Protein AF-0000000066044535 (afdb_homodimer)

Organism: Clostridium perfringens (strain 13 / Type A) (NCBI:txid195102)

pLDDT: mean 96.81, std 2.71, range [84.62, 98.94]

Nearest PDB structures (foldseek):
  4p0e-assembly1_A  TM=9.562E-01  e=6.035E-22  Escherichia coli K-12
  4oo0-assembly1_B  TM=9.100E-01  e=2.201E-18  Burkholderia cenocepacia J2315
  4lu1-assembly1_A  TM=8.902E-01  e=2.497E-18  Escherichia coli K-12
  4jhc-assembly1_A  TM=8.862E-01  e=2.201E-18  Escherichia coli K-12
  2amh-assembly1_A  TM=9.306E-01  e=6.238E-15  Trypanosoma brucei

Structure (mmCIF, N/CA/C/O backbone):
data_AF-0000000066044535-model_v1
#
loop_
_entity.id
_entity.type
_entity.pdbx_description
1 polymer 'dTTP/UTP pyrophosphatase'
#
loop_
_atom_site.group_PDB
_atom_site.id
_atom_site.type_symbol
_atom_site.label_atom_id
_atom_site.label_alt_id
_atom_site.label_comp_id
_atom_site.label_asym_id
_atom_site.label_entity_id
_atom_site.label_seq_id
_atom_site.pdbx_PDB_ins_code
_atom_site.Cartn_x
_atom_site.Cartn_y
_atom_site.Cartn_z
_atom_site.occupancy
_atom_site.B_iso_or_equiv
_atom_site.auth_seq_id
_atom_site.auth_comp_id
_atom_site.auth_asym_id
_atom_site.auth_atom_id
_atom_site.pdbx_PDB_model_num
ATOM 1 N N . MET A 1 1 ? 11.906 18.469 19.766 1 84.75 1 MET A N 1
ATOM 2 C CA . MET A 1 1 ? 10.508 18.859 19.719 1 84.75 1 MET A CA 1
ATOM 3 C C . MET A 1 1 ? 9.594 17.641 19.703 1 84.75 1 MET A C 1
ATOM 5 O O . MET A 1 1 ? 9.914 16.625 19.078 1 84.75 1 MET A O 1
ATOM 9 N N . LYS A 1 2 ? 8.5 17.734 20.5 1 94.5 2 LYS A N 1
ATOM 10 C CA . LYS A 1 2 ? 7.559 16.625 20.609 1 94.5 2 LYS A CA 1
ATOM 11 C C . LYS A 1 2 ? 6.684 16.516 19.359 1 94.5 2 LYS A C 1
ATOM 13 O O . LYS A 1 2 ? 6.285 17.547 18.797 1 94.5 2 LYS A O 1
ATOM 18 N N . VAL A 1 3 ? 6.441 15.312 18.938 1 97.75 3 VAL A N 1
ATOM 19 C CA . VAL A 1 3 ? 5.566 15.094 17.797 1 97.75 3 VAL A CA 1
ATOM 20 C C . VAL A 1 3 ? 4.246 14.477 18.266 1 97.75 3 VAL A C 1
ATOM 22 O O . VAL A 1 3 ? 4.242 13.516 19.031 1 97.75 3 VAL A O 1
ATOM 25 N N . ILE A 1 4 ? 3.16 15.109 17.859 1 98.62 4 ILE A N 1
ATOM 26 C CA . ILE A 1 4 ? 1.825 14.656 18.234 1 98.62 4 ILE A CA 1
ATOM 27 C C . ILE A 1 4 ? 1.046 14.25 16.984 1 98.62 4 ILE A C 1
ATOM 29 O O . ILE A 1 4 ? 0.931 15.023 16.047 1 98.62 4 ILE A O 1
ATOM 33 N N . LEU A 1 5 ? 0.597 13.062 16.969 1 98.69 5 LEU A N 1
ATOM 34 C CA . LEU A 1 5 ? -0.394 12.648 15.977 1 98.69 5 LEU A CA 1
ATOM 35 C C . LEU A 1 5 ? -1.809 12.875 16.5 1 98.69 5 LEU A C 1
ATOM 37 O O . LEU A 1 5 ? -2.258 12.188 17.422 1 98.69 5 LEU A O 1
ATOM 41 N N . ALA A 1 6 ? -2.498 13.812 15.906 1 98.62 6 ALA A N 1
ATOM 42 C CA . ALA A 1 6 ? -3.854 14.164 16.312 1 98.62 6 ALA A CA 1
ATOM 43 C C . ALA A 1 6 ? -4.879 13.234 15.68 1 98.62 6 ALA A C 1
ATOM 45 O O . ALA A 1 6 ? -5.777 13.688 14.961 1 98.62 6 ALA A O 1
ATOM 46 N N . SER A 1 7 ? -4.797 11.961 15.914 1 97.12 7 SER A N 1
ATOM 47 C CA . SER A 1 7 ? -5.66 10.914 15.375 1 97.12 7 SER A CA 1
ATOM 48 C C . SER A 1 7 ? -5.582 9.648 16.219 1 97.12 7 SER A C 1
ATOM 50 O O . SER A 1 7 ? -4.512 9.289 16.719 1 97.12 7 SER A O 1
ATOM 52 N N . LYS A 1 8 ? -6.691 8.984 16.359 1 93.06 8 LYS A N 1
ATOM 53 C CA . LYS A 1 8 ? -6.688 7.688 17.031 1 93.06 8 LYS A CA 1
ATOM 54 C C . LYS A 1 8 ? -6.703 6.543 16.016 1 93.06 8 LYS A C 1
ATOM 56 O O . LYS A 1 8 ? -6.809 5.375 16.406 1 93.06 8 LYS A O 1
ATOM 61 N N . SER A 1 9 ? -6.688 6.887 14.742 1 94.81 9 SER A N 1
ATOM 62 C CA . SER A 1 9 ? -6.703 5.863 13.703 1 94.81 9 SER A CA 1
ATOM 63 C C . SER A 1 9 ? -5.48 4.957 13.797 1 94.81 9 SER A C 1
ATOM 65 O O . SER A 1 9 ? -4.344 5.422 13.695 1 94.81 9 SER A O 1
ATOM 67 N N . PRO A 1 10 ? -5.707 3.664 13.969 1 95.88 10 PRO A N 1
ATOM 68 C CA . PRO A 1 10 ? -4.559 2.754 14 1 95.88 10 PRO A CA 1
ATOM 69 C C . PRO A 1 10 ? -3.734 2.797 12.719 1 95.88 10 PRO A C 1
ATOM 71 O O . PRO A 1 10 ? -2.512 2.641 12.758 1 95.88 10 PRO A O 1
ATOM 74 N N . ARG A 1 11 ? -4.359 3.016 11.617 1 96.75 11 ARG A N 1
ATOM 75 C CA . ARG A 1 11 ? -3.664 3.08 10.336 1 96.75 11 ARG A CA 1
ATOM 76 C C . ARG A 1 11 ? -2.734 4.289 10.281 1 96.75 11 ARG A C 1
ATOM 78 O O . ARG A 1 11 ? -1.603 4.184 9.805 1 96.75 11 ARG A O 1
ATOM 85 N N . ARG A 1 12 ? -3.191 5.41 10.75 1 97.94 12 ARG A N 1
ATOM 86 C CA . ARG A 1 12 ? -2.359 6.609 10.734 1 97.94 12 ARG A CA 1
ATOM 87 C C . ARG A 1 12 ? -1.166 6.457 11.672 1 97.94 12 ARG A C 1
ATOM 89 O O . ARG A 1 12 ? -0.066 6.922 11.367 1 97.94 12 ARG A O 1
ATOM 96 N N . VAL A 1 13 ? -1.39 5.762 12.773 1 97.94 13 VAL A N 1
ATOM 97 C CA . VAL A 1 13 ? -0.298 5.457 13.695 1 97.94 13 VAL A CA 1
ATOM 98 C C . VAL A 1 13 ? 0.74 4.586 12.992 1 97.94 13 VAL A C 1
ATOM 100 O O . VAL A 1 13 ? 1.936 4.887 13.016 1 97.94 13 VAL A O 1
ATOM 103 N N . GLU A 1 14 ? 0.281 3.545 12.336 1 97.19 14 GLU A N 1
ATOM 104 C CA . GLU A 1 14 ? 1.151 2.623 11.609 1 97.19 14 GLU A CA 1
ATOM 105 C C . GLU A 1 14 ? 1.974 3.354 10.555 1 97.19 14 GLU A C 1
ATOM 107 O O . GLU A 1 14 ? 3.174 3.109 10.414 1 97.19 14 GLU A O 1
ATOM 112 N N . ILE A 1 15 ? 1.346 4.219 9.82 1 97.81 15 ILE A N 1
ATOM 113 C CA . ILE A 1 15 ? 2.014 4.938 8.734 1 97.81 15 ILE A CA 1
ATOM 114 C C . ILE A 1 15 ? 3.066 5.879 9.32 1 97.81 15 ILE A C 1
ATOM 116 O O . ILE A 1 15 ? 4.203 5.918 8.844 1 97.81 15 ILE A O 1
ATOM 120 N N . LEU A 1 16 ? 2.658 6.652 10.344 1 97.75 16 LEU A N 1
ATOM 121 C CA . LEU A 1 16 ? 3.578 7.625 10.914 1 97.75 16 LEU A CA 1
ATOM 122 C C . LEU A 1 16 ? 4.801 6.934 11.508 1 97.75 16 LEU A C 1
ATOM 124 O O . LEU A 1 16 ? 5.91 7.465 11.453 1 97.75 16 LEU A O 1
ATOM 128 N N . GLU A 1 17 ? 4.625 5.719 12.039 1 96.56 17 GLU A N 1
ATOM 129 C CA . GLU A 1 17 ? 5.715 4.945 12.633 1 96.56 17 GLU A CA 1
ATOM 130 C C . GLU A 1 17 ? 6.797 4.641 11.594 1 96.56 17 GLU A C 1
ATOM 132 O O . GLU A 1 17 ? 7.949 4.391 11.953 1 96.56 17 GLU A O 1
ATOM 137 N N . LYS A 1 18 ? 6.457 4.703 10.375 1 94.44 18 LYS A N 1
ATOM 138 C CA . LYS A 1 18 ? 7.402 4.387 9.305 1 94.44 18 LYS A CA 1
ATOM 139 C C . LYS A 1 18 ? 8.453 5.484 9.164 1 94.44 18 LYS A C 1
ATOM 141 O O . LYS A 1 18 ? 9.57 5.227 8.711 1 94.44 18 LYS A O 1
ATOM 146 N N . ILE A 1 19 ? 8.062 6.711 9.594 1 94.19 19 ILE A N 1
ATOM 147 C CA . ILE A 1 19 ? 8.977 7.773 9.188 1 94.19 19 ILE A CA 1
ATOM 148 C C . ILE A 1 19 ? 9.328 8.641 10.391 1 94.19 19 ILE A C 1
ATOM 150 O O . ILE A 1 19 ? 10.258 9.453 10.328 1 94.19 19 ILE A O 1
ATOM 154 N N . VAL A 1 20 ? 8.594 8.531 11.469 1 95.62 20 VAL A N 1
ATOM 155 C CA . VAL A 1 20 ? 8.844 9.359 12.648 1 95.62 20 VAL A CA 1
ATOM 156 C C . VAL A 1 20 ? 9.266 8.477 13.82 1 95.62 20 VAL A C 1
ATOM 158 O O . VAL A 1 20 ? 8.586 7.5 14.141 1 95.62 20 VAL A O 1
ATOM 161 N N . LYS A 1 21 ? 10.359 8.758 14.516 1 89.19 21 LYS A N 1
ATOM 162 C CA . LYS A 1 21 ? 11.031 7.965 15.539 1 89.19 21 LYS A CA 1
ATOM 163 C C . LYS A 1 21 ? 10.164 7.828 16.781 1 89.19 21 LYS A C 1
ATOM 165 O O . LYS A 1 21 ? 10.016 6.73 17.328 1 89.19 21 LYS A O 1
ATOM 170 N N . GLU A 1 22 ? 9.703 8.859 17.266 1 95.44 22 GLU A N 1
ATOM 171 C CA . GLU A 1 22 ? 8.906 8.93 18.5 1 95.44 22 GLU A CA 1
ATOM 172 C C . GLU A 1 22 ? 7.801 9.977 18.375 1 95.44 22 GLU A C 1
ATOM 174 O O . GLU A 1 22 ? 8.031 11.078 17.891 1 95.44 22 GLU A O 1
ATOM 179 N N . PHE A 1 23 ? 6.594 9.523 18.797 1 97.94 23 PHE A N 1
ATOM 180 C CA . PHE A 1 23 ? 5.48 10.469 18.828 1 97.94 23 PHE A CA 1
ATOM 181 C C . PHE A 1 23 ? 4.406 10.008 19.797 1 97.94 23 PHE A C 1
ATOM 183 O O . PHE A 1 23 ? 4.41 8.859 20.25 1 97.94 23 PHE A O 1
ATOM 190 N N . GLU A 1 24 ? 3.539 10.906 20.156 1 98 24 GLU A N 1
ATOM 191 C CA . GLU A 1 24 ? 2.389 10.633 21.016 1 98 24 GLU A CA 1
ATOM 192 C C . GLU A 1 24 ? 1.082 10.742 20.234 1 98 24 GLU A C 1
ATOM 194 O O . GLU A 1 24 ? 0.955 11.586 19.328 1 98 24 GLU A O 1
ATOM 199 N N . VAL A 1 25 ? 0.163 9.898 20.578 1 98.31 25 VAL A N 1
ATOM 200 C CA . VAL A 1 25 ? -1.157 9.922 19.953 1 98.31 25 VAL A CA 1
ATOM 201 C C . VAL A 1 25 ? -2.139 10.672 20.844 1 98.31 25 VAL A C 1
ATOM 203 O O . VAL A 1 25 ? -2.281 10.352 22.031 1 98.31 25 VAL A O 1
ATOM 206 N N . VAL A 1 26 ? -2.756 11.664 20.328 1 98.12 26 VAL A N 1
ATOM 207 C CA . VAL A 1 26 ? -3.779 12.438 21.031 1 98.12 26 VAL A CA 1
ATOM 208 C C . VAL A 1 26 ? -5.016 12.586 20.141 1 98.12 26 VAL A C 1
ATOM 210 O O . VAL A 1 26 ? -4.953 13.211 19.078 1 98.12 26 VAL A O 1
ATOM 213 N N . GLN A 1 27 ? -6.102 12.094 20.547 1 97 27 GLN A N 1
ATOM 214 C CA . GLN A 1 27 ? -7.328 12.172 19.766 1 97 27 GLN A CA 1
ATOM 215 C C . GLN A 1 27 ? -7.871 13.602 19.734 1 97 27 GLN A C 1
ATOM 217 O O . GLN A 1 27 ? -7.891 14.281 20.766 1 97 27 GLN A O 1
ATOM 222 N N . SER A 1 28 ? -8.227 14.039 18.562 1 97.62 28 SER A N 1
ATOM 223 C CA . SER A 1 28 ? -8.891 15.328 18.469 1 97.62 28 SER A CA 1
ATOM 224 C C . SER A 1 28 ? -10.344 15.242 18.906 1 97.62 28 SER A C 1
ATOM 226 O O . SER A 1 28 ? -11.039 14.273 18.594 1 97.62 28 SER A O 1
ATOM 228 N N . ASN A 1 29 ? -10.875 16.25 19.562 1 96.94 29 ASN A N 1
ATOM 229 C CA . ASN A 1 29 ? -12.273 16.344 19.969 1 96.94 29 ASN A CA 1
ATOM 230 C C . ASN A 1 29 ? -13.07 17.266 19.047 1 96.94 29 ASN A C 1
ATOM 232 O O . ASN A 1 29 ? -14.195 17.641 19.375 1 96.94 29 ASN A O 1
ATOM 236 N N . PHE A 1 30 ? -12.445 17.578 17.969 1 97 30 PHE A N 1
ATOM 237 C CA . PHE A 1 30 ? -13.117 18.469 17.031 1 97 30 PHE A CA 1
ATOM 238 C C . PHE A 1 30 ? -14.375 17.797 16.469 1 97 30 PHE A C 1
ATOM 240 O O . PHE A 1 30 ? -14.336 16.641 16.062 1 97 30 PHE A O 1
ATOM 247 N N . ASP A 1 31 ? -15.523 18.5 16.453 1 96.12 31 ASP A N 1
ATOM 248 C CA . ASP A 1 31 ? -16.766 18 15.875 1 96.12 31 ASP A CA 1
ATOM 249 C C . ASP A 1 31 ? -16.797 18.188 14.359 1 96.12 31 ASP A C 1
ATOM 251 O O . ASP A 1 31 ? -17.062 19.281 13.859 1 96.12 31 ASP A O 1
ATOM 255 N N . GLU A 1 32 ? -16.625 17.141 13.648 1 92.69 32 GLU A N 1
ATOM 256 C CA . GLU A 1 32 ? -16.5 17.188 12.195 1 92.69 32 GLU A CA 1
ATOM 257 C C . GLU A 1 32 ? -17.781 17.656 11.539 1 92.69 32 GLU A C 1
ATOM 259 O O . GLU A 1 32 ? -17.766 18.125 10.391 1 92.69 32 GLU A O 1
ATOM 264 N N . ASN A 1 33 ? -18.922 17.594 12.25 1 92.25 33 ASN A N 1
ATOM 265 C CA . ASN A 1 33 ? -20.219 17.969 11.695 1 92.25 33 ASN A CA 1
ATOM 266 C C . ASN A 1 33 ? -20.344 19.484 11.547 1 92.25 33 ASN A C 1
ATOM 268 O O . ASN A 1 33 ? -21.266 19.969 10.891 1 92.25 33 ASN A O 1
ATOM 272 N N . THR A 1 34 ? -19.438 20.141 12.094 1 94.69 34 THR A N 1
ATOM 273 C CA . THR A 1 34 ? -19.484 21.594 12.039 1 94.69 34 THR A CA 1
ATOM 274 C C . THR A 1 34 ? -18.984 22.094 10.688 1 94.69 34 THR A C 1
ATOM 276 O O . THR A 1 34 ? -19.156 23.266 10.352 1 94.69 34 THR A O 1
ATOM 279 N N . ILE A 1 35 ? -18.281 21.281 9.898 1 94.62 35 ILE A N 1
ATOM 280 C CA . ILE A 1 35 ? -17.828 21.625 8.562 1 94.62 35 ILE A CA 1
ATOM 281 C C . ILE A 1 35 ? -18.672 20.906 7.52 1 94.62 35 ILE A C 1
ATOM 283 O O . ILE A 1 35 ? -18.625 19.672 7.426 1 94.62 35 ILE A O 1
ATOM 287 N N . ASP A 1 36 ? -19.344 21.641 6.707 1 93.38 36 ASP A N 1
ATOM 288 C CA . ASP A 1 36 ? -20.188 21.062 5.66 1 93.38 36 ASP A CA 1
ATOM 289 C C . ASP A 1 36 ? -19.406 20.938 4.348 1 93.38 36 ASP A C 1
ATOM 291 O O . ASP A 1 36 ? -18.641 21.828 3.994 1 93.38 36 ASP A O 1
ATOM 295 N N . PHE A 1 37 ? -19.719 19.859 3.744 1 94.56 37 PHE A N 1
ATOM 296 C CA . PHE A 1 37 ? -19.203 19.75 2.385 1 94.56 37 PHE A CA 1
ATOM 297 C C . PHE A 1 37 ? -19.969 20.688 1.445 1 94.56 37 PHE A C 1
ATOM 299 O O . PHE A 1 37 ? -21.188 20.609 1.343 1 94.56 37 PHE A O 1
ATOM 306 N N . LYS A 1 38 ? -19.281 21.562 0.754 1 94.06 38 LYS A N 1
ATOM 307 C CA . LYS A 1 38 ? -19.906 22.562 -0.102 1 94.06 38 LYS A CA 1
ATOM 308 C C . LYS A 1 38 ? -19.484 22.391 -1.559 1 94.06 38 LYS A C 1
ATOM 310 O O . LYS A 1 38 ? -19.422 23.359 -2.318 1 94.06 38 LYS A O 1
ATOM 315 N N . GLY A 1 39 ? -18.984 21.203 -1.932 1 94.44 39 GLY A N 1
ATOM 316 C CA . GLY A 1 39 ? -18.703 20.906 -3.326 1 94.44 39 GLY A CA 1
ATOM 317 C C . GLY A 1 39 ? -17.219 20.922 -3.66 1 94.44 39 GLY A C 1
ATOM 318 O O . GLY A 1 39 ? -16.812 20.406 -4.707 1 94.44 39 GLY A O 1
ATOM 319 N N . ASP A 1 40 ? -16.422 21.484 -2.818 1 97.06 40 ASP A N 1
ATOM 320 C CA . ASP A 1 40 ? -14.977 21.484 -2.996 1 97.06 40 ASP A CA 1
ATOM 321 C C . ASP A 1 40 ? -14.312 20.469 -2.072 1 97.06 40 ASP A C 1
ATOM 323 O O . ASP A 1 40 ? -13.992 20.781 -0.921 1 97.06 40 ASP A O 1
ATOM 327 N N . ILE A 1 41 ? -14.039 19.297 -2.605 1 97.88 41 ILE A N 1
ATOM 328 C CA . ILE A 1 41 ? -13.617 18.141 -1.815 1 97.88 41 ILE A CA 1
ATOM 329 C C . ILE A 1 41 ? -12.25 18.406 -1.193 1 97.88 41 ILE A C 1
ATOM 331 O O . ILE A 1 41 ? -12 18.047 -0.043 1 97.88 41 ILE A O 1
ATOM 335 N N . GLU A 1 42 ? -11.336 19.062 -1.92 1 98.12 42 GLU A N 1
ATOM 336 C CA . GLU A 1 42 ? -10.008 19.375 -1.398 1 98.12 42 GLU A CA 1
ATOM 337 C C . GLU A 1 42 ? -10.086 20.344 -0.216 1 98.12 42 GLU A C 1
ATOM 339 O O . GLU A 1 42 ? -9.453 20.109 0.817 1 98.12 42 GLU A O 1
ATOM 344 N N . LYS A 1 43 ? -10.867 21.406 -0.415 1 97.94 43 LYS A N 1
ATOM 345 C CA . LYS A 1 43 ? -11.062 22.344 0.684 1 97.94 43 LYS A CA 1
ATOM 346 C C . LYS A 1 43 ? -11.688 21.656 1.895 1 97.94 43 LYS A C 1
ATOM 348 O O . LYS A 1 43 ? -11.297 21.922 3.035 1 97.94 43 LYS A O 1
ATOM 353 N N . TYR A 1 44 ? -12.625 20.781 1.628 1 97.88 44 TYR A N 1
ATOM 354 C CA . TYR A 1 44 ? -13.344 20.078 2.682 1 97.88 44 TYR A CA 1
ATOM 355 C C . TYR A 1 44 ? -12.383 19.281 3.561 1 97.88 44 TYR A C 1
ATOM 357 O O . TYR A 1 44 ? -12.328 19.484 4.777 1 97.88 44 TYR A O 1
ATOM 365 N N . VAL A 1 45 ? -11.523 18.422 2.984 1 98.06 45 VAL A N 1
ATOM 366 C CA . VAL A 1 45 ? -10.648 17.562 3.766 1 98.06 45 VAL A CA 1
ATOM 367 C C . VAL A 1 45 ? -9.539 18.406 4.41 1 98.06 45 VAL A C 1
ATOM 369 O O . VAL A 1 45 ? -9.086 18.094 5.516 1 98.06 45 VAL A O 1
ATOM 372 N N . LYS A 1 46 ? -9.07 19.453 3.742 1 98.56 46 LYS A N 1
ATOM 373 C CA . LYS A 1 46 ? -8.078 20.359 4.336 1 98.56 46 LYS A CA 1
ATOM 374 C C . LYS A 1 46 ? -8.633 21.031 5.578 1 98.56 46 LYS A C 1
ATOM 376 O O . LYS A 1 46 ? -7.957 21.125 6.605 1 98.56 46 LYS A O 1
ATOM 381 N N . ASP A 1 47 ? -9.867 21.5 5.445 1 98.38 47 ASP A N 1
ATOM 382 C CA . ASP A 1 47 ? -10.5 22.156 6.586 1 98.38 47 ASP A CA 1
ATOM 383 C C . ASP A 1 47 ? -10.656 21.203 7.762 1 98.38 47 ASP A C 1
ATOM 385 O O . ASP A 1 47 ? -10.383 21.562 8.906 1 98.38 47 ASP A O 1
ATOM 389 N N . LEU A 1 48 ? -11.07 20.031 7.465 1 98 48 LEU A N 1
ATOM 390 C CA . LEU A 1 48 ? -11.242 19.047 8.516 1 98 48 LEU A CA 1
ATOM 391 C C . LEU A 1 48 ? -9.922 18.734 9.211 1 98 48 LEU A C 1
ATOM 393 O O . LEU A 1 48 ? -9.836 18.766 10.438 1 98 48 LEU A O 1
ATOM 397 N N . SER A 1 49 ? -8.898 18.453 8.461 1 98.5 49 SER A N 1
ATOM 398 C CA . SER A 1 49 ? -7.598 18.141 9.047 1 98.5 49 SER A CA 1
ATOM 399 C C . SER A 1 49 ? -7.059 19.328 9.836 1 98.5 49 SER A C 1
ATOM 401 O O . SER A 1 49 ? -6.512 19.156 10.93 1 98.5 49 SER A O 1
ATOM 403 N N . ARG A 1 50 ? -7.203 20.516 9.305 1 98.5 50 ARG A N 1
ATOM 404 C CA . ARG A 1 50 ? -6.715 21.734 9.961 1 98.5 50 ARG A CA 1
ATOM 405 C C . ARG A 1 50 ? -7.398 21.938 11.312 1 98.5 50 ARG A C 1
ATOM 407 O O . ARG A 1 50 ? -6.73 22.188 12.312 1 98.5 50 ARG A O 1
ATOM 414 N N . ASN A 1 51 ? -8.672 21.812 11.359 1 98.56 51 ASN A N 1
ATOM 415 C CA . ASN A 1 51 ? -9.406 22.078 12.586 1 98.56 51 ASN A CA 1
ATOM 416 C C . ASN A 1 51 ? -9.125 21.016 13.641 1 98.56 51 ASN A C 1
ATOM 418 O O . ASN A 1 51 ? -9.078 21.312 14.836 1 98.56 51 ASN A O 1
ATOM 422 N N . LYS A 1 52 ? -8.945 19.781 13.195 1 98.62 52 LYS A N 1
ATOM 423 C CA . LYS A 1 52 ? -8.523 18.734 14.125 1 98.62 52 LYS A CA 1
ATOM 424 C C . LYS A 1 52 ? -7.176 19.078 14.758 1 98.62 52 LYS A C 1
ATOM 426 O O . LYS A 1 52 ? -6.992 18.938 15.969 1 98.62 52 LYS A O 1
ATOM 431 N N . ALA A 1 53 ? -6.242 19.516 13.969 1 98.69 53 ALA A N 1
ATOM 432 C CA . ALA A 1 53 ? -4.914 19.891 14.453 1 98.69 53 ALA A CA 1
ATOM 433 C C . ALA A 1 53 ? -4.98 21.078 15.406 1 98.69 53 ALA A C 1
ATOM 435 O O . ALA A 1 53 ? -4.32 21.078 16.453 1 98.69 53 ALA A O 1
ATOM 436 N N . ILE A 1 54 ? -5.762 22.062 15.031 1 98.38 54 ILE A N 1
ATOM 437 C CA . ILE A 1 54 ? -5.902 23.266 15.852 1 98.38 54 ILE A CA 1
ATOM 438 C C . ILE A 1 54 ? -6.465 22.891 17.219 1 98.38 54 ILE A C 1
ATOM 440 O O . ILE A 1 54 ? -5.953 23.328 18.25 1 98.38 54 ILE A O 1
ATOM 444 N N . GLU A 1 55 ? -7.473 22.094 17.172 1 98.69 55 GLU A N 1
ATOM 445 C CA . GLU A 1 55 ? -8.102 21.672 18.422 1 98.69 55 GLU A CA 1
ATOM 446 C C . GLU A 1 55 ? -7.09 21.016 19.359 1 98.69 55 GLU A C 1
ATOM 448 O O . GLU A 1 55 ? -7.02 21.344 20.531 1 98.69 55 GLU A O 1
ATOM 453 N N . VAL A 1 56 ? -6.285 20.078 18.922 1 98.69 56 VAL A N 1
ATOM 454 C CA . VAL A 1 56 ? -5.297 19.375 19.734 1 98.69 56 VAL A CA 1
ATOM 455 C C . VAL A 1 56 ? -4.195 20.344 20.156 1 98.69 56 VAL A C 1
ATOM 457 O O . VAL A 1 56 ? -3.742 20.297 21.312 1 98.69 56 VAL A O 1
ATOM 460 N N . SER A 1 57 ? -3.734 21.25 19.25 1 98.31 57 SER A N 1
ATOM 461 C CA . SER A 1 57 ? -2.645 22.188 19.547 1 98.31 57 SER A CA 1
ATOM 462 C C . SER A 1 57 ? -2.975 23.078 20.734 1 98.31 57 SER A C 1
ATOM 464 O O . SER A 1 57 ? -2.088 23.438 21.516 1 98.31 57 SER A O 1
ATOM 466 N N . LYS A 1 58 ? -4.223 23.344 20.938 1 97.44 58 LYS A N 1
ATOM 467 C CA . LYS A 1 58 ? -4.672 24.234 22.016 1 97.44 58 LYS A CA 1
ATOM 468 C C . LYS A 1 58 ? -4.602 23.547 23.375 1 97.44 58 LYS A C 1
ATOM 470 O O . LYS A 1 58 ? -4.652 24.203 24.406 1 97.44 58 LYS A O 1
ATOM 475 N N . ARG A 1 59 ? -4.457 22.219 23.359 1 97.12 59 ARG A N 1
ATOM 476 C CA . ARG A 1 59 ? -4.453 21.453 24.609 1 97.12 59 ARG A CA 1
ATOM 477 C C . ARG A 1 59 ? -3.029 21.141 25.047 1 97.12 59 ARG A C 1
ATOM 479 O O . ARG A 1 59 ? -2.82 20.562 26.109 1 97.12 59 ARG A O 1
ATOM 486 N N . LEU A 1 60 ? -2.092 21.516 24.234 1 96.38 60 LEU A N 1
ATOM 487 C CA . LEU A 1 60 ? -0.712 21.125 24.516 1 96.38 60 LEU A CA 1
ATOM 488 C C . LEU A 1 60 ? -0.013 22.203 25.344 1 96.38 60 LEU A C 1
ATOM 490 O O . LEU A 1 60 ? -0.257 23.391 25.156 1 96.38 60 LEU A O 1
ATOM 494 N N . ASN A 1 61 ? 0.936 21.797 26.25 1 93.81 61 ASN A N 1
ATOM 495 C CA . ASN A 1 61 ? 1.61 22.703 27.156 1 93.81 61 ASN A CA 1
ATOM 496 C C . ASN A 1 61 ? 3.084 22.875 26.797 1 93.81 61 ASN A C 1
ATOM 498 O O . ASN A 1 61 ? 3.822 23.578 27.484 1 93.81 61 ASN A O 1
ATOM 502 N N . GLU A 1 62 ? 3.588 22.219 25.797 1 96.06 62 GLU A N 1
ATOM 503 C CA . GLU A 1 62 ? 4.977 22.312 25.359 1 96.06 62 GLU A CA 1
ATOM 504 C C . GLU A 1 62 ? 5.07 22.438 23.828 1 96.06 62 GLU A C 1
ATOM 506 O O . GLU A 1 62 ? 4.156 22.031 23.109 1 96.06 62 GLU A O 1
ATOM 511 N N . PRO A 1 63 ? 6.141 23.125 23.422 1 96.44 63 PRO A N 1
ATOM 512 C CA . PRO A 1 63 ? 6.32 23.203 21.969 1 96.44 63 PRO A CA 1
ATOM 513 C C . PRO A 1 63 ? 6.277 21.844 21.297 1 96.44 63 PRO A C 1
ATOM 515 O O . PRO A 1 63 ? 6.949 20.906 21.734 1 96.44 63 PRO A O 1
ATOM 518 N N . SER A 1 64 ? 5.441 21.703 20.234 1 97.62 64 SER A N 1
ATOM 519 C CA . SER A 1 64 ? 5.191 20.422 19.578 1 97.62 64 SER A CA 1
ATOM 520 C C . SER A 1 64 ? 4.914 20.609 18.094 1 97.62 64 SER A C 1
ATOM 522 O O . SER A 1 64 ? 4.574 21.719 17.641 1 97.62 64 SER A O 1
ATOM 524 N N . ILE A 1 65 ? 5.188 19.578 17.344 1 97.88 65 ILE A N 1
ATOM 525 C CA . ILE A 1 65 ? 4.68 19.438 15.984 1 97.88 65 ILE A CA 1
ATOM 526 C C . ILE A 1 65 ? 3.424 18.562 16 1 97.88 65 ILE A C 1
ATOM 528 O O . ILE A 1 65 ? 3.471 17.406 16.406 1 97.88 65 ILE A O 1
ATOM 532 N N . VAL A 1 66 ? 2.314 19.172 15.594 1 98.62 66 VAL A N 1
ATOM 533 C CA . VAL A 1 66 ? 1.043 18.453 15.57 1 98.62 66 VAL A CA 1
ATOM 534 C C . VAL A 1 66 ? 0.716 18.031 14.141 1 98.62 66 VAL A C 1
ATOM 536 O O . VAL A 1 66 ? 0.731 18.859 13.219 1 98.62 66 VAL A O 1
ATOM 539 N N . ILE A 1 67 ? 0.449 16.766 13.961 1 98.69 67 ILE A N 1
ATOM 540 C CA . ILE A 1 67 ? 0.088 16.203 12.664 1 98.69 67 ILE A CA 1
ATOM 541 C C . ILE A 1 67 ? -1.346 15.672 12.711 1 98.69 67 ILE A C 1
ATOM 543 O O . ILE A 1 67 ? -1.707 14.922 13.617 1 98.69 67 ILE A O 1
ATOM 547 N N . SER A 1 68 ? -2.146 16.047 11.797 1 98.75 68 SER A N 1
ATOM 548 C CA . SER A 1 68 ? -3.516 15.555 11.672 1 98.75 68 SER A CA 1
ATOM 549 C C . SER A 1 68 ? -3.854 15.242 10.219 1 98.75 68 SER A C 1
ATOM 551 O O . SER A 1 68 ? -3.16 15.688 9.297 1 98.75 68 SER A O 1
ATOM 553 N N . ALA A 1 69 ? -4.879 14.461 10.047 1 98.25 69 ALA A N 1
ATOM 554 C CA . ALA A 1 69 ? -5.359 14.125 8.711 1 98.25 69 ALA A CA 1
ATOM 555 C C . ALA A 1 69 ? -6.852 13.812 8.727 1 98.25 69 ALA A C 1
ATOM 557 O O . ALA A 1 69 ? -7.438 13.602 9.789 1 98.25 69 ALA A O 1
ATOM 558 N N . ASP A 1 70 ? -7.438 13.852 7.609 1 97.5 70 ASP A N 1
ATOM 559 C CA . ASP A 1 70 ? -8.812 13.438 7.336 1 97.5 70 ASP A CA 1
ATOM 560 C C . ASP A 1 70 ? -8.93 12.82 5.941 1 97.5 70 ASP A C 1
ATOM 562 O O . ASP A 1 70 ? -8.383 13.359 4.973 1 97.5 70 ASP A O 1
ATOM 566 N N . THR A 1 71 ? -9.555 11.688 5.871 1 97.75 71 THR A N 1
ATOM 567 C CA . THR A 1 71 ? -9.648 10.945 4.621 1 97.75 71 THR A CA 1
ATOM 568 C C . THR A 1 71 ? -11.102 10.672 4.254 1 97.75 71 THR A C 1
ATOM 570 O O . THR A 1 71 ? -11.898 10.266 5.102 1 97.75 71 THR A O 1
ATOM 573 N N . VAL A 1 72 ? -11.445 10.883 3.01 1 97.5 72 VAL A N 1
ATOM 574 C CA . VAL A 1 72 ? -12.797 10.602 2.543 1 97.5 72 VAL A CA 1
ATOM 575 C C . VAL A 1 72 ? -12.742 9.852 1.211 1 97.5 72 VAL A C 1
ATOM 577 O O . VAL A 1 72 ? -11.789 10.023 0.439 1 97.5 72 VAL A O 1
ATOM 580 N N . VAL A 1 73 ? -13.695 9.023 1.006 1 98.62 73 VAL A N 1
ATOM 581 C CA . VAL A 1 73 ? -13.938 8.414 -0.296 1 98.62 73 VAL A CA 1
ATOM 582 C C . VAL A 1 73 ? -14.977 9.219 -1.063 1 98.62 73 VAL A C 1
ATOM 584 O O . VAL A 1 73 ? -16 9.625 -0.498 1 98.62 73 VAL A O 1
ATOM 587 N N . PHE A 1 74 ? -14.648 9.578 -2.271 1 98.56 74 PHE A N 1
ATOM 588 C CA . PHE A 1 74 ? -15.469 10.453 -3.094 1 98.56 74 PHE A CA 1
ATOM 589 C C . PHE A 1 74 ? -15.867 9.766 -4.391 1 98.56 74 PHE A C 1
ATOM 591 O O . PHE A 1 74 ? -15.008 9.328 -5.16 1 98.56 74 PHE A O 1
ATOM 598 N N . GLN A 1 75 ? -17.156 9.602 -4.652 1 97.38 75 GLN A N 1
ATOM 599 C CA . GLN A 1 75 ? -17.672 8.945 -5.848 1 97.38 75 GLN A CA 1
ATOM 600 C C . GLN A 1 75 ? -18.938 9.648 -6.34 1 97.38 75 GLN A C 1
ATOM 602 O O . GLN A 1 75 ? -19.875 9.883 -5.562 1 97.38 75 GLN A O 1
ATOM 607 N N . ASP A 1 76 ? -19 9.984 -7.609 1 94.56 76 ASP A N 1
ATOM 608 C CA . ASP A 1 76 ? -20.172 10.539 -8.266 1 94.56 76 ASP A CA 1
ATOM 609 C C . ASP A 1 76 ? -20.688 11.766 -7.52 1 94.56 76 ASP A C 1
ATOM 611 O O . ASP A 1 76 ? -21.891 11.867 -7.23 1 94.56 76 ASP A O 1
ATOM 615 N N . GLY A 1 77 ? -19.75 12.547 -7.125 1 93.94 77 GLY A N 1
ATOM 616 C CA . GLY A 1 77 ? -20.109 13.828 -6.531 1 93.94 77 GLY A CA 1
ATOM 617 C C . GLY A 1 77 ? -20.516 13.711 -5.074 1 93.94 77 GLY A C 1
ATOM 618 O O . GLY A 1 77 ? -20.969 14.688 -4.469 1 93.94 77 GLY A O 1
ATOM 619 N N . LYS A 1 78 ? -20.312 12.555 -4.516 1 95.06 78 LYS A N 1
ATOM 620 C CA . LYS A 1 78 ? -20.719 12.328 -3.133 1 95.06 78 LYS A CA 1
ATOM 621 C C . LYS A 1 78 ? -19.562 11.828 -2.283 1 95.06 78 LYS A C 1
ATOM 623 O O . LYS A 1 78 ? -18.703 11.078 -2.768 1 95.06 78 LYS A O 1
ATOM 628 N N . VAL A 1 79 ? -19.578 12.258 -0.988 1 96.81 79 VAL A N 1
ATOM 629 C CA . VAL A 1 79 ? -18.641 11.75 0.006 1 96.81 79 VAL A CA 1
ATOM 630 C C . VAL A 1 79 ? -19.203 10.477 0.64 1 96.81 79 VAL A C 1
ATOM 632 O O . VAL A 1 79 ? -20.328 10.469 1.14 1 96.81 79 VAL A O 1
ATOM 635 N N . LEU A 1 80 ? -18.453 9.406 0.568 1 96.88 80 LEU A N 1
ATOM 636 C CA . LEU A 1 80 ? -18.812 8.172 1.252 1 96.88 80 LEU A CA 1
ATOM 637 C C . LEU A 1 80 ? -18.125 8.086 2.613 1 96.88 80 LEU A C 1
ATOM 639 O O . LEU A 1 80 ? -16.906 7.941 2.693 1 96.88 80 LEU A O 1
ATOM 643 N N . GLU A 1 81 ? -18.875 8.211 3.598 1 91.06 81 GLU A N 1
ATOM 644 C CA . GLU A 1 81 ? -18.344 8.117 4.957 1 91.06 81 GLU A CA 1
ATOM 645 C C . GLU A 1 81 ? -18.344 6.672 5.449 1 91.06 81 GLU A C 1
ATOM 647 O O . GLU A 1 81 ? -18.203 5.742 4.652 1 91.06 81 GLU A O 1
ATOM 652 N N . LYS A 1 82 ? -18.266 6.496 6.738 1 94.69 82 LYS A N 1
ATOM 653 C CA . LYS A 1 82 ? -18.391 5.168 7.324 1 94.69 82 LYS A CA 1
ATOM 654 C C . LYS A 1 82 ? -19.828 4.652 7.219 1 94.69 82 LYS A C 1
ATOM 656 O O . LYS A 1 82 ? -20.781 5.41 7.41 1 94.69 82 LYS A O 1
ATOM 661 N N . PRO A 1 83 ? -19.906 3.369 6.836 1 98.12 83 PRO A N 1
ATOM 662 C CA . PRO A 1 83 ? -21.281 2.857 6.734 1 98.12 83 PRO A CA 1
ATOM 663 C C . PRO A 1 83 ? -22.016 2.854 8.07 1 98.12 83 PRO A C 1
ATOM 665 O O . PRO A 1 83 ? -21.406 2.594 9.117 1 98.12 83 PRO A O 1
ATOM 668 N N . LYS A 1 84 ? -23.312 3.086 8.016 1 97.12 84 LYS A N 1
ATOM 669 C CA . LYS A 1 84 ? -24.141 3.133 9.211 1 97.12 84 LYS A CA 1
ATOM 670 C C . LYS A 1 84 ? -24.469 1.728 9.703 1 97.12 84 LYS A C 1
ATOM 672 O O . LYS A 1 84 ? -24.719 1.525 10.898 1 97.12 84 LYS A O 1
ATOM 677 N N . ASN A 1 85 ? -24.562 0.844 8.805 1 97.88 85 ASN A N 1
ATOM 678 C CA . ASN A 1 85 ? -24.859 -0.561 9.055 1 97.88 85 ASN A CA 1
ATOM 679 C C . ASN A 1 85 ? -24.438 -1.442 7.879 1 97.88 85 ASN A C 1
ATOM 681 O O . ASN A 1 85 ? -23.828 -0.962 6.926 1 97.88 85 ASN A O 1
ATOM 685 N N . GLU A 1 86 ? -24.75 -2.697 8.023 1 98.31 86 GLU A N 1
ATOM 686 C CA . GLU A 1 86 ? -24.312 -3.662 7.023 1 98.31 86 GLU A CA 1
ATOM 687 C C . GLU A 1 86 ? -24.953 -3.383 5.668 1 98.31 86 GLU A C 1
ATOM 689 O O . GLU A 1 86 ? -24.328 -3.555 4.625 1 98.31 86 GLU A O 1
ATOM 694 N N . GLU A 1 87 ? -26.188 -2.939 5.648 1 98.38 87 GLU A N 1
ATOM 695 C CA . GLU A 1 87 ? -26.875 -2.648 4.395 1 98.38 87 GLU A CA 1
ATOM 696 C C . GLU A 1 87 ? -26.281 -1.426 3.705 1 98.38 87 GLU A C 1
ATOM 698 O O . GLU A 1 87 ? -26.188 -1.383 2.477 1 98.38 87 GLU A O 1
ATOM 703 N N . ASP A 1 88 ? -25.969 -0.521 4.535 1 98.31 88 ASP A N 1
ATOM 704 C CA . ASP A 1 88 ? -25.281 0.65 4.004 1 98.31 88 ASP A CA 1
ATOM 705 C C . ASP A 1 88 ? -23.938 0.265 3.395 1 98.31 88 ASP A C 1
ATOM 707 O O . ASP A 1 88 ? -23.594 0.73 2.309 1 98.31 88 ASP A O 1
ATOM 711 N N . ALA A 1 89 ? -23.219 -0.585 4.078 1 98.62 89 ALA A N 1
ATOM 712 C CA . ALA A 1 89 ? -21.953 -1.09 3.557 1 98.62 89 ALA A CA 1
ATOM 713 C C . ALA A 1 89 ? -22.141 -1.802 2.223 1 98.62 89 ALA A C 1
ATOM 715 O O . ALA A 1 89 ? -21.375 -1.596 1.28 1 98.62 89 ALA A O 1
ATOM 716 N N . PHE A 1 90 ? -23.188 -2.631 2.17 1 98.75 90 PHE A N 1
ATOM 717 C CA . PHE A 1 90 ? -23.484 -3.361 0.943 1 98.75 90 PHE A CA 1
ATOM 718 C C . PHE A 1 90 ? -23.75 -2.398 -0.211 1 98.75 90 PHE A C 1
ATOM 720 O O . PHE A 1 90 ? -23.234 -2.592 -1.312 1 98.75 90 PHE A O 1
ATOM 727 N N . SER A 1 91 ? -24.516 -1.413 0.043 1 98.31 91 SER A N 1
ATOM 728 C CA . SER A 1 91 ? -24.844 -0.424 -0.98 1 98.31 91 SER A CA 1
ATOM 729 C C . SER A 1 91 ? -23.578 0.306 -1.453 1 98.31 91 SER A C 1
ATOM 731 O O . SER A 1 91 ? -23.375 0.484 -2.656 1 98.31 91 SER A O 1
ATOM 733 N N . MET A 1 92 ? -22.766 0.714 -0.531 1 98.31 92 MET A N 1
ATOM 734 C CA . MET A 1 92 ? -21.531 1.41 -0.866 1 98.31 92 MET A CA 1
ATOM 735 C C . MET A 1 92 ? -20.625 0.531 -1.726 1 98.31 92 MET A C 1
ATOM 737 O O . MET A 1 92 ? -20.203 0.94 -2.807 1 98.31 92 MET A O 1
ATOM 741 N N . LEU A 1 93 ? -20.391 -0.654 -1.216 1 98.69 93 LEU A N 1
ATOM 742 C CA . LEU A 1 93 ? -19.484 -1.567 -1.905 1 98.69 93 LEU A CA 1
ATOM 743 C C . LEU A 1 93 ? -20.031 -1.938 -3.279 1 98.69 93 LEU A C 1
ATOM 745 O O . LEU A 1 93 ? -19.266 -2.088 -4.238 1 98.69 93 LEU A O 1
ATOM 749 N N . SER A 1 94 ? -21.328 -2.084 -3.377 1 98.69 94 SER A N 1
ATOM 750 C CA . SER A 1 94 ? -21.969 -2.361 -4.664 1 98.69 94 SER A CA 1
ATOM 751 C C . SER A 1 94 ? -21.75 -1.209 -5.641 1 98.69 94 SER A C 1
ATOM 753 O O . SER A 1 94 ? -21.531 -1.433 -6.832 1 98.69 94 SER A O 1
ATOM 755 N N . SER A 1 95 ? -21.875 -0.051 -5.133 1 98.31 95 SER A N 1
ATOM 756 C CA . SER A 1 95 ? -21.688 1.117 -5.988 1 98.31 95 SER A CA 1
ATOM 757 C C . SER A 1 95 ? -20.25 1.249 -6.445 1 98.31 95 SER A C 1
ATOM 759 O O . SER A 1 95 ? -19.969 1.76 -7.535 1 98.31 95 SER A O 1
ATOM 761 N N . LEU A 1 96 ? -19.297 0.831 -5.629 1 98.56 96 LEU A N 1
ATOM 762 C CA . LEU A 1 96 ? -17.875 0.905 -5.945 1 98.56 96 LEU A CA 1
ATOM 763 C C . LEU A 1 96 ? -17.469 -0.226 -6.883 1 98.56 96 LEU A C 1
ATOM 765 O O . LEU A 1 96 ? -16.484 -0.105 -7.617 1 98.56 96 LEU A O 1
ATOM 769 N N . SER A 1 97 ? -18.203 -1.287 -6.914 1 98.69 97 SER A N 1
ATOM 770 C CA . SER A 1 97 ? -17.922 -2.488 -7.691 1 98.69 97 SER A CA 1
ATOM 771 C C . SER A 1 97 ? -17.812 -2.166 -9.18 1 98.69 97 SER A C 1
ATOM 773 O O . SER A 1 97 ? -18.719 -1.58 -9.766 1 98.69 97 SER A O 1
ATOM 775 N N . GLY A 1 98 ? -16.688 -2.561 -9.719 1 98.56 98 GLY A N 1
ATOM 776 C CA . GLY A 1 98 ? -16.484 -2.398 -11.148 1 98.56 98 GLY A CA 1
ATOM 777 C C . GLY A 1 98 ? -16.266 -0.954 -11.562 1 98.56 98 GLY A C 1
ATOM 778 O O . GLY A 1 98 ? -16.297 -0.63 -12.75 1 98.56 98 GLY A O 1
ATOM 779 N N . ASN A 1 99 ? -16.031 -0.065 -10.625 1 98.62 99 ASN A N 1
ATOM 780 C CA . ASN A 1 99 ? -15.922 1.359 -10.914 1 98.62 99 ASN A CA 1
ATOM 781 C C . ASN A 1 99 ? -14.648 1.958 -10.32 1 98.62 99 ASN A C 1
ATOM 783 O O . ASN A 1 99 ? -13.922 1.279 -9.594 1 98.62 99 ASN A O 1
ATOM 787 N N . THR A 1 100 ? -14.32 3.123 -10.758 1 98.75 100 THR A N 1
ATOM 788 C CA . THR A 1 100 ? -13.227 3.908 -10.203 1 98.75 100 THR A CA 1
ATOM 789 C C . THR A 1 100 ? -13.758 5.012 -9.297 1 98.75 100 THR A C 1
ATOM 791 O O . THR A 1 100 ? -14.75 5.664 -9.617 1 98.75 100 THR A O 1
ATOM 794 N N . HIS A 1 101 ? -13.188 5.188 -8.164 1 98.88 101 HIS A N 1
ATOM 795 C CA . HIS A 1 101 ? -13.508 6.27 -7.238 1 98.88 101 HIS A CA 1
ATOM 796 C C . HIS A 1 101 ? -12.234 6.961 -6.742 1 98.88 101 HIS A C 1
ATOM 798 O O . HIS A 1 101 ? -11.125 6.559 -7.105 1 98.88 101 HIS A O 1
ATOM 804 N N . LYS A 1 102 ? -12.445 8.008 -6.012 1 98.88 102 LYS A N 1
ATOM 805 C CA . LYS A 1 102 ? -11.297 8.781 -5.535 1 98.88 102 LYS A CA 1
ATOM 806 C C . LYS A 1 102 ? -11.242 8.797 -4.008 1 98.88 102 LYS A C 1
ATOM 808 O O . LYS A 1 102 ? -12.281 8.789 -3.344 1 98.88 102 LYS A O 1
ATOM 813 N N . VAL A 1 103 ? -10.086 8.75 -3.5 1 98.88 103 VAL A N 1
ATOM 814 C CA . VAL A 1 103 ? -9.844 8.93 -2.072 1 98.88 103 VAL A CA 1
ATOM 815 C C . VAL A 1 103 ? -9.023 10.195 -1.842 1 98.88 103 VAL A C 1
ATOM 817 O O . VAL A 1 103 ? -7.945 10.352 -2.416 1 98.88 103 VAL A O 1
ATOM 820 N N . TYR A 1 104 ? -9.539 11.078 -1.026 1 98.62 104 TYR A N 1
ATOM 821 C CA . TYR A 1 104 ? -8.859 12.312 -0.659 1 98.62 104 TYR A CA 1
ATOM 822 C C . TYR A 1 104 ? -8.445 12.297 0.807 1 98.62 104 TYR A C 1
ATOM 824 O O . TYR A 1 104 ? -9.219 11.891 1.675 1 98.62 104 TYR A O 1
ATOM 832 N N . SER A 1 105 ? -7.23 12.672 0.995 1 98.5 105 SER A N 1
ATOM 833 C CA . SER A 1 105 ? -6.793 12.914 2.365 1 98.5 105 SER A CA 1
ATOM 834 C C . SER A 1 105 ? -6.227 14.328 2.52 1 98.5 105 SER A C 1
ATOM 836 O O . SER A 1 105 ? -5.336 14.727 1.766 1 98.5 105 SER A O 1
ATOM 838 N N . GLY A 1 106 ? -6.805 15.078 3.41 1 98.44 106 GLY A N 1
ATOM 839 C CA . GLY A 1 106 ? -6.148 16.297 3.877 1 98.44 106 GLY A CA 1
ATOM 840 C C . GLY A 1 106 ? -5.152 16.031 4.992 1 98.44 106 GLY A C 1
ATOM 841 O O . GLY A 1 106 ? -5.348 15.141 5.812 1 98.44 106 GLY A O 1
ATOM 842 N N . ILE A 1 107 ? -4.07 16.797 5.031 1 98.62 107 ILE A N 1
ATOM 843 C CA . ILE A 1 107 ? -3.09 16.734 6.105 1 98.62 107 ILE A CA 1
ATOM 844 C C . ILE A 1 107 ? -2.77 18.141 6.609 1 98.62 107 ILE A C 1
ATOM 846 O O . ILE A 1 107 ? -2.771 19.094 5.832 1 98.62 107 ILE A O 1
ATOM 850 N N . CYS A 1 108 ? -2.562 18.219 7.848 1 98.62 108 CYS A N 1
ATOM 851 C CA . CYS A 1 108 ? -2.199 19.5 8.453 1 98.62 108 CYS A CA 1
ATOM 852 C C . CYS A 1 108 ? -1.064 19.328 9.453 1 98.62 108 CYS A C 1
ATOM 854 O O . CYS A 1 108 ? -1.068 18.375 10.242 1 98.62 108 CYS A O 1
ATOM 856 N N . LEU A 1 109 ? -0.078 20.141 9.359 1 98.38 109 LEU A N 1
ATOM 857 C CA . LEU A 1 109 ? 1.038 20.234 10.289 1 98.38 109 LEU A CA 1
ATOM 858 C C . LEU A 1 109 ? 1.052 21.594 10.992 1 98.38 109 LEU A C 1
ATOM 860 O O . LEU A 1 109 ? 1.033 22.625 10.336 1 98.38 109 LEU A O 1
ATOM 864 N N . ILE A 1 110 ? 1.055 21.562 12.289 1 98.25 110 ILE A N 1
ATOM 865 C CA . ILE A 1 110 ? 1.175 22.797 13.07 1 98.25 110 ILE A CA 1
ATOM 866 C C . ILE A 1 110 ? 2.432 22.734 13.93 1 98.25 110 ILE A C 1
ATOM 868 O O . ILE A 1 110 ? 2.633 21.781 14.688 1 98.25 110 ILE A O 1
ATOM 872 N N . ASN A 1 111 ? 3.293 23.641 13.75 1 97.75 111 ASN A N 1
ATOM 873 C CA . ASN A 1 111 ? 4.383 23.891 14.695 1 97.75 111 ASN A CA 1
ATOM 874 C C . ASN A 1 111 ? 3.984 24.891 15.766 1 97.75 111 ASN A C 1
ATOM 876 O O . ASN A 1 111 ? 3.875 26.078 15.5 1 97.75 111 ASN A O 1
ATOM 880 N N . THR A 1 112 ? 3.846 24.453 16.984 1 97.5 112 THR A N 1
ATOM 881 C CA . THR A 1 112 ? 3.295 25.312 18.031 1 97.5 112 THR A CA 1
ATOM 882 C C . THR A 1 112 ? 4.355 26.281 18.562 1 97.5 112 THR A C 1
ATOM 884 O O . THR A 1 112 ? 4.035 27.234 19.25 1 97.5 112 THR A O 1
ATOM 887 N N . TYR A 1 113 ? 5.586 26 18.281 1 95.81 113 TYR A N 1
ATOM 888 C CA . TYR A 1 113 ? 6.66 26.891 18.703 1 95.81 113 TYR A CA 1
ATOM 889 C C . TYR A 1 113 ? 6.578 28.234 18 1 95.81 113 TYR A C 1
ATOM 891 O O . TYR A 1 113 ? 6.746 29.281 18.625 1 95.81 113 TYR A O 1
ATOM 899 N N . ASP A 1 114 ? 6.309 28.25 16.734 1 95.25 114 ASP A N 1
ATOM 900 C CA . ASP A 1 114 ? 6.281 29.5 15.977 1 95.25 114 ASP A CA 1
ATOM 901 C C . ASP A 1 114 ? 4.93 29.703 15.289 1 95.25 114 ASP A C 1
ATOM 903 O O . ASP A 1 114 ? 4.785 30.578 14.438 1 95.25 114 ASP A O 1
ATOM 907 N N . ASP A 1 115 ? 3.963 28.828 15.508 1 95.56 115 ASP A N 1
ATOM 908 C CA . ASP A 1 115 ? 2.568 28.906 15.086 1 95.56 115 ASP A CA 1
ATOM 909 C C . ASP A 1 115 ? 2.445 28.766 13.57 1 95.56 115 ASP A C 1
ATOM 911 O O . ASP A 1 115 ? 1.51 29.297 12.969 1 95.56 115 ASP A O 1
ATOM 915 N N . THR A 1 116 ? 3.449 28.094 12.984 1 96.19 116 THR A N 1
ATOM 916 C CA . THR A 1 116 ? 3.346 27.828 11.555 1 96.19 116 THR A CA 1
ATOM 917 C C . THR A 1 116 ? 2.346 26.703 11.289 1 96.19 116 THR A C 1
ATOM 919 O O . THR A 1 116 ? 2.285 25.719 12.047 1 96.19 116 THR A O 1
ATOM 922 N N . VAL A 1 117 ? 1.525 26.906 10.242 1 97.69 117 VAL A N 1
ATOM 923 C CA . VAL A 1 117 ? 0.526 25.938 9.82 1 97.69 117 VAL A CA 1
ATOM 924 C C . VAL A 1 117 ? 0.728 25.578 8.352 1 97.69 117 VAL A C 1
ATOM 926 O O . VAL A 1 117 ? 0.79 26.469 7.5 1 97.69 117 VAL A O 1
ATOM 929 N N . VAL A 1 118 ? 0.891 24.281 8.062 1 97.25 118 VAL A N 1
ATOM 930 C CA . VAL A 1 118 ? 0.981 23.781 6.695 1 97.25 118 VAL A CA 1
ATOM 931 C C . VAL A 1 118 ? -0.154 22.797 6.434 1 97.25 118 VAL A C 1
ATOM 933 O O . VAL A 1 118 ? -0.362 21.859 7.207 1 97.25 118 VAL A O 1
ATOM 936 N N . THR A 1 119 ? -0.954 23.062 5.418 1 98.06 119 THR A N 1
ATOM 937 C CA . THR A 1 119 ? -2.033 22.172 5.016 1 98.06 119 THR A CA 1
ATOM 938 C C . THR A 1 119 ? -1.867 21.734 3.559 1 98.06 119 THR A C 1
ATOM 940 O O . THR A 1 119 ? -1.472 22.547 2.713 1 98.06 119 THR A O 1
ATOM 943 N N . ASP A 1 120 ? -2.102 20.484 3.287 1 97.88 120 ASP A N 1
ATOM 944 C CA . ASP A 1 120 ? -2.031 19.922 1.938 1 97.88 120 ASP A CA 1
ATOM 945 C C . ASP A 1 120 ? -3.072 18.828 1.74 1 97.88 120 ASP A C 1
ATOM 947 O O . ASP A 1 120 ? -3.811 18.484 2.668 1 97.88 120 ASP A O 1
ATOM 951 N N . CYS A 1 121 ? -3.229 18.422 0.577 1 98.31 121 CYS A N 1
ATOM 952 C CA . CYS A 1 121 ? -4.176 17.359 0.237 1 98.31 121 CYS A CA 1
ATOM 953 C C . CYS A 1 121 ? -3.607 16.453 -0.84 1 98.31 121 CYS A C 1
ATOM 955 O O . CYS A 1 121 ? -2.727 16.859 -1.602 1 98.31 121 CYS A O 1
ATOM 957 N N . ASP A 1 122 ? -3.961 15.18 -0.805 1 98.69 122 ASP A N 1
ATOM 958 C CA . ASP A 1 122 ? -3.613 14.203 -1.836 1 98.69 122 ASP A CA 1
ATOM 959 C C . ASP A 1 122 ? -4.855 13.477 -2.348 1 98.69 122 ASP A C 1
ATOM 961 O O . ASP A 1 122 ? -5.844 13.344 -1.623 1 98.69 122 ASP A O 1
ATOM 965 N N . CYS A 1 123 ? -4.809 13.148 -3.568 1 98.88 123 CYS A N 1
ATOM 966 C CA . CYS A 1 123 ? -5.887 12.398 -4.195 1 98.88 123 CYS A CA 1
ATOM 967 C C . CYS A 1 123 ? -5.352 11.141 -4.879 1 98.88 123 CYS A C 1
ATOM 969 O O . CYS A 1 123 ? -4.34 11.195 -5.578 1 98.88 123 CYS A O 1
ATOM 971 N N . THR A 1 124 ? -5.969 10.016 -4.629 1 98.88 124 THR A N 1
ATOM 972 C CA . THR A 1 124 ? -5.645 8.758 -5.285 1 98.88 124 THR A CA 1
ATOM 973 C C . THR A 1 124 ? -6.883 8.148 -5.93 1 98.88 124 THR A C 1
ATOM 975 O O . THR A 1 124 ? -7.941 8.07 -5.305 1 98.88 124 THR A O 1
ATOM 978 N N . GLU A 1 125 ? -6.781 7.758 -7.16 1 98.94 125 GLU A N 1
ATOM 979 C CA . GLU A 1 125 ? -7.836 7 -7.832 1 98.94 125 GLU A CA 1
ATOM 980 C C . GLU A 1 125 ? -7.719 5.512 -7.523 1 98.94 125 GLU A C 1
ATOM 982 O O . GLU A 1 125 ? -6.625 4.949 -7.543 1 98.94 125 GLU A O 1
ATOM 987 N N . VAL A 1 126 ? -8.836 4.883 -7.25 1 98.94 126 VAL A N 1
ATOM 988 C CA . VAL A 1 126 ? -8.875 3.463 -6.914 1 98.94 126 VAL A CA 1
ATOM 989 C C . VAL A 1 126 ? -9.852 2.738 -7.844 1 98.94 126 VAL A C 1
ATOM 991 O O . VAL A 1 126 ? -11.008 3.141 -7.973 1 98.94 126 VAL A O 1
ATOM 994 N N . ARG A 1 127 ? -9.391 1.707 -8.461 1 98.94 127 ARG A N 1
ATOM 995 C CA . ARG A 1 127 ? -10.227 0.89 -9.328 1 98.94 127 ARG A CA 1
ATOM 996 C C . ARG A 1 127 ? -10.57 -0.44 -8.664 1 98.94 127 ARG A C 1
ATOM 998 O O . ARG A 1 127 ? -9.68 -1.223 -8.336 1 98.94 127 ARG A O 1
ATOM 1005 N N . PHE A 1 128 ? -11.883 -0.659 -8.547 1 98.81 128 PHE A N 1
ATOM 1006 C CA . PHE A 1 128 ? -12.344 -1.935 -8.008 1 98.81 128 PHE A CA 1
ATOM 1007 C C . PHE A 1 128 ? -12.641 -2.918 -9.141 1 98.81 128 PHE A C 1
ATOM 1009 O O . PHE A 1 128 ? -13.172 -2.531 -10.18 1 98.81 128 PHE A O 1
ATOM 1016 N N . SER A 1 129 ? -12.367 -4.176 -8.883 1 98.56 129 SER A N 1
ATOM 1017 C CA . SER A 1 129 ? -12.938 -5.246 -9.703 1 98.56 129 SER A CA 1
ATOM 1018 C C . SER A 1 129 ? -14.453 -5.312 -9.555 1 98.56 129 SER A C 1
ATOM 1020 O O . SER A 1 129 ? -15.016 -4.746 -8.617 1 98.56 129 SER A O 1
ATOM 1022 N N . GLU A 1 130 ? -15.07 -5.938 -10.57 1 98.44 130 GLU A N 1
ATOM 1023 C CA . GLU A 1 130 ? -16.484 -6.258 -10.383 1 98.44 130 GLU A CA 1
ATOM 1024 C C . GLU A 1 130 ? -16.656 -7.289 -9.273 1 98.44 130 GLU A C 1
ATOM 1026 O O . GLU A 1 130 ? -16 -8.336 -9.273 1 98.44 130 GLU A O 1
ATOM 1031 N N . LEU A 1 131 ? -17.453 -6.922 -8.344 1 97.5 131 LEU A N 1
ATOM 1032 C CA . LEU A 1 131 ? -17.719 -7.789 -7.199 1 97.5 131 LEU A CA 1
ATOM 1033 C C . LEU A 1 131 ? -19.125 -8.383 -7.27 1 97.5 131 LEU A C 1
ATOM 1035 O O . LEU A 1 131 ? -20.062 -7.691 -7.652 1 97.5 131 LEU A O 1
ATOM 1039 N N . ASN A 1 132 ? -19.281 -9.586 -6.977 1 96.06 132 ASN A N 1
ATOM 1040 C CA . ASN A 1 132 ? -20.609 -10.148 -6.859 1 96.06 132 ASN A CA 1
ATOM 1041 C C . ASN A 1 132 ? -21.156 -10.016 -5.438 1 96.06 132 ASN A C 1
ATOM 1043 O O . ASN A 1 132 ? -20.406 -9.727 -4.508 1 96.06 132 ASN A O 1
ATOM 1047 N N . PRO A 1 133 ? -22.438 -10.203 -5.234 1 97.5 133 PRO A N 1
ATOM 1048 C CA . PRO A 1 133 ? -23.047 -10.008 -3.92 1 97.5 133 PRO A CA 1
ATOM 1049 C C . PRO A 1 133 ? -22.438 -10.906 -2.842 1 97.5 133 PRO A C 1
ATOM 1051 O O . PRO A 1 133 ? -22.328 -10.492 -1.686 1 97.5 133 PRO A O 1
ATOM 1054 N N . ARG A 1 134 ? -22.094 -12.055 -3.18 1 95.75 134 ARG A N 1
ATOM 1055 C CA . ARG A 1 134 ? -21.5 -12.977 -2.211 1 95.75 134 ARG A CA 1
ATOM 1056 C C . ARG A 1 134 ? -20.172 -12.445 -1.676 1 95.75 134 ARG A C 1
ATOM 1058 O O . ARG A 1 134 ? -19.938 -12.477 -0.468 1 95.75 134 ARG A O 1
ATOM 1065 N N . GLN A 1 135 ? -19.297 -12.016 -2.52 1 95.69 135 GLN A N 1
ATOM 1066 C CA . GLN A 1 135 ? -18.031 -11.422 -2.123 1 95.69 135 GLN A CA 1
ATOM 1067 C C . GLN A 1 135 ? -18.234 -10.242 -1.181 1 95.69 135 GLN A C 1
ATOM 1069 O O . GLN A 1 135 ? -17.547 -10.125 -0.159 1 95.69 135 GLN A O 1
ATOM 1074 N N . ILE A 1 136 ? -19.188 -9.406 -1.548 1 98.06 136 ILE A N 1
ATOM 1075 C CA . ILE A 1 136 ? -19.484 -8.219 -0.755 1 98.06 136 ILE A CA 1
ATOM 1076 C C . ILE A 1 136 ? -19.984 -8.633 0.627 1 98.06 136 ILE A C 1
ATOM 1078 O O . ILE A 1 136 ? -19.516 -8.109 1.644 1 98.06 136 ILE A O 1
ATOM 1082 N N . ARG A 1 137 ? -20.891 -9.562 0.658 1 98 137 ARG A N 1
ATOM 1083 C CA . ARG A 1 137 ? -21.453 -10 1.928 1 98 137 ARG A CA 1
ATOM 1084 C C . ARG A 1 137 ? -20.391 -10.672 2.799 1 98 137 ARG A C 1
ATOM 1086 O O . ARG A 1 137 ? -20.359 -10.461 4.012 1 98 137 ARG A O 1
ATOM 1093 N N . ASN A 1 138 ? -19.547 -11.469 2.203 1 95.94 138 ASN A N 1
ATOM 1094 C CA . ASN A 1 138 ? -18.453 -12.086 2.955 1 95.94 138 ASN A CA 1
ATOM 1095 C C . ASN A 1 138 ? -17.531 -11.039 3.566 1 95.94 138 ASN A C 1
ATOM 1097 O O . ASN A 1 138 ? -17.094 -11.172 4.711 1 95.94 138 ASN A O 1
ATOM 1101 N N . TYR A 1 139 ? -17.234 -10.039 2.799 1 97.69 139 TYR A N 1
ATOM 1102 C CA . TYR A 1 139 ? -16.391 -8.953 3.283 1 97.69 139 TYR A CA 1
ATOM 1103 C C . TYR A 1 139 ? -17.047 -8.219 4.441 1 97.69 139 TYR A C 1
ATOM 1105 O O . TYR A 1 139 ? -16.406 -7.945 5.457 1 97.69 139 TYR A O 1
ATOM 1113 N N . ILE A 1 140 ? -18.312 -7.969 4.336 1 98.38 140 ILE A N 1
ATOM 1114 C CA . ILE A 1 140 ? -19.062 -7.293 5.391 1 98.38 140 ILE A CA 1
ATOM 1115 C C . ILE A 1 140 ? -19.062 -8.156 6.652 1 98.38 140 ILE A C 1
ATOM 1117 O O . ILE A 1 140 ? -18.891 -7.637 7.762 1 98.38 140 ILE A O 1
ATOM 1121 N N . ASN A 1 141 ? -19.109 -9.43 6.465 1 97.38 141 ASN A N 1
ATOM 1122 C CA . ASN A 1 141 ? -19.156 -10.367 7.582 1 97.38 141 ASN A CA 1
ATOM 1123 C C . ASN A 1 141 ? -17.844 -10.367 8.359 1 97.38 141 ASN A C 1
ATOM 1125 O O . ASN A 1 141 ? -17.797 -10.758 9.523 1 97.38 141 ASN A O 1
ATOM 1129 N N . SER A 1 142 ? -16.781 -10.008 7.711 1 96.06 142 SER A N 1
ATOM 1130 C CA . SER A 1 142 ? -15.484 -9.945 8.383 1 96.06 142 SER A CA 1
ATOM 1131 C C . SER A 1 142 ? -15.445 -8.812 9.406 1 96.06 142 SER A C 1
ATOM 1133 O O . SER A 1 142 ? -14.57 -8.789 10.273 1 96.06 142 SER A O 1
ATOM 1135 N N . GLY A 1 143 ? -16.312 -7.77 9.25 1 97.19 143 GLY A N 1
ATOM 1136 C CA . GLY A 1 143 ? -16.344 -6.609 10.125 1 97.19 143 GLY A CA 1
ATOM 1137 C C . GLY A 1 143 ? -15.43 -5.488 9.648 1 97.19 143 GLY A C 1
ATOM 1138 O O . GLY A 1 143 ? -15.57 -4.344 10.086 1 97.19 143 GLY A O 1
ATOM 1139 N N . GLU A 1 144 ? -14.555 -5.691 8.719 1 96.5 144 GLU A N 1
ATOM 1140 C CA . GLU A 1 144 ? -13.523 -4.746 8.297 1 96.5 144 GLU A CA 1
ATOM 1141 C C . GLU A 1 144 ? -14.141 -3.471 7.73 1 96.5 144 GLU A C 1
ATOM 1143 O O . GLU A 1 144 ? -13.625 -2.373 7.949 1 96.5 144 GLU A O 1
ATOM 1148 N N . PRO A 1 145 ? -15.25 -3.486 7.07 1 97.25 145 PRO A N 1
ATOM 1149 C CA . PRO A 1 145 ? -15.797 -2.312 6.387 1 97.25 145 PRO A CA 1
ATOM 1150 C C . PRO A 1 145 ? -16.328 -1.258 7.355 1 97.25 145 PRO A C 1
ATOM 1152 O O . PRO A 1 145 ? -16.438 -0.084 6.996 1 97.25 145 PRO A O 1
ATOM 1155 N N . MET A 1 146 ? -16.609 -1.617 8.562 1 96.56 146 MET A N 1
ATOM 1156 C CA . MET A 1 146 ? -17.578 -0.874 9.359 1 96.56 146 MET A CA 1
ATOM 1157 C C . MET A 1 146 ? -16.969 0.41 9.906 1 96.56 146 MET A C 1
ATOM 1159 O O . MET A 1 146 ? -17.672 1.381 10.164 1 96.56 146 MET A O 1
ATOM 1163 N N . ASP A 1 147 ? -15.711 0.53 10.047 1 93.44 147 ASP A N 1
ATOM 1164 C CA . ASP A 1 147 ? -15.102 1.728 10.617 1 93.44 147 ASP A CA 1
ATOM 1165 C C . ASP A 1 147 ? -14.273 2.475 9.57 1 93.44 147 ASP A C 1
ATOM 1167 O O . ASP A 1 147 ? -13.336 3.197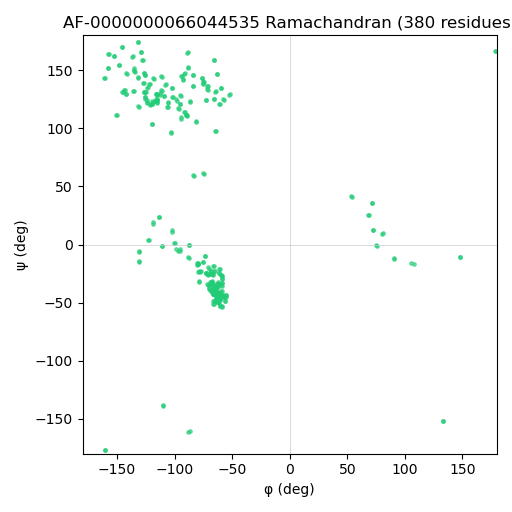 9.914 1 93.44 147 ASP A O 1
ATOM 1171 N N . LYS A 1 148 ? -14.617 2.25 8.281 1 95.06 148 LYS A N 1
ATOM 1172 C CA . LYS A 1 148 ? -13.82 2.816 7.195 1 95.06 148 LYS A CA 1
ATOM 1173 C C . LYS A 1 148 ? -14.695 3.602 6.227 1 95.06 148 LYS A C 1
ATOM 1175 O O . LYS A 1 148 ? -15.805 3.166 5.887 1 95.06 148 LYS A O 1
ATOM 1180 N N . ALA A 1 149 ? -14.117 4.738 5.816 1 94.25 149 ALA A N 1
ATOM 1181 C CA . ALA A 1 149 ? -14.773 5.488 4.746 1 94.25 149 ALA A CA 1
ATOM 1182 C C . ALA A 1 149 ? -14.898 4.641 3.484 1 94.25 149 ALA A C 1
ATOM 1184 O O . ALA A 1 149 ? -13.961 3.936 3.105 1 94.25 149 ALA A O 1
ATOM 1185 N N . GLY A 1 150 ? -16.078 4.66 2.846 1 97.25 150 GLY A N 1
ATOM 1186 C CA . GLY A 1 150 ? -16.297 3.9 1.625 1 97.25 150 GLY A CA 1
ATOM 1187 C C . GLY A 1 150 ? -16.453 2.412 1.871 1 97.25 150 GLY A C 1
ATOM 1188 O O . GLY A 1 150 ? -16.562 1.63 0.925 1 97.25 150 GLY A O 1
ATOM 1189 N N . ALA A 1 151 ? -16.359 2.008 3.15 1 98.19 151 ALA A N 1
ATOM 1190 C CA . ALA A 1 151 ? -16.625 0.64 3.594 1 98.19 151 ALA A CA 1
ATOM 1191 C C . ALA A 1 151 ? -15.523 -0.308 3.127 1 98.19 151 ALA A C 1
ATOM 1193 O O . ALA A 1 151 ? -15.797 -1.459 2.777 1 98.19 151 ALA A O 1
ATOM 1194 N N . TYR A 1 152 ? -14.32 0.138 3.09 1 98.5 152 TYR A N 1
ATOM 1195 C CA . TYR A 1 152 ? -13.258 -0.81 2.775 1 98.5 152 TYR A CA 1
ATOM 1196 C C . TYR A 1 152 ? -11.914 -0.312 3.295 1 98.5 152 TYR A C 1
ATOM 1198 O O . TYR A 1 152 ? -11.734 0.888 3.516 1 98.5 152 TYR A O 1
ATOM 1206 N N . GLY A 1 153 ? -11.07 -1.191 3.584 1 97.56 153 GLY A N 1
ATOM 1207 C CA . GLY A 1 153 ? -9.664 -0.941 3.871 1 97.56 153 GLY A CA 1
ATOM 1208 C C . GLY A 1 153 ? -8.727 -1.562 2.852 1 97.56 153 GLY A C 1
ATOM 1209 O O . GLY A 1 153 ? -8.703 -2.783 2.682 1 97.56 153 GLY A O 1
ATOM 1210 N N . ILE A 1 154 ? -7.922 -0.713 2.25 1 98.12 154 ILE A N 1
ATOM 1211 C CA . ILE A 1 154 ? -7.059 -1.196 1.18 1 98.12 154 ILE A CA 1
ATOM 1212 C C . ILE A 1 154 ? -5.953 -2.074 1.765 1 98.12 154 ILE A C 1
ATOM 1214 O O . ILE A 1 154 ? -5.395 -2.926 1.069 1 98.12 154 ILE A O 1
ATOM 1218 N N . GLN A 1 155 ? -5.59 -1.881 3.016 1 95.62 155 GLN A N 1
ATOM 1219 C CA . GLN A 1 155 ? -4.473 -2.57 3.654 1 95.62 155 GLN A CA 1
ATOM 1220 C C . GLN A 1 155 ? -4.875 -3.975 4.098 1 95.62 155 GLN A C 1
ATOM 1222 O O . GLN A 1 155 ? -4.016 -4.789 4.441 1 95.62 155 GLN A O 1
ATOM 1227 N N . GLY A 1 156 ? -6.141 -4.238 4.184 1 94.5 156 GLY A N 1
ATOM 1228 C CA . GLY A 1 156 ? -6.648 -5.52 4.641 1 94.5 156 GLY A CA 1
ATOM 1229 C C . GLY A 1 156 ? -7.305 -6.332 3.539 1 94.5 156 GLY A C 1
ATOM 1230 O O . GLY A 1 156 ? -6.777 -6.422 2.43 1 94.5 156 GLY A O 1
ATOM 1231 N N . LEU A 1 157 ? -8.461 -6.973 3.9 1 96 157 LEU A N 1
ATOM 1232 C CA . LEU A 1 157 ? -9.211 -7.809 2.969 1 96 157 LEU A CA 1
ATOM 1233 C C . LEU A 1 157 ? -9.695 -6.988 1.778 1 96 157 LEU A C 1
ATOM 1235 O O . LEU A 1 157 ? -9.75 -7.492 0.653 1 96 157 LEU A O 1
ATOM 1239 N N . GLY A 1 158 ? -10.008 -5.773 2.047 1 97.62 158 GLY A N 1
ATOM 1240 C CA . GLY A 1 158 ? -10.523 -4.914 0.989 1 97.62 158 GLY A CA 1
ATOM 1241 C C . GLY A 1 158 ? -9.531 -4.707 -0.142 1 97.62 158 GLY A C 1
ATOM 1242 O O . GLY A 1 158 ? -9.922 -4.359 -1.259 1 97.62 158 GLY A O 1
ATOM 1243 N N . GLY A 1 159 ? -8.25 -4.879 0.196 1 98.06 159 GLY A N 1
ATOM 1244 C CA . GLY A 1 159 ? -7.211 -4.762 -0.817 1 98.06 159 GLY A CA 1
ATOM 1245 C C . GLY A 1 159 ? -7.371 -5.758 -1.949 1 98.06 159 GLY A C 1
ATOM 1246 O O . GLY A 1 159 ? -6.906 -5.516 -3.066 1 98.06 159 GLY A O 1
ATOM 1247 N N . ALA A 1 160 ? -7.984 -6.867 -1.706 1 97.69 160 ALA A N 1
ATOM 1248 C CA . ALA A 1 160 ? -8.18 -7.914 -2.705 1 97.69 160 ALA A CA 1
ATOM 1249 C C . ALA A 1 160 ? -9.094 -7.434 -3.83 1 97.69 160 ALA A C 1
ATOM 1251 O O . ALA A 1 160 ? -9.062 -7.973 -4.941 1 97.69 160 ALA A O 1
ATOM 1252 N N . PHE A 1 161 ? -9.922 -6.41 -3.545 1 98.31 161 PHE A N 1
ATOM 1253 C CA . PHE A 1 161 ? -10.891 -5.926 -4.516 1 98.31 161 PHE A CA 1
ATOM 1254 C C . PHE A 1 161 ? -10.273 -4.859 -5.414 1 98.31 161 PHE A C 1
ATOM 1256 O O . PHE A 1 161 ? -10.852 -4.488 -6.438 1 98.31 161 PHE A O 1
ATOM 1263 N N . VAL A 1 162 ? -9.102 -4.363 -5.094 1 98.81 162 VAL A N 1
ATOM 1264 C CA . VAL A 1 162 ? -8.484 -3.232 -5.777 1 98.81 162 VAL A CA 1
ATOM 1265 C C . VAL A 1 162 ? -7.602 -3.736 -6.918 1 98.81 162 VAL A C 1
ATOM 1267 O O . VAL A 1 162 ? -6.551 -4.336 -6.676 1 98.81 162 VAL A O 1
ATOM 1270 N N . GLU A 1 163 ? -7.953 -3.443 -8.133 1 98.44 163 GLU A N 1
ATOM 1271 C CA . GLU A 1 163 ? -7.156 -3.803 -9.305 1 98.44 163 GLU A CA 1
ATOM 1272 C C . GLU A 1 163 ? -5.875 -2.98 -9.367 1 98.44 163 GLU A C 1
ATOM 1274 O O . GLU A 1 163 ? -4.82 -3.492 -9.758 1 98.44 163 GLU A O 1
ATOM 1279 N N . GLY A 1 164 ? -6.023 -1.787 -9 1 98.75 164 GLY A N 1
ATOM 1280 C CA . GLY A 1 164 ? -4.91 -0.854 -9.016 1 98.75 164 GLY A CA 1
ATOM 1281 C C . GLY A 1 164 ? -5.297 0.545 -8.578 1 98.75 164 GLY A C 1
ATOM 1282 O O . GLY A 1 164 ? -6.48 0.847 -8.422 1 98.75 164 GLY A O 1
ATOM 1283 N N . ILE A 1 165 ? -4.297 1.282 -8.328 1 98.94 165 ILE A N 1
ATOM 1284 C CA . ILE A 1 165 ? -4.516 2.68 -7.973 1 98.94 165 ILE A CA 1
ATOM 1285 C C . ILE A 1 165 ? -3.668 3.58 -8.867 1 98.94 165 ILE A C 1
ATOM 1287 O O . ILE A 1 165 ? -2.742 3.109 -9.539 1 98.94 165 ILE A O 1
ATOM 1291 N N . LYS A 1 166 ? -4.039 4.801 -8.977 1 98.94 166 LYS A N 1
ATOM 1292 C CA . LYS A 1 166 ? -3.23 5.895 -9.508 1 98.94 166 LYS A CA 1
ATOM 1293 C C . LYS A 1 166 ? -3.033 6.988 -8.461 1 98.94 166 LYS A C 1
ATOM 1295 O O . LYS A 1 166 ? -3.926 7.809 -8.234 1 98.94 166 LYS A O 1
ATOM 1300 N N . GLY A 1 167 ? -1.896 7.039 -7.875 1 98.88 167 GLY A N 1
ATOM 1301 C CA . GLY A 1 167 ? -1.592 7.941 -6.773 1 98.88 167 GLY A CA 1
ATOM 1302 C C . GLY A 1 167 ? -0.892 7.254 -5.617 1 98.88 167 GLY A C 1
ATOM 1303 O O . GLY A 1 167 ? -0.14 6.297 -5.82 1 98.88 167 GLY A O 1
ATOM 1304 N N . CYS A 1 168 ? -1.089 7.77 -4.453 1 98.88 168 CYS A N 1
ATOM 1305 C CA . CYS A 1 168 ? -0.372 7.328 -3.264 1 98.88 168 CYS A CA 1
ATOM 1306 C C . CYS A 1 168 ? -1.183 6.293 -2.492 1 98.88 168 CYS A C 1
ATOM 1308 O O . CYS A 1 168 ? -2.279 6.586 -2.012 1 98.88 168 CYS A O 1
ATOM 1310 N N . TYR A 1 169 ? -0.627 5.113 -2.314 1 98.88 169 TYR A N 1
ATOM 1311 C CA . TYR A 1 169 ? -1.258 4.043 -1.552 1 98.88 169 TYR A CA 1
ATOM 1312 C C . TYR A 1 169 ? -1.549 4.488 -0.123 1 98.88 169 TYR A C 1
ATOM 1314 O O . TYR A 1 169 ? -2.639 4.242 0.399 1 98.88 169 TYR A O 1
ATOM 1322 N N . TYR A 1 170 ? -0.65 5.148 0.49 1 98.75 170 TYR A N 1
ATOM 1323 C CA . TYR A 1 170 ? -0.778 5.52 1.895 1 98.75 170 TYR A CA 1
ATOM 1324 C C . TYR A 1 170 ? -1.806 6.633 2.072 1 98.75 170 TYR A C 1
ATOM 1326 O O . TYR A 1 170 ? -2.375 6.793 3.154 1 98.75 170 TYR A O 1
ATOM 1334 N N . ASN A 1 171 ? -1.995 7.379 1 1 98.69 171 ASN A N 1
ATOM 1335 C CA . ASN A 1 171 ? -3.137 8.289 1.016 1 98.69 171 ASN A CA 1
ATOM 1336 C C . ASN A 1 171 ? -4.449 7.539 1.225 1 98.69 171 ASN A C 1
ATOM 1338 O O . ASN A 1 171 ? -5.277 7.945 2.041 1 98.69 171 ASN A O 1
ATOM 1342 N N . VAL A 1 172 ? -4.605 6.43 0.512 1 98.75 172 VAL A N 1
ATOM 1343 C CA . VAL A 1 172 ? -5.82 5.625 0.605 1 98.75 172 VAL A CA 1
ATOM 1344 C C . VAL A 1 172 ? -5.922 5.004 1.996 1 98.75 172 VAL A C 1
ATOM 1346 O O . VAL A 1 172 ? -7.012 4.918 2.564 1 98.75 172 VAL A O 1
ATOM 1349 N N . MET A 1 173 ? -4.738 4.633 2.492 1 98 173 MET A N 1
ATOM 1350 C CA . MET A 1 173 ? -4.715 4.016 3.816 1 98 173 MET A CA 1
ATOM 1351 C C . MET A 1 173 ? -5.074 5.031 4.895 1 98 173 MET A C 1
ATOM 1353 O O . MET A 1 173 ? -5.59 4.66 5.953 1 98 173 MET A O 1
ATOM 1357 N N . GLY A 1 174 ? -4.676 6.348 4.629 1 97.56 174 GLY A N 1
ATOM 1358 C CA . GLY A 1 174 ? -5.164 7.309 5.602 1 97.56 174 GLY A CA 1
ATOM 1359 C C . GLY A 1 174 ? -4.211 8.469 5.82 1 97.56 174 GLY A C 1
ATOM 1360 O O . GLY A 1 174 ? -4.547 9.43 6.516 1 97.56 174 GLY A O 1
ATOM 1361 N N . LEU A 1 175 ? -3.035 8.352 5.309 1 98.19 175 LEU A N 1
ATOM 1362 C CA . LEU A 1 175 ? -2.023 9.391 5.48 1 98.19 175 LEU A CA 1
ATOM 1363 C C . LEU A 1 175 ? -1.068 9.422 4.293 1 98.19 175 LEU A C 1
ATOM 1365 O O . LEU A 1 175 ? -0.31 8.477 4.074 1 98.19 175 LEU A O 1
ATOM 1369 N N . PRO A 1 176 ? -1.116 10.492 3.488 1 98.25 176 PRO A N 1
ATOM 1370 C CA . PRO A 1 176 ? -0.205 10.555 2.344 1 98.25 176 PRO A CA 1
ATOM 1371 C C . PRO A 1 176 ? 1.263 10.625 2.76 1 98.25 176 PRO A C 1
ATOM 1373 O O . PRO A 1 176 ? 1.803 11.719 2.938 1 98.25 176 PRO A O 1
ATOM 1376 N N . LEU A 1 177 ? 1.918 9.57 2.762 1 98 177 LEU A N 1
ATOM 1377 C CA . LEU A 1 177 ? 3.23 9.367 3.363 1 98 177 LEU A CA 1
ATOM 1378 C C . LEU A 1 177 ? 4.277 10.258 2.705 1 98 177 LEU A C 1
ATOM 1380 O O . LEU A 1 177 ? 5.047 10.93 3.395 1 98 177 LEU A O 1
ATOM 1384 N N . ASN A 1 178 ? 4.332 10.266 1.398 1 98.06 178 ASN A N 1
ATOM 1385 C CA . ASN A 1 178 ? 5.344 11.039 0.686 1 98.06 178 ASN A CA 1
ATOM 1386 C C . ASN A 1 178 ? 5.211 12.531 0.973 1 98.06 178 ASN A C 1
ATOM 1388 O O . ASN A 1 178 ? 6.203 13.203 1.261 1 98.06 178 ASN A O 1
ATOM 1392 N N . LYS A 1 179 ? 3.965 13.062 0.899 1 97.25 179 LYS A N 1
ATOM 1393 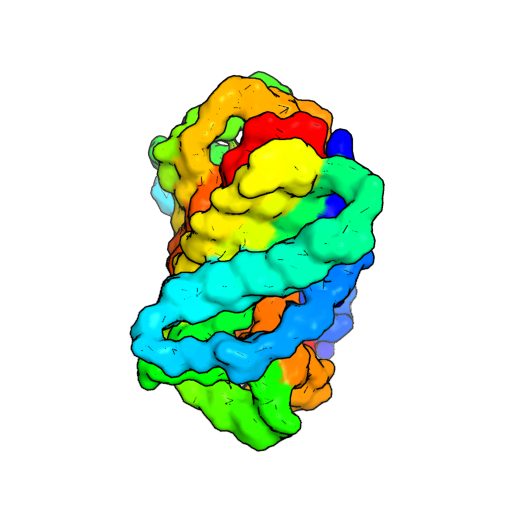C CA . LYS A 1 179 ? 3.711 14.469 1.186 1 97.25 179 LYS A CA 1
ATOM 1394 C C . LYS A 1 179 ? 4.078 14.812 2.625 1 97.25 179 LYS A C 1
ATOM 1396 O O . LYS A 1 179 ? 4.66 15.875 2.889 1 97.25 179 LYS A O 1
ATOM 1401 N N . LEU A 1 180 ? 3.699 13.922 3.475 1 97.06 180 LEU A N 1
ATOM 1402 C CA . LEU A 1 180 ? 4.016 14.133 4.883 1 97.06 180 LEU A CA 1
ATOM 1403 C C . LEU A 1 180 ? 5.523 14.18 5.102 1 97.06 180 LEU A C 1
ATOM 1405 O O . LEU A 1 180 ? 6.031 15.062 5.797 1 97.06 180 LEU A O 1
ATOM 1409 N N . TYR A 1 181 ? 6.242 13.227 4.535 1 96.5 181 TYR A N 1
ATOM 1410 C CA . TYR A 1 181 ? 7.695 13.172 4.645 1 96.5 181 TYR A CA 1
ATOM 1411 C C . TYR A 1 181 ? 8.328 14.469 4.164 1 96.5 181 TYR A C 1
ATOM 1413 O O . TYR A 1 181 ? 9.219 15.016 4.82 1 96.5 181 TYR A O 1
ATOM 1421 N N . LYS A 1 182 ? 7.848 14.984 3.059 1 95.12 182 LYS A N 1
ATOM 1422 C CA . LYS A 1 182 ? 8.359 16.234 2.52 1 95.12 182 LYS A CA 1
ATOM 1423 C C . LYS A 1 182 ? 8.078 17.391 3.471 1 95.12 182 LYS A C 1
ATOM 1425 O O . LYS A 1 182 ? 8.938 18.25 3.676 1 95.12 182 LYS A O 1
ATOM 1430 N N . ALA A 1 183 ? 6.922 17.375 4.039 1 94.56 183 ALA A N 1
ATOM 1431 C CA . ALA A 1 183 ? 6.535 18.453 4.953 1 94.56 183 ALA A CA 1
ATOM 1432 C C . ALA A 1 183 ? 7.391 18.422 6.215 1 94.56 183 ALA A C 1
ATOM 1434 O O . ALA A 1 183 ? 7.598 19.469 6.848 1 94.56 183 ALA A O 1
ATOM 1435 N N . LEU A 1 184 ? 7.914 17.266 6.555 1 94.75 184 LEU A N 1
ATOM 1436 C CA . LEU A 1 184 ? 8.648 17.109 7.805 1 94.75 184 LEU A CA 1
ATOM 1437 C C . LEU A 1 184 ? 10.148 17.281 7.574 1 94.75 184 LEU A C 1
ATOM 1439 O O . LEU A 1 184 ? 10.93 17.25 8.523 1 94.75 184 LEU A O 1
ATOM 1443 N N . GLU A 1 185 ? 10.539 17.422 6.379 1 88.19 185 GLU A N 1
ATOM 1444 C CA . GLU A 1 185 ? 11.953 17.406 6.008 1 88.19 185 GLU A CA 1
ATOM 1445 C C . GLU A 1 185 ? 12.727 18.516 6.738 1 88.19 185 GLU A C 1
ATOM 1447 O O . GLU A 1 185 ? 13.914 18.359 7.027 1 88.19 185 GLU A O 1
ATOM 1452 N N . ASN A 1 186 ? 12 19.531 7.066 1 84.62 186 ASN A N 1
ATOM 1453 C CA . ASN A 1 186 ? 12.68 20.672 7.688 1 84.62 186 ASN A CA 1
ATOM 1454 C C . ASN A 1 186 ? 12.773 20.5 9.203 1 84.62 186 ASN A C 1
ATOM 1456 O O . ASN A 1 186 ? 13.352 21.344 9.891 1 84.62 186 ASN A O 1
ATOM 1460 N N . TYR A 1 187 ? 12.188 19.328 9.617 1 88.56 187 TYR A N 1
ATOM 1461 C CA . TYR A 1 187 ? 12.242 19.047 11.047 1 88.56 187 TYR A CA 1
ATOM 1462 C C . TYR A 1 187 ? 13.141 17.844 11.328 1 88.56 187 TYR A C 1
ATOM 1464 O O . TYR A 1 187 ? 13.211 16.906 10.523 1 88.56 187 TYR A O 1
ATOM 1472 N N . ASP A 1 188 ? 14.078 17.938 12.219 1 85.56 188 ASP A N 1
ATOM 1473 C CA . ASP A 1 188 ? 14.961 16.828 12.57 1 85.56 188 ASP A CA 1
ATOM 1474 C C . ASP A 1 188 ? 14.227 15.805 13.438 1 85.56 188 ASP A C 1
ATOM 1476 O O . ASP A 1 188 ? 14.617 15.547 14.578 1 85.56 188 ASP A O 1
ATOM 1480 N N . ILE A 1 189 ? 13.156 15.227 12.859 1 90.31 189 ILE A N 1
ATOM 1481 C CA . ILE A 1 189 ? 12.352 14.305 13.641 1 90.31 189 ILE A CA 1
ATOM 1482 C C . ILE A 1 189 ? 12.117 13.016 12.844 1 90.31 189 ILE A C 1
ATOM 1484 O O . ILE A 1 189 ? 11.578 12.039 13.375 1 90.31 189 ILE A O 1
ATOM 1488 N N . THR A 1 190 ? 12.555 12.961 11.547 1 89.94 190 THR A N 1
ATOM 1489 C CA . THR A 1 190 ? 12.305 11.812 10.68 1 89.94 190 THR A CA 1
ATOM 1490 C C . THR A 1 190 ? 13.414 10.781 10.82 1 89.94 190 THR A C 1
ATOM 1492 O O . THR A 1 190 ? 14.531 11.109 11.242 1 89.94 190 THR A O 1
ATOM 1495 N N . ILE A 1 191 ? 13.055 9.578 10.562 1 86.12 191 ILE A N 1
ATOM 1496 C CA . ILE A 1 191 ? 14 8.469 10.578 1 86.12 191 ILE A CA 1
ATOM 1497 C C . ILE A 1 191 ? 14.992 8.617 9.422 1 86.12 191 ILE A C 1
ATOM 1499 O O . ILE A 1 191 ? 16.172 8.266 9.555 1 86.12 191 ILE A O 1
ATOM 1503 N N . LEU A 1 192 ? 14.57 9.148 8.32 1 86.94 192 LEU A N 1
ATOM 1504 C CA . LEU A 1 192 ? 15.391 9.312 7.129 1 86.94 192 LEU A CA 1
ATOM 1505 C C . LEU A 1 192 ? 16.078 10.664 7.121 1 86.94 192 LEU A C 1
ATOM 1507 O O . LEU A 1 192 ? 15.555 11.641 7.656 1 86.94 192 LEU A O 1
ATOM 1511 N N . MET B 1 1 ? -7.875 -28.781 0.863 1 85.06 1 MET B N 1
ATOM 1512 C CA . MET B 1 1 ? -6.602 -28.828 0.148 1 85.06 1 MET B CA 1
ATOM 1513 C C . MET B 1 1 ? -5.574 -27.906 0.798 1 85.06 1 MET B C 1
ATOM 1515 O O . MET B 1 1 ? -5.918 -26.828 1.265 1 85.06 1 MET B O 1
ATOM 1519 N N . LYS B 1 2 ? -4.328 -28.438 0.892 1 94.56 2 LYS B N 1
ATOM 1520 C CA . LYS B 1 2 ? -3.254 -27.672 1.525 1 94.56 2 LYS B CA 1
ATOM 1521 C C . LYS B 1 2 ? -2.76 -26.562 0.612 1 94.56 2 LYS B C 1
ATOM 1523 O O . LYS B 1 2 ? -2.676 -26.734 -0.605 1 94.56 2 LYS B O 1
ATOM 1528 N N . VAL B 1 3 ? -2.475 -25.422 1.198 1 97.81 3 VAL B N 1
ATOM 1529 C CA . VAL B 1 3 ? -1.929 -24.312 0.44 1 97.81 3 VAL B CA 1
ATOM 1530 C C . VAL B 1 3 ? -0.463 -24.094 0.813 1 97.81 3 VAL B C 1
ATOM 1532 O O . VAL B 1 3 ? -0.116 -24.062 1.996 1 97.81 3 VAL B O 1
ATOM 1535 N N . ILE B 1 4 ? 0.37 -24.047 -0.192 1 98.62 4 ILE B N 1
ATOM 1536 C CA . ILE B 1 4 ? 1.806 -23.875 -0.001 1 98.62 4 ILE B CA 1
ATOM 1537 C C . ILE B 1 4 ? 2.254 -22.562 -0.651 1 98.62 4 ILE B C 1
ATOM 1539 O O . ILE B 1 4 ? 1.992 -22.328 -1.833 1 98.62 4 ILE B O 1
ATOM 1543 N N . LEU B 1 5 ? 2.836 -21.734 0.104 1 98.69 5 LEU B N 1
ATOM 1544 C CA . LEU B 1 5 ? 3.553 -20.578 -0.449 1 98.69 5 LEU B CA 1
ATOM 1545 C C . LEU B 1 5 ? 5.012 -20.938 -0.716 1 98.69 5 LEU B C 1
ATOM 1547 O O . LEU B 1 5 ? 5.793 -21.125 0.221 1 98.69 5 LEU B O 1
ATOM 1551 N N . ALA B 1 6 ? 5.379 -21 -1.962 1 98.62 6 ALA B N 1
ATOM 1552 C CA . ALA B 1 6 ? 6.734 -21.344 -2.371 1 98.62 6 ALA B CA 1
ATOM 1553 C C . ALA B 1 6 ? 7.652 -20.125 -2.34 1 98.62 6 ALA B C 1
ATOM 1555 O O . ALA B 1 6 ? 8.227 -19.75 -3.363 1 98.62 6 ALA B O 1
ATOM 1556 N N . SER B 1 7 ? 7.816 -19.516 -1.217 1 97.12 7 SER B N 1
ATOM 1557 C CA . SER B 1 7 ? 8.617 -18.312 -0.99 1 97.12 7 SER B CA 1
ATOM 1558 C C . SER B 1 7 ? 8.961 -18.141 0.486 1 97.12 7 SER B C 1
ATOM 1560 O O . SER B 1 7 ? 8.148 -18.453 1.357 1 97.12 7 SER B O 1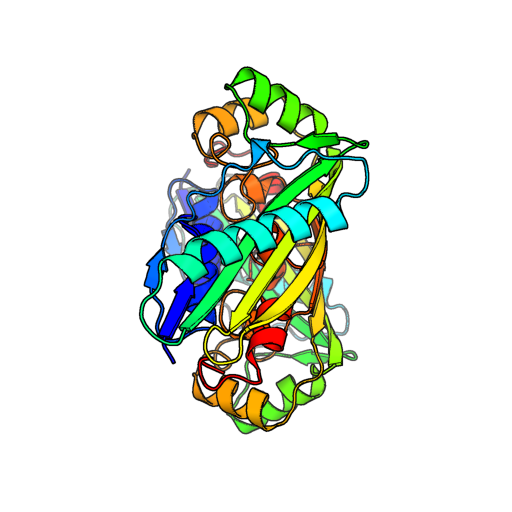
ATOM 1562 N N . LYS B 1 8 ? 10.148 -17.656 0.75 1 92.94 8 LYS B N 1
ATOM 1563 C CA . LYS B 1 8 ? 10.516 -17.344 2.125 1 92.94 8 LYS B CA 1
ATOM 1564 C C . LYS B 1 8 ? 10.391 -15.844 2.389 1 92.94 8 LYS B C 1
ATOM 1566 O O . LYS B 1 8 ? 10.758 -15.359 3.465 1 92.94 8 LYS B O 1
ATOM 1571 N N . SER B 1 9 ? 9.961 -15.094 1.38 1 94.88 9 SER B N 1
ATOM 1572 C CA . SER B 1 9 ? 9.812 -13.648 1.531 1 94.88 9 SER B CA 1
ATOM 1573 C C . SER B 1 9 ? 8.805 -13.305 2.619 1 94.88 9 SER B C 1
ATOM 1575 O O . SER B 1 9 ? 7.629 -13.68 2.525 1 94.88 9 SER B O 1
ATOM 1577 N N . PRO B 1 10 ? 9.234 -12.578 3.635 1 95.88 10 PRO B N 1
ATOM 1578 C CA . PRO B 1 10 ? 8.273 -12.164 4.664 1 95.88 10 PRO B CA 1
ATOM 1579 C C . PRO B 1 10 ? 7.129 -11.336 4.102 1 95.88 10 PRO B C 1
ATOM 1581 O O . PRO B 1 10 ? 6 -11.422 4.586 1 95.88 10 PRO B O 1
ATOM 1584 N N . ARG B 1 11 ? 7.387 -10.57 3.105 1 96.81 11 ARG B N 1
ATOM 1585 C CA . ARG B 1 11 ? 6.359 -9.734 2.492 1 96.81 11 ARG B CA 1
ATOM 1586 C C . ARG B 1 11 ? 5.297 -10.586 1.808 1 96.81 11 ARG B C 1
ATOM 1588 O O . ARG B 1 11 ? 4.102 -10.312 1.922 1 96.81 11 ARG B O 1
ATOM 1595 N N . ARG B 1 12 ? 5.715 -11.602 1.119 1 97.94 12 ARG B N 1
ATOM 1596 C CA . ARG B 1 12 ? 4.762 -12.469 0.44 1 97.94 12 ARG B CA 1
ATOM 1597 C C . ARG B 1 12 ? 3.91 -13.242 1.444 1 97.94 12 ARG B C 1
ATOM 1599 O O . ARG B 1 12 ? 2.717 -13.453 1.221 1 97.94 12 ARG B O 1
ATOM 1606 N N . VAL B 1 13 ? 4.52 -13.602 2.553 1 97.94 13 VAL B N 1
ATOM 1607 C CA . VAL B 1 13 ? 3.779 -14.242 3.635 1 97.94 13 VAL B CA 1
ATOM 1608 C C . VAL B 1 13 ? 2.709 -13.289 4.164 1 97.94 13 VAL B C 1
ATOM 1610 O O . VAL B 1 13 ? 1.541 -13.656 4.289 1 97.94 13 VAL B O 1
ATOM 1613 N N . GLU B 1 14 ? 3.102 -12.062 4.434 1 97.19 14 GLU B N 1
ATOM 1614 C CA . GLU B 1 14 ? 2.191 -11.039 4.941 1 97.19 14 GLU B CA 1
ATOM 1615 C C . GLU B 1 14 ? 1.017 -10.828 3.994 1 97.19 14 GLU B C 1
ATOM 1617 O O . GLU B 1 14 ? -0.131 -10.727 4.434 1 97.19 14 GLU B O 1
ATOM 1622 N N . ILE B 1 15 ? 1.295 -10.742 2.732 1 97.81 15 ILE B N 1
ATOM 1623 C CA . ILE B 1 15 ? 0.262 -10.484 1.737 1 97.81 15 ILE B CA 1
ATOM 1624 C C . ILE B 1 15 ? -0.702 -11.664 1.671 1 97.81 15 ILE B C 1
ATOM 1626 O O . ILE B 1 15 ? -1.921 -11.484 1.679 1 97.81 15 ILE B O 1
ATOM 1630 N N . LEU B 1 16 ? -0.135 -12.875 1.583 1 97.81 16 LEU B N 1
ATOM 1631 C CA . LEU B 1 16 ? -0.979 -14.062 1.449 1 97.81 16 LEU B CA 1
ATOM 1632 C C . LEU B 1 16 ? -1.879 -14.227 2.668 1 97.81 16 LEU B C 1
ATOM 1634 O O . LEU B 1 16 ? -3.021 -14.672 2.545 1 97.81 16 LEU B O 1
ATOM 1638 N N . GLU B 1 17 ? -1.397 -13.828 3.844 1 96.62 17 GLU B N 1
ATOM 1639 C CA . GLU B 1 17 ? -2.166 -13.914 5.082 1 96.62 17 GLU B CA 1
ATOM 1640 C C . GLU B 1 17 ? -3.441 -13.086 5.004 1 96.62 17 GLU B C 1
ATOM 1642 O O . GLU B 1 17 ? -4.406 -13.344 5.727 1 96.62 17 GLU B O 1
ATOM 1647 N N . LYS B 1 18 ? -3.467 -12.164 4.137 1 94.5 18 LYS B N 1
ATOM 1648 C CA . LYS B 1 18 ? -4.621 -11.281 4.012 1 94.5 18 LYS B CA 1
ATOM 1649 C C . LYS B 1 18 ? -5.809 -12.008 3.387 1 94.5 18 LYS B C 1
ATOM 1651 O O . LYS B 1 18 ? -6.965 -11.656 3.633 1 94.5 18 LYS B O 1
ATOM 1656 N N . ILE B 1 19 ? -5.484 -13.07 2.611 1 94.31 19 ILE B N 1
ATOM 1657 C CA . ILE B 1 19 ? -6.605 -13.562 1.821 1 94.31 19 ILE B CA 1
ATOM 1658 C C . ILE B 1 19 ? -6.723 -15.078 1.976 1 94.31 19 ILE B C 1
ATOM 1660 O O . ILE B 1 19 ? -7.727 -15.672 1.582 1 94.31 19 ILE B O 1
ATOM 1664 N N . VAL B 1 20 ? -5.707 -15.727 2.492 1 95.81 20 VAL B N 1
ATOM 1665 C CA . VAL B 1 20 ? -5.734 -17.188 2.627 1 95.81 20 VAL B CA 1
ATOM 1666 C C . VAL B 1 20 ? -5.691 -17.562 4.105 1 95.81 20 VAL B C 1
ATOM 1668 O O . VAL B 1 20 ? -4.836 -17.078 4.852 1 95.81 20 VAL B O 1
ATOM 1671 N N . LYS B 1 21 ? -6.586 -18.422 4.598 1 89.25 21 LYS B N 1
ATOM 1672 C CA . LYS B 1 21 ? -6.844 -18.781 5.988 1 89.25 21 LYS B CA 1
ATOM 1673 C C . LYS B 1 21 ? -5.648 -19.516 6.598 1 89.25 21 LYS B C 1
ATOM 1675 O O . LYS B 1 21 ? -5.227 -19.203 7.715 1 89.25 21 LYS B O 1
ATOM 1680 N N . GLU B 1 22 ? -5.191 -20.484 5.992 1 95.62 22 GLU B N 1
ATOM 1681 C CA . GLU B 1 22 ? -4.102 -21.328 6.453 1 95.62 22 GLU B CA 1
ATOM 1682 C C . GLU B 1 22 ? -3.217 -21.781 5.289 1 95.62 22 GLU B C 1
ATOM 1684 O O . GLU B 1 22 ? -3.719 -22.156 4.23 1 95.62 22 GLU B O 1
ATOM 1689 N N . PHE B 1 23 ? -1.893 -21.641 5.539 1 97.94 23 PHE B N 1
ATOM 1690 C CA . PHE B 1 23 ? -0.953 -22.109 4.535 1 97.94 23 PHE B CA 1
ATOM 1691 C C . PHE B 1 23 ? 0.405 -22.406 5.16 1 97.94 23 PHE B C 1
ATOM 1693 O O . PHE B 1 23 ? 0.673 -22.016 6.293 1 97.94 23 PHE B O 1
ATOM 1700 N N . GLU B 1 24 ? 1.204 -23.125 4.449 1 98.06 24 GLU B N 1
ATOM 1701 C CA . GLU B 1 24 ? 2.576 -23.453 4.84 1 98.06 24 GLU B CA 1
ATOM 1702 C C . GLU B 1 24 ? 3.582 -22.75 3.926 1 98.06 24 GLU B C 1
ATOM 1704 O O . GLU B 1 24 ? 3.34 -22.594 2.727 1 98.06 24 GLU B O 1
ATOM 1709 N N . VAL B 1 25 ? 4.672 -22.359 4.508 1 98.38 25 VAL B N 1
ATOM 1710 C CA . VAL B 1 25 ? 5.75 -21.734 3.752 1 98.38 25 VAL B CA 1
ATOM 1711 C C . VAL B 1 25 ? 6.836 -22.75 3.439 1 98.38 25 VAL B C 1
ATOM 1713 O O . VAL B 1 25 ? 7.34 -23.422 4.34 1 98.38 25 VAL B O 1
ATOM 1716 N N . VAL B 1 26 ? 7.152 -22.891 2.205 1 98.12 26 VAL B N 1
ATOM 1717 C CA . VAL B 1 26 ? 8.219 -23.781 1.751 1 98.12 26 VAL B CA 1
ATOM 1718 C C . VAL B 1 26 ? 9.125 -23.031 0.768 1 98.12 26 VAL B C 1
ATOM 1720 O O . VAL B 1 26 ? 8.68 -22.641 -0.314 1 98.12 26 VAL B O 1
ATOM 1723 N N . GLN B 1 27 ? 10.336 -22.891 1.08 1 97.06 27 GLN B N 1
ATOM 1724 C CA . GLN B 1 27 ? 11.273 -22.188 0.207 1 97.06 27 GLN B CA 1
ATOM 1725 C C . GLN B 1 27 ? 11.594 -23.016 -1.035 1 97.06 27 GLN B C 1
ATOM 1727 O O . GLN B 1 27 ? 11.812 -24.234 -0.942 1 97.06 27 GLN B O 1
ATOM 1732 N N . SER B 1 28 ? 11.547 -22.359 -2.16 1 97.69 28 SER B N 1
ATOM 1733 C CA . SER B 1 28 ? 11.977 -23.031 -3.387 1 97.69 28 SER B CA 1
ATOM 1734 C C . SER B 1 28 ? 13.5 -23.109 -3.465 1 97.69 28 SER B C 1
ATOM 1736 O O . SER B 1 28 ? 14.203 -22.156 -3.121 1 97.69 28 SER B O 1
ATOM 1738 N N . ASN B 1 29 ? 14.055 -24.172 -3.986 1 96.94 29 ASN B N 1
ATOM 1739 C CA . ASN B 1 29 ? 15.484 -24.375 -4.207 1 96.94 29 ASN B CA 1
ATOM 1740 C C . ASN B 1 29 ? 15.859 -24.156 -5.672 1 96.94 29 ASN B C 1
ATOM 1742 O O . ASN B 1 29 ? 16.969 -24.484 -6.09 1 96.94 29 ASN B O 1
ATOM 1746 N N . PHE B 1 30 ? 14.922 -23.625 -6.375 1 97.06 30 PHE B N 1
ATOM 1747 C CA . PHE B 1 30 ? 15.18 -23.406 -7.789 1 97.06 30 PHE B CA 1
ATOM 1748 C C . PHE B 1 30 ? 16.297 -22.391 -7.98 1 97.06 30 PHE B C 1
ATOM 1750 O O . PHE B 1 30 ? 16.297 -21.328 -7.336 1 97.06 30 PHE B O 1
ATOM 1757 N N . ASP B 1 31 ? 17.312 -22.672 -8.836 1 96.12 31 ASP B N 1
ATOM 1758 C CA . ASP B 1 31 ? 18.391 -21.75 -9.148 1 96.12 31 ASP B CA 1
ATOM 1759 C C . ASP B 1 31 ? 17.969 -20.734 -10.195 1 96.12 31 ASP B C 1
ATOM 1761 O O . ASP B 1 31 ? 17.938 -21.031 -11.391 1 96.12 31 ASP B O 1
ATOM 1765 N N . GLU B 1 32 ? 17.75 -19.547 -9.797 1 92.75 32 GLU B N 1
ATOM 1766 C CA . GLU B 1 32 ? 17.203 -18.5 -10.656 1 92.75 32 GLU B CA 1
ATOM 1767 C C . GLU B 1 32 ? 18.188 -18.141 -11.766 1 92.75 32 GLU B C 1
ATOM 1769 O O . GLU B 1 32 ? 17.797 -17.562 -12.781 1 92.75 32 GLU B O 1
ATOM 1774 N N . ASN B 1 33 ? 19.469 -18.484 -11.609 1 92.25 33 ASN B N 1
ATOM 1775 C CA . ASN B 1 33 ? 20.5 -18.125 -12.586 1 92.25 33 ASN B CA 1
ATOM 1776 C C . ASN B 1 33 ? 20.375 -18.969 -13.852 1 92.25 33 ASN B C 1
ATOM 1778 O O . ASN B 1 33 ? 21.016 -18.672 -14.867 1 92.25 33 ASN B O 1
ATOM 1782 N N . THR B 1 34 ? 19.578 -19.922 -13.773 1 94.69 34 THR B N 1
ATOM 1783 C CA . THR B 1 34 ? 19.406 -20.812 -14.914 1 94.69 34 THR B CA 1
ATOM 1784 C C . THR B 1 34 ? 18.484 -20.172 -15.953 1 94.69 34 THR B C 1
ATOM 1786 O O . THR B 1 34 ? 18.391 -20.656 -17.094 1 94.69 34 THR B O 1
ATOM 1789 N N . ILE B 1 35 ? 17.719 -19.141 -15.609 1 94.69 35 ILE B N 1
ATOM 1790 C CA . ILE B 1 35 ? 16.859 -18.422 -16.531 1 94.69 35 ILE B CA 1
ATOM 1791 C C . ILE B 1 35 ? 17.469 -17.047 -16.844 1 94.69 35 ILE B C 1
ATOM 1793 O O . ILE B 1 35 ? 17.562 -16.203 -15.953 1 94.69 35 ILE B O 1
ATOM 1797 N N . ASP B 1 36 ? 17.781 -16.812 -18.078 1 93.44 36 ASP B N 1
ATOM 1798 C CA . ASP B 1 36 ? 18.344 -15.547 -18.5 1 93.44 36 ASP B CA 1
ATOM 1799 C C . ASP B 1 36 ? 17.266 -14.578 -18.969 1 93.44 36 ASP B C 1
ATOM 1801 O O . ASP B 1 36 ? 16.312 -14.992 -19.641 1 93.44 36 ASP B O 1
ATOM 1805 N N . PHE B 1 37 ? 17.531 -13.398 -18.609 1 94.62 37 PHE B N 1
ATOM 1806 C CA . PHE B 1 37 ? 16.672 -12.367 -19.188 1 94.62 37 PHE B CA 1
ATOM 1807 C C . PHE B 1 37 ? 17 -12.156 -20.656 1 94.62 37 PHE B C 1
ATOM 1809 O O . PHE B 1 37 ? 18.156 -11.875 -21 1 94.62 37 PHE B O 1
ATOM 1816 N N . LYS B 1 38 ? 16.047 -12.281 -21.531 1 94.06 38 LYS B N 1
ATOM 1817 C CA . LYS B 1 38 ? 16.266 -12.195 -22.969 1 94.06 38 LYS B CA 1
ATOM 1818 C C . LYS B 1 38 ? 15.484 -11.039 -23.578 1 94.06 38 LYS B C 1
ATOM 1820 O O . LYS B 1 38 ? 15.086 -11.086 -24.75 1 94.06 38 LYS B O 1
ATOM 1825 N N . GLY B 1 39 ? 15.039 -10.078 -22.766 1 94.44 39 GLY B N 1
ATOM 1826 C CA . GLY B 1 39 ? 14.422 -8.867 -23.297 1 94.44 39 GLY B CA 1
ATOM 1827 C C . GLY B 1 39 ? 12.922 -8.82 -23.078 1 94.44 39 GLY B C 1
ATOM 1828 O O . GLY B 1 39 ? 12.305 -7.762 -23.203 1 94.44 39 GLY B O 1
ATOM 1829 N N . ASP B 1 40 ? 12.328 -9.938 -22.781 1 97.06 40 ASP B N 1
ATOM 1830 C CA . ASP B 1 40 ? 10.898 -10 -22.484 1 97.06 40 ASP B CA 1
ATOM 1831 C C . ASP B 1 40 ? 10.656 -10.133 -20.984 1 97.06 40 ASP B C 1
ATOM 1833 O O . ASP B 1 40 ? 10.648 -11.242 -20.438 1 97.06 40 ASP B O 1
ATOM 1837 N N . ILE B 1 41 ? 10.414 -9.008 -20.328 1 97.88 41 ILE B N 1
ATOM 1838 C CA . ILE B 1 41 ? 10.391 -8.914 -18.875 1 97.88 41 ILE B CA 1
ATOM 1839 C C . ILE B 1 41 ? 9.234 -9.742 -18.328 1 97.88 41 ILE B C 1
ATOM 1841 O O . ILE B 1 41 ? 9.367 -10.414 -17.297 1 97.88 41 ILE B O 1
ATOM 1845 N N . GLU B 1 42 ? 8.07 -9.742 -18.984 1 98.12 42 GLU B N 1
ATOM 1846 C CA . GLU B 1 42 ? 6.91 -10.516 -18.547 1 98.12 42 GLU B CA 1
ATOM 1847 C C . GLU B 1 42 ? 7.199 -12.008 -18.578 1 98.12 42 GLU B C 1
ATOM 1849 O O . GLU B 1 42 ? 6.918 -12.734 -17.625 1 98.12 42 GLU B O 1
ATOM 1854 N N . LYS B 1 43 ? 7.73 -12.445 -19.734 1 97.94 43 LYS B N 1
ATOM 1855 C CA . LYS B 1 43 ? 8.102 -13.852 -19.844 1 97.94 43 LYS B CA 1
ATOM 1856 C C . LYS B 1 43 ? 9.125 -14.234 -18.781 1 97.94 43 LYS B C 1
ATOM 1858 O O . LYS B 1 43 ? 9.047 -15.32 -18.203 1 97.94 43 LYS B O 1
ATOM 1863 N N . TYR B 1 44 ? 10.055 -13.352 -18.547 1 97.88 44 TYR B N 1
ATOM 1864 C CA . TYR B 1 44 ? 11.133 -13.594 -17.594 1 97.88 44 TYR B CA 1
ATOM 1865 C C . TYR B 1 44 ? 10.57 -13.875 -16.203 1 97.88 44 TYR B C 1
ATOM 1867 O O . TYR B 1 44 ? 10.844 -14.93 -15.625 1 97.88 44 TYR B O 1
ATOM 1875 N N . VAL B 1 45 ? 9.719 -13.008 -15.656 1 98.06 45 VAL B N 1
ATOM 1876 C CA . VAL B 1 45 ? 9.211 -13.164 -14.297 1 98.06 45 VAL B CA 1
ATOM 1877 C C . VAL B 1 45 ? 8.234 -14.336 -14.242 1 98.06 45 VAL B C 1
ATOM 1879 O O . VAL B 1 45 ? 8.148 -15.031 -13.227 1 98.06 45 VAL B O 1
ATOM 1882 N N . LYS B 1 46 ? 7.453 -14.57 -15.289 1 98.56 46 LYS B N 1
ATOM 1883 C CA . LYS B 1 46 ? 6.562 -15.727 -15.344 1 98.56 46 LYS B CA 1
ATOM 1884 C C . LYS B 1 46 ? 7.352 -17.031 -15.273 1 98.56 46 LYS B C 1
ATOM 1886 O O . LYS B 1 46 ? 6.988 -17.953 -14.539 1 98.56 46 LYS B O 1
ATOM 1891 N N . ASP B 1 47 ? 8.43 -17.062 -16.047 1 98.38 47 ASP B N 1
ATOM 1892 C CA . ASP B 1 47 ? 9.266 -18.25 -16.047 1 98.38 47 ASP B CA 1
ATOM 1893 C C . ASP B 1 47 ? 9.867 -18.5 -14.672 1 98.38 47 ASP B C 1
ATOM 1895 O O . ASP B 1 47 ? 9.883 -19.641 -14.188 1 98.38 47 ASP B O 1
ATOM 1899 N N . LEU B 1 48 ? 10.328 -17.484 -14.086 1 98 48 LEU B N 1
ATOM 1900 C CA . LEU B 1 48 ? 10.922 -17.609 -12.758 1 98 48 LEU B CA 1
ATOM 1901 C C . LEU B 1 48 ? 9.898 -18.109 -11.75 1 98 48 LEU B C 1
ATOM 1903 O O . LEU B 1 48 ? 10.164 -19.078 -11.023 1 98 48 LEU B O 1
ATOM 1907 N N . SER B 1 49 ? 8.75 -17.5 -11.688 1 98.56 49 SER B N 1
ATOM 1908 C CA . SER B 1 49 ? 7.719 -17.922 -10.742 1 98.56 49 SER B CA 1
ATOM 1909 C C . SER B 1 49 ? 7.273 -19.359 -11.016 1 98.56 49 SER B C 1
ATOM 1911 O O . SER B 1 49 ? 7.082 -20.141 -10.086 1 98.56 49 SER B O 1
ATOM 1913 N N . ARG B 1 50 ? 7.109 -19.688 -12.266 1 98.56 50 ARG B N 1
ATOM 1914 C CA . ARG B 1 50 ? 6.672 -21.031 -12.656 1 98.56 50 ARG B CA 1
ATOM 1915 C C . ARG B 1 50 ? 7.672 -22.094 -12.195 1 98.56 50 ARG B C 1
ATOM 1917 O O . ARG B 1 50 ? 7.285 -23.109 -11.609 1 98.56 50 ARG B O 1
ATOM 1924 N N . ASN B 1 51 ? 8.914 -21.875 -12.445 1 98.56 51 ASN B N 1
ATOM 1925 C CA . ASN B 1 51 ? 9.93 -22.875 -12.117 1 98.56 51 ASN B CA 1
ATOM 1926 C C . ASN B 1 51 ? 10.102 -23.016 -10.602 1 98.56 51 ASN B C 1
ATOM 1928 O O . ASN B 1 51 ? 10.344 -24.125 -10.109 1 98.56 51 ASN B O 1
ATOM 1932 N N . LYS B 1 52 ? 9.953 -21.922 -9.891 1 98.62 52 LYS B N 1
ATOM 1933 C CA . LYS B 1 52 ? 9.953 -22.016 -8.438 1 98.62 52 LYS B CA 1
ATOM 1934 C C . LYS B 1 52 ? 8.805 -22.891 -7.941 1 98.62 52 LYS B C 1
ATOM 1936 O O . LYS B 1 52 ? 8.992 -23.734 -7.059 1 98.62 52 LYS B O 1
ATOM 1941 N N . ALA B 1 53 ? 7.629 -22.703 -8.484 1 98.69 53 ALA B N 1
ATOM 1942 C CA . ALA B 1 53 ? 6.453 -23.469 -8.094 1 98.69 53 ALA B CA 1
ATOM 1943 C C . ALA B 1 53 ? 6.629 -24.953 -8.445 1 98.69 53 ALA B C 1
ATOM 1945 O O . ALA B 1 53 ? 6.297 -25.828 -7.645 1 98.69 53 ALA B O 1
ATOM 1946 N N . ILE B 1 54 ? 7.145 -25.203 -9.633 1 98.38 54 ILE B N 1
ATOM 1947 C CA . ILE B 1 54 ? 7.352 -26.562 -10.086 1 98.38 54 ILE B CA 1
ATOM 1948 C C . ILE B 1 54 ? 8.32 -27.281 -9.148 1 98.38 54 ILE B C 1
ATOM 1950 O O . ILE B 1 54 ? 8.062 -28.406 -8.727 1 98.38 54 ILE B O 1
ATOM 1954 N N . GLU B 1 55 ? 9.367 -26.594 -8.859 1 98.69 55 GLU B N 1
ATOM 1955 C CA . GLU B 1 55 ? 10.375 -27.188 -7.98 1 98.69 55 GLU B CA 1
ATOM 1956 C C . GLU B 1 55 ? 9.766 -27.609 -6.645 1 98.69 55 GLU B C 1
ATOM 1958 O O . GLU B 1 55 ? 9.984 -28.719 -6.176 1 98.69 55 GLU B O 1
ATOM 1963 N N . VAL B 1 56 ? 9.008 -26.797 -5.973 1 98.69 56 VAL B N 1
ATOM 1964 C CA . VAL B 1 56 ? 8.391 -27.078 -4.68 1 98.69 56 VAL B CA 1
ATOM 1965 C C . VAL B 1 56 ? 7.336 -28.172 -4.84 1 98.69 56 VAL B C 1
ATOM 1967 O O . VAL B 1 56 ? 7.234 -29.062 -4.004 1 98.69 56 VAL B O 1
ATOM 1970 N N . SER B 1 57 ? 6.512 -28.141 -5.941 1 98.31 57 SER B N 1
ATOM 1971 C CA . SER B 1 57 ? 5.434 -29.094 -6.164 1 98.31 57 SER B CA 1
ATOM 1972 C C . SER B 1 57 ? 5.965 -30.516 -6.223 1 98.31 57 SER B C 1
ATOM 1974 O O . SER B 1 57 ? 5.297 -31.453 -5.777 1 98.31 57 SER B O 1
ATOM 1976 N N . LYS B 1 58 ? 7.168 -30.688 -6.656 1 97.44 58 LYS B N 1
ATOM 1977 C CA . LYS B 1 58 ? 7.777 -32 -6.824 1 97.44 58 LYS B CA 1
ATOM 1978 C C . LYS B 1 58 ? 8.188 -32.594 -5.477 1 97.44 58 LYS B C 1
ATOM 1980 O O . LYS B 1 58 ? 8.438 -33.812 -5.371 1 97.44 58 LYS B O 1
ATOM 1985 N N . ARG B 1 59 ? 8.234 -31.766 -4.445 1 97.06 59 ARG B N 1
ATOM 1986 C CA . ARG B 1 59 ? 8.68 -32.188 -3.129 1 97.06 59 ARG B CA 1
ATOM 1987 C C . ARG B 1 59 ? 7.496 -32.531 -2.225 1 97.06 59 ARG B C 1
ATOM 1989 O O . ARG B 1 59 ? 7.68 -32.969 -1.094 1 97.06 59 ARG B O 1
ATOM 1996 N N . LEU B 1 60 ? 6.32 -32.281 -2.725 1 96.31 60 LEU B N 1
ATOM 1997 C CA . LEU B 1 60 ? 5.141 -32.438 -1.883 1 96.31 60 LEU B CA 1
ATOM 1998 C C . LEU B 1 60 ? 4.566 -33.844 -2.006 1 96.31 60 LEU B C 1
ATOM 2000 O O . LEU B 1 60 ? 4.586 -34.438 -3.088 1 96.31 60 LEU B O 1
ATOM 2004 N N . ASN B 1 61 ? 3.971 -34.375 -0.89 1 93.81 61 ASN B N 1
ATOM 2005 C CA . ASN B 1 61 ? 3.461 -35.75 -0.857 1 93.81 61 ASN B CA 1
ATOM 2006 C C . ASN B 1 61 ? 1.937 -35.781 -0.786 1 93.81 61 ASN B C 1
ATOM 2008 O O . ASN B 1 61 ? 1.332 -36.844 -0.729 1 93.81 61 ASN B O 1
ATOM 2012 N N . GLU B 1 62 ? 1.266 -34.656 -0.733 1 96.06 62 GLU B N 1
ATOM 2013 C CA . GLU B 1 62 ? -0.19 -34.594 -0.675 1 96.06 62 GLU B CA 1
ATOM 2014 C C . GLU B 1 62 ? -0.719 -33.531 -1.647 1 96.06 62 GLU B C 1
ATOM 2016 O O . GLU B 1 62 ? 0 -32.594 -2.016 1 96.06 62 GLU B O 1
ATOM 2021 N N . PRO B 1 63 ? -1.944 -33.781 -2.107 1 96.38 63 PRO B N 1
ATOM 2022 C CA . PRO B 1 63 ? -2.535 -32.781 -2.982 1 96.38 63 PRO B CA 1
ATOM 2023 C C . PRO B 1 63 ? -2.508 -31.375 -2.367 1 96.38 63 PRO B C 1
ATOM 2025 O O . PRO B 1 63 ? -2.902 -31.203 -1.213 1 96.38 63 PRO B O 1
ATOM 2028 N N . SER B 1 64 ? -2 -30.391 -3.127 1 97.69 64 SER B N 1
ATOM 2029 C CA . SER B 1 64 ? -1.782 -29.031 -2.619 1 97.69 64 SER B CA 1
ATOM 2030 C C . SER B 1 64 ? -1.961 -28 -3.719 1 97.69 64 SER B C 1
ATOM 2032 O O . SER B 1 64 ? -1.898 -28.312 -4.906 1 97.69 64 SER B O 1
ATOM 2034 N N . ILE B 1 65 ? -2.297 -26.812 -3.311 1 97.94 65 ILE B N 1
ATOM 2035 C CA . ILE B 1 65 ? -2.172 -25.625 -4.148 1 97.94 65 ILE B CA 1
ATOM 2036 C C . ILE B 1 65 ? -0.86 -24.906 -3.838 1 97.94 65 ILE B C 1
ATOM 2038 O O . ILE B 1 65 ? -0.64 -24.469 -2.707 1 97.94 65 ILE B O 1
ATOM 2042 N N . VAL B 1 66 ? 0.002 -24.844 -4.844 1 98.69 66 VAL B N 1
ATOM 2043 C CA . VAL B 1 66 ? 1.299 -24.188 -4.676 1 98.69 66 VAL B CA 1
ATOM 2044 C C . VAL B 1 66 ? 1.265 -22.797 -5.297 1 98.69 66 VAL B C 1
ATOM 2046 O O . VAL B 1 66 ? 0.886 -22.641 -6.461 1 98.69 66 VAL B O 1
ATOM 2049 N N . ILE B 1 67 ? 1.636 -21.812 -4.516 1 98.69 67 ILE B N 1
ATOM 2050 C CA . ILE B 1 67 ? 1.689 -20.422 -4.965 1 98.69 67 ILE B CA 1
ATOM 2051 C C . ILE B 1 67 ? 3.133 -19.938 -4.941 1 98.69 67 ILE B C 1
ATOM 2053 O O . ILE B 1 67 ? 3.832 -20.078 -3.936 1 98.69 67 ILE B O 1
ATOM 2057 N N . SER B 1 68 ? 3.594 -19.375 -5.992 1 98.75 68 SER B N 1
ATOM 2058 C CA . SER B 1 68 ? 4.922 -18.766 -6.086 1 98.75 68 SER B CA 1
ATOM 2059 C C . SER B 1 68 ? 4.875 -17.422 -6.805 1 98.75 68 SER B C 1
ATOM 2061 O O . SER B 1 68 ? 3.895 -17.125 -7.488 1 98.75 68 SER B O 1
ATOM 2063 N N . ALA B 1 69 ? 5.906 -16.672 -6.609 1 98.25 69 ALA B N 1
ATOM 2064 C CA . ALA B 1 69 ? 6.027 -15.375 -7.277 1 98.25 69 ALA B CA 1
ATOM 2065 C C . ALA B 1 69 ? 7.492 -14.992 -7.461 1 98.25 69 ALA B C 1
ATOM 2067 O O . ALA B 1 69 ? 8.383 -15.586 -6.84 1 98.25 69 ALA B O 1
ATOM 2068 N N . ASP B 1 70 ? 7.734 -14.086 -8.312 1 97.56 70 ASP B N 1
ATOM 2069 C CA . ASP B 1 70 ? 9.016 -13.43 -8.547 1 97.56 70 ASP B CA 1
ATOM 2070 C C . ASP B 1 70 ? 8.82 -11.969 -8.945 1 97.56 70 ASP B C 1
ATOM 2072 O O . ASP B 1 70 ? 7.961 -11.656 -9.773 1 97.56 70 ASP B O 1
ATOM 2076 N N . THR B 1 71 ? 9.547 -11.109 -8.305 1 97.81 71 THR B N 1
ATOM 2077 C CA . THR B 1 71 ? 9.375 -9.672 -8.516 1 97.81 71 THR B CA 1
ATOM 2078 C C . THR B 1 71 ? 10.695 -9.031 -8.945 1 97.81 71 THR B C 1
ATOM 2080 O O . THR B 1 71 ? 11.742 -9.305 -8.352 1 97.81 71 THR B O 1
ATOM 2083 N N . VAL B 1 72 ? 10.641 -8.172 -9.93 1 97.5 72 VAL B N 1
ATOM 2084 C CA . VAL B 1 72 ? 11.836 -7.457 -10.375 1 97.5 72 VAL B CA 1
ATOM 2085 C C . VAL B 1 72 ? 11.5 -5.984 -10.586 1 97.5 72 VAL B C 1
ATOM 2087 O O . VAL B 1 72 ? 10.359 -5.637 -10.906 1 97.5 72 VAL B O 1
ATOM 2090 N N . VAL B 1 73 ? 12.461 -5.172 -10.367 1 98.62 73 VAL B N 1
ATOM 2091 C CA . VAL B 1 73 ? 12.406 -3.762 -10.742 1 98.62 73 VAL B CA 1
ATOM 2092 C C . VAL B 1 73 ? 13.07 -3.561 -12.102 1 98.62 73 VAL B C 1
ATOM 2094 O O . VAL B 1 73 ? 14.148 -4.109 -12.352 1 98.62 73 VAL B O 1
ATOM 2097 N N . PHE B 1 74 ? 12.375 -2.924 -12.984 1 98.56 74 PHE B N 1
ATOM 2098 C CA . PHE B 1 74 ? 12.812 -2.754 -14.367 1 98.56 74 PHE B CA 1
ATOM 2099 C C . PHE B 1 74 ? 12.914 -1.277 -14.727 1 98.56 74 PHE B C 1
ATOM 2101 O O . PHE B 1 74 ? 11.93 -0.537 -14.609 1 98.56 74 PHE B O 1
ATOM 2108 N N . GLN B 1 75 ? 14.07 -0.802 -15.125 1 97.31 75 GLN B N 1
ATOM 2109 C CA . GLN B 1 75 ? 14.32 0.589 -15.492 1 97.31 75 GLN B CA 1
ATOM 2110 C C . GLN B 1 75 ? 15.289 0.686 -16.672 1 97.31 75 GLN B C 1
ATOM 2112 O O . GLN B 1 75 ? 16.359 0.072 -16.656 1 97.31 75 GLN B O 1
ATOM 2117 N N . ASP B 1 76 ? 14.922 1.435 -17.688 1 94.5 76 ASP B N 1
ATOM 2118 C CA . ASP B 1 76 ? 15.789 1.731 -18.828 1 94.5 76 ASP B CA 1
ATOM 2119 C C . ASP B 1 76 ? 16.328 0.45 -19.469 1 94.5 76 ASP B C 1
ATOM 2121 O O . ASP B 1 76 ? 17.531 0.326 -19.703 1 94.5 76 ASP B O 1
ATOM 2125 N N . GLY B 1 77 ? 15.453 -0.48 -19.547 1 93.88 77 GLY B N 1
ATOM 2126 C CA . GLY B 1 77 ? 15.789 -1.703 -20.266 1 93.88 77 GLY B CA 1
ATOM 2127 C C . GLY B 1 77 ? 16.609 -2.674 -19.438 1 93.88 77 GLY B C 1
ATOM 2128 O O . GLY B 1 77 ? 17.062 -3.699 -19.938 1 93.88 77 GLY B O 1
ATOM 2129 N N . LYS B 1 78 ? 16.719 -2.379 -18.172 1 95 78 LYS B N 1
ATOM 2130 C CA . LYS B 1 78 ? 17.531 -3.221 -17.297 1 95 78 LYS B CA 1
ATOM 2131 C C . LYS B 1 78 ? 16.734 -3.697 -16.094 1 95 78 LYS B C 1
ATOM 2133 O O . LYS B 1 78 ? 15.891 -2.969 -15.57 1 95 78 LYS B O 1
ATOM 2138 N N . VAL B 1 79 ? 17.062 -4.949 -15.648 1 96.81 79 VAL B N 1
ATOM 2139 C CA . VAL B 1 79 ? 16.531 -5.5 -14.406 1 96.81 79 VAL B CA 1
ATOM 2140 C C . VAL B 1 79 ? 17.406 -5.086 -13.227 1 96.81 79 VAL B C 1
ATOM 2142 O O . VAL B 1 79 ? 18.609 -5.301 -13.242 1 96.81 79 VAL B O 1
ATOM 2145 N N . LEU B 1 80 ? 16.812 -4.445 -12.258 1 96.94 80 LEU B N 1
ATOM 2146 C CA . LEU B 1 80 ? 17.5 -4.121 -11.008 1 96.94 80 LEU B CA 1
ATOM 2147 C C . LEU B 1 80 ? 17.25 -5.184 -9.953 1 96.94 80 LEU B C 1
ATOM 2149 O O . LEU B 1 80 ? 16.125 -5.297 -9.438 1 96.94 80 LEU B O 1
ATOM 2153 N N . GLU B 1 81 ? 18.203 -5.93 -9.68 1 91.19 81 GLU B N 1
ATOM 2154 C CA . GLU B 1 81 ? 18.094 -6.965 -8.656 1 91.19 81 GLU B CA 1
ATOM 2155 C C . GLU B 1 81 ? 18.422 -6.406 -7.27 1 91.19 81 GLU B C 1
ATOM 2157 O O . GLU B 1 81 ? 18.188 -5.23 -6.996 1 91.19 81 GLU B O 1
ATOM 2162 N N . LYS B 1 82 ? 18.75 -7.273 -6.352 1 94.69 82 LYS B N 1
ATOM 2163 C CA . LYS B 1 82 ? 19.203 -6.848 -5.035 1 94.69 82 LYS B CA 1
ATOM 2164 C C . LYS B 1 82 ? 20.609 -6.242 -5.113 1 94.69 82 LYS B C 1
ATOM 2166 O O . LYS B 1 82 ? 21.469 -6.746 -5.84 1 94.69 82 LYS B O 1
ATOM 2171 N N . PRO B 1 83 ? 20.766 -5.109 -4.395 1 98.12 83 PRO B N 1
ATOM 2172 C CA . PRO B 1 83 ? 22.094 -4.52 -4.457 1 98.12 83 PRO B CA 1
ATOM 2173 C C . PRO B 1 83 ? 23.172 -5.43 -3.867 1 98.12 83 PRO B C 1
ATOM 2175 O O . PRO B 1 83 ? 22.922 -6.129 -2.883 1 98.12 83 PRO B O 1
ATOM 2178 N N . LYS B 1 84 ? 24.359 -5.363 -4.441 1 97.06 84 LYS B N 1
ATOM 2179 C CA . LYS B 1 84 ? 25.484 -6.184 -4.008 1 97.06 84 LYS B CA 1
ATOM 2180 C C . LYS B 1 84 ? 26.125 -5.613 -2.746 1 97.06 84 LYS B C 1
ATOM 2182 O O . LYS B 1 84 ? 26.734 -6.348 -1.96 1 97.06 84 LYS B O 1
ATOM 2187 N N . ASN B 1 85 ? 26.078 -4.34 -2.645 1 97.88 85 ASN B N 1
ATOM 2188 C CA . ASN B 1 85 ? 26.625 -3.588 -1.522 1 97.88 85 ASN B CA 1
ATOM 2189 C C . ASN B 1 85 ? 26.016 -2.193 -1.429 1 97.88 85 ASN B C 1
ATOM 2191 O O . ASN B 1 85 ? 25.094 -1.862 -2.182 1 97.88 85 ASN B O 1
ATOM 2195 N N . GLU B 1 86 ? 26.516 -1.47 -0.482 1 98.31 86 GLU B N 1
ATOM 2196 C CA . GLU B 1 86 ? 25.938 -0.152 -0.222 1 98.31 86 GLU B CA 1
ATOM 2197 C C . GLU B 1 86 ? 26.125 0.778 -1.417 1 98.31 86 GLU B C 1
ATOM 2199 O O . GLU B 1 86 ? 25.25 1.591 -1.725 1 98.31 86 GLU B O 1
ATOM 2204 N N . GLU B 1 87 ? 27.234 0.683 -2.105 1 98.38 87 GLU B N 1
ATOM 2205 C CA . GLU B 1 87 ? 27.5 1.535 -3.262 1 98.38 87 GLU B CA 1
ATOM 2206 C C . GLU B 1 87 ? 26.562 1.189 -4.422 1 98.38 87 GLU B C 1
ATOM 2208 O O . GLU B 1 87 ? 26.125 2.076 -5.152 1 98.38 87 GLU B O 1
ATOM 2213 N N . ASP B 1 88 ? 26.391 -0.058 -4.539 1 98.31 88 ASP B N 1
ATOM 2214 C CA . ASP B 1 88 ? 25.422 -0.502 -5.543 1 98.31 88 ASP B CA 1
ATOM 2215 C C . ASP B 1 88 ? 24.031 0.026 -5.23 1 98.31 88 ASP B C 1
ATOM 2217 O O . ASP B 1 88 ? 23.328 0.499 -6.129 1 98.31 88 ASP B O 1
ATOM 2221 N N . ALA B 1 89 ? 23.656 -0.047 -3.982 1 98.62 89 ALA B N 1
ATOM 2222 C CA . ALA B 1 89 ? 22.359 0.5 -3.551 1 98.62 89 ALA B CA 1
ATOM 2223 C C . ALA B 1 89 ? 22.281 1.992 -3.859 1 98.62 89 ALA B C 1
ATOM 2225 O O . ALA B 1 89 ? 21.25 2.467 -4.355 1 98.62 89 ALA B O 1
ATOM 2226 N N . PHE B 1 90 ? 23.359 2.709 -3.553 1 98.75 90 PHE B N 1
ATOM 2227 C CA . PHE B 1 90 ? 23.391 4.145 -3.812 1 98.75 90 PHE B CA 1
ATOM 2228 C C . PHE B 1 90 ? 23.188 4.434 -5.293 1 98.75 90 PHE B C 1
ATOM 2230 O O . PHE B 1 90 ? 22.406 5.32 -5.656 1 98.75 90 PHE B O 1
ATOM 2237 N N . SER B 1 91 ? 23.859 3.703 -6.105 1 98.31 91 SER B N 1
ATOM 2238 C CA . SER B 1 91 ? 23.734 3.881 -7.551 1 98.31 91 SER B CA 1
ATOM 2239 C C . SER B 1 91 ? 22.312 3.602 -8.023 1 98.31 91 SER B C 1
ATOM 2241 O O . SER B 1 91 ? 21.766 4.367 -8.812 1 98.31 91 SER B O 1
ATOM 2243 N N . MET B 1 92 ? 21.75 2.539 -7.562 1 98.31 92 MET B N 1
ATOM 2244 C CA . MET B 1 92 ? 20.391 2.18 -7.938 1 98.31 92 MET B CA 1
ATOM 2245 C C . MET B 1 92 ? 19.406 3.271 -7.523 1 98.31 92 MET B C 1
ATOM 2247 O O . MET B 1 92 ? 18.641 3.768 -8.352 1 98.31 92 MET B O 1
ATOM 2251 N N . LEU B 1 93 ? 19.484 3.615 -6.266 1 98.69 93 LEU B N 1
ATOM 2252 C CA . LEU B 1 93 ? 18.547 4.602 -5.73 1 98.69 93 LEU B CA 1
ATOM 2253 C C . LEU B 1 93 ? 18.719 5.949 -6.418 1 98.69 93 LEU B C 1
ATOM 2255 O O . LEU B 1 93 ? 17.75 6.664 -6.656 1 98.69 93 LEU B O 1
ATOM 2259 N N . SER B 1 94 ? 19.953 6.297 -6.73 1 98.69 94 SER B N 1
ATOM 2260 C CA . SER B 1 94 ? 20.219 7.527 -7.461 1 98.69 94 SER B CA 1
ATOM 2261 C C . SER B 1 94 ? 19.594 7.5 -8.852 1 98.69 94 SER B C 1
ATOM 2263 O O . SER B 1 94 ? 19.078 8.508 -9.32 1 98.69 94 SER B O 1
ATOM 2265 N N . SER B 1 95 ? 19.703 6.379 -9.461 1 98.38 95 SER B N 1
ATOM 2266 C CA . SER B 1 95 ? 19.125 6.254 -10.797 1 98.38 95 SER B CA 1
ATOM 2267 C C . SER B 1 95 ? 17.609 6.316 -10.766 1 98.38 95 SER B C 1
ATOM 2269 O O . SER B 1 95 ? 16.969 6.773 -11.719 1 98.38 95 SER B O 1
ATOM 2271 N N . LEU B 1 96 ? 17 5.848 -9.695 1 98.56 96 LEU B N 1
ATOM 2272 C CA . LEU B 1 96 ? 15.555 5.844 -9.531 1 98.56 96 LEU B CA 1
ATOM 2273 C C . LEU B 1 96 ? 15.047 7.223 -9.117 1 98.56 96 LEU B C 1
ATOM 2275 O O . LEU B 1 96 ? 13.891 7.566 -9.367 1 98.56 96 LEU B O 1
ATOM 2279 N N . SER B 1 97 ? 15.883 8.023 -8.531 1 98.69 97 SER B N 1
ATOM 2280 C CA . SER B 1 97 ? 15.555 9.344 -8.008 1 98.69 97 SER B CA 1
ATOM 2281 C C . SER B 1 97 ? 14.977 10.242 -9.102 1 98.69 97 SER B C 1
ATOM 2283 O O . SER B 1 97 ? 15.594 10.43 -10.148 1 98.69 97 SER B O 1
ATOM 2285 N N . GLY B 1 98 ? 13.812 10.75 -8.82 1 98.56 98 GLY B N 1
ATOM 2286 C CA . GLY B 1 98 ? 13.188 11.703 -9.727 1 98.56 98 GLY B CA 1
ATOM 2287 C C . GLY B 1 98 ? 12.672 11.055 -11 1 98.56 98 GLY B C 1
ATOM 2288 O O . GLY B 1 98 ? 12.328 11.75 -11.961 1 98.56 98 GLY B O 1
ATOM 2289 N N . ASN B 1 99 ? 12.602 9.75 -11.047 1 98.62 99 ASN B N 1
ATOM 2290 C CA . ASN B 1 99 ? 12.227 9.047 -12.266 1 98.62 99 ASN B CA 1
ATOM 2291 C C . ASN B 1 99 ? 11.109 8.039 -12.008 1 98.62 99 ASN B C 1
ATOM 2293 O O . ASN B 1 99 ? 10.711 7.828 -10.859 1 98.62 99 ASN B O 1
ATOM 2297 N N . THR B 1 100 ? 10.516 7.578 -13.055 1 98.75 100 THR B N 1
ATOM 2298 C CA . THR B 1 100 ? 9.523 6.508 -13.008 1 98.75 100 THR B CA 1
ATOM 2299 C C . THR B 1 100 ? 10.141 5.184 -13.453 1 98.75 100 THR B C 1
ATOM 2301 O O . THR B 1 100 ? 10.906 5.145 -14.422 1 98.75 100 THR B O 1
ATOM 2304 N N . HIS B 1 101 ? 9.898 4.141 -12.75 1 98.88 101 HIS B N 1
ATOM 2305 C CA . HIS B 1 101 ? 10.312 2.791 -13.109 1 98.88 101 HIS B CA 1
ATOM 2306 C C . HIS B 1 101 ? 9.156 1.806 -12.977 1 98.88 101 HIS B C 1
ATOM 2308 O O . HIS B 1 101 ? 8.055 2.186 -12.578 1 98.88 101 HIS B O 1
ATOM 2314 N N . LYS B 1 102 ? 9.414 0.606 -13.398 1 98.88 102 LYS B N 1
ATOM 2315 C CA . LYS B 1 102 ? 8.367 -0.407 -13.383 1 98.88 102 LYS B CA 1
ATOM 2316 C C . LYS B 1 102 ? 8.742 -1.571 -12.469 1 98.88 102 LYS B C 1
ATOM 2318 O O . LYS B 1 102 ? 9.914 -1.927 -12.359 1 98.88 102 LYS B O 1
ATOM 2323 N N . VAL B 1 103 ? 7.793 -2.074 -11.805 1 98.88 103 VAL B N 1
ATOM 2324 C CA . VAL B 1 103 ? 7.949 -3.301 -11.023 1 98.88 103 VAL B CA 1
ATOM 2325 C C . VAL B 1 103 ? 7.062 -4.398 -11.609 1 98.88 103 VAL B C 1
ATOM 2327 O O . VAL B 1 103 ? 5.852 -4.215 -11.766 1 98.88 103 VAL B O 1
ATOM 2330 N N . TYR B 1 104 ? 7.6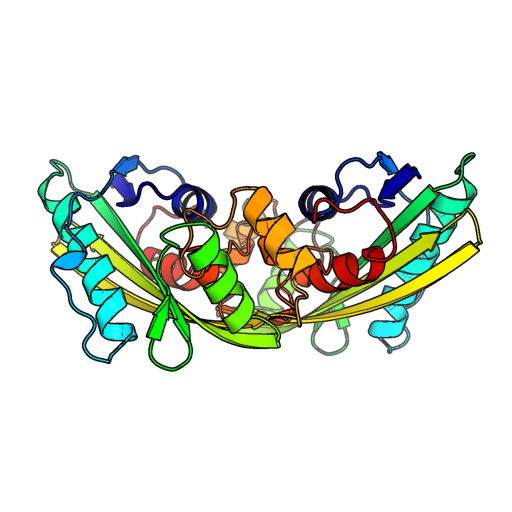64 -5.508 -11.938 1 98.69 104 TYR B N 1
ATOM 2331 C CA . TYR B 1 104 ? 6.961 -6.672 -12.461 1 98.69 104 TYR B CA 1
ATOM 2332 C C . TYR B 1 104 ? 6.98 -7.82 -11.461 1 98.69 104 TYR B C 1
ATOM 2334 O O . TYR B 1 104 ? 8.023 -8.117 -10.859 1 98.69 104 TYR B O 1
ATOM 2342 N N . SER B 1 105 ? 5.832 -8.367 -11.281 1 98.5 105 SER B N 1
ATOM 2343 C CA . SER B 1 105 ? 5.77 -9.617 -10.531 1 98.5 105 SER B CA 1
ATOM 2344 C C . SER B 1 105 ? 5.086 -10.719 -11.336 1 98.5 105 SER B C 1
ATOM 2346 O O . SER B 1 105 ? 3.973 -10.531 -11.828 1 98.5 105 SER B O 1
ATOM 2348 N N . GLY B 1 106 ? 5.793 -11.797 -11.547 1 98.44 106 GLY B N 1
ATOM 2349 C CA . GLY B 1 106 ? 5.141 -13.016 -12 1 98.44 106 GLY B CA 1
ATOM 2350 C C . GLY B 1 106 ? 4.543 -13.828 -10.867 1 98.44 106 GLY B C 1
ATOM 2351 O O . GLY B 1 106 ? 5.078 -13.836 -9.75 1 98.44 106 GLY B O 1
ATOM 2352 N N . ILE B 1 107 ? 3.416 -14.492 -11.117 1 98.62 107 ILE B N 1
ATOM 2353 C CA . ILE B 1 107 ? 2.797 -15.391 -10.148 1 98.62 107 ILE B CA 1
ATOM 2354 C C . ILE B 1 107 ? 2.449 -16.719 -10.82 1 98.62 107 ILE B C 1
ATOM 2356 O O . ILE B 1 107 ? 2.113 -16.75 -12.008 1 98.62 107 ILE B O 1
ATOM 2360 N N . CYS B 1 108 ? 2.6 -17.734 -10.094 1 98.62 108 CYS B N 1
ATOM 2361 C CA . CYS B 1 108 ? 2.254 -19.062 -10.594 1 98.62 108 CYS B CA 1
ATOM 2362 C C . CYS B 1 108 ? 1.479 -19.844 -9.547 1 98.62 108 CYS B C 1
ATOM 2364 O O . CYS B 1 108 ? 1.83 -19.844 -8.367 1 98.62 108 CYS B O 1
ATOM 2366 N N . LEU B 1 109 ? 0.4 -20.438 -9.945 1 98.38 109 LEU B N 1
ATOM 2367 C CA . LEU B 1 109 ? -0.412 -21.344 -9.148 1 98.38 109 LEU B CA 1
ATOM 2368 C C . LEU B 1 109 ? -0.411 -22.75 -9.75 1 98.38 109 LEU B C 1
ATOM 2370 O O . LEU B 1 109 ? -0.72 -22.922 -10.93 1 98.38 109 LEU B O 1
ATOM 2374 N N . ILE B 1 110 ? -0.041 -23.719 -8.953 1 98.25 110 ILE B N 1
ATOM 2375 C CA . ILE B 1 110 ? -0.101 -25.109 -9.391 1 98.25 110 ILE B CA 1
ATOM 2376 C C . ILE B 1 110 ? -1.044 -25.891 -8.477 1 98.25 110 ILE B C 1
ATOM 2378 O O . ILE B 1 110 ? -0.891 -25.875 -7.254 1 98.25 110 ILE B O 1
ATOM 2382 N N . ASN B 1 111 ? -2.047 -26.453 -9.031 1 97.81 111 ASN B N 1
ATOM 2383 C CA . ASN B 1 111 ? -2.85 -27.469 -8.352 1 97.81 111 ASN B CA 1
ATOM 2384 C C . ASN B 1 111 ? -2.299 -28.859 -8.586 1 97.81 111 ASN B C 1
ATOM 2386 O O . ASN B 1 111 ? -2.432 -29.422 -9.68 1 97.81 111 ASN B O 1
ATOM 2390 N N . THR B 1 112 ? -1.765 -29.5 -7.582 1 97.5 112 THR B N 1
ATOM 2391 C CA . THR B 1 112 ? -1.061 -30.766 -7.762 1 97.5 112 THR B CA 1
ATOM 2392 C C . THR B 1 112 ? -2.047 -31.922 -7.867 1 97.5 112 THR B C 1
ATOM 2394 O O . THR B 1 112 ? -1.675 -33.031 -8.273 1 97.5 112 THR B O 1
ATOM 2397 N N . TYR B 1 113 ? -3.264 -31.688 -7.469 1 95.88 113 TYR B N 1
ATOM 2398 C CA . TYR B 1 113 ? -4.281 -32.719 -7.574 1 95.88 113 TYR B CA 1
ATOM 2399 C C . TYR B 1 113 ? -4.586 -33.031 -9.031 1 95.88 113 TYR B C 1
ATOM 2401 O O . TYR B 1 113 ? -4.703 -34.219 -9.406 1 95.88 113 TYR B O 1
ATOM 2409 N N . ASP B 1 114 ? -4.699 -32.062 -9.875 1 95.25 114 ASP B N 1
ATOM 2410 C CA . ASP B 1 114 ? -5.055 -32.281 -11.273 1 95.25 114 ASP B CA 1
ATOM 2411 C C . ASP B 1 114 ? -3.99 -31.734 -12.211 1 95.25 114 ASP B C 1
ATOM 2413 O O . ASP B 1 114 ? -4.211 -31.625 -13.422 1 95.25 114 ASP B O 1
ATOM 2417 N N . ASP B 1 115 ? -2.881 -31.219 -11.695 1 95.5 115 ASP B N 1
ATOM 2418 C CA . ASP B 1 115 ? -1.686 -30.766 -12.398 1 95.5 115 ASP B CA 1
ATOM 2419 C C . ASP B 1 115 ? -1.978 -29.516 -13.227 1 95.5 115 ASP B C 1
ATOM 2421 O O . ASP B 1 115 ? -1.334 -29.281 -14.25 1 95.5 115 ASP B O 1
ATOM 2425 N N . THR B 1 116 ? -3.004 -28.766 -12.797 1 96.25 116 THR B N 1
ATOM 2426 C CA . THR B 1 116 ? -3.27 -27.5 -13.477 1 96.25 116 THR B CA 1
ATOM 2427 C C . THR B 1 116 ? -2.246 -26.453 -13.062 1 96.25 116 THR B C 1
ATOM 2429 O O . THR B 1 116 ? -1.852 -26.375 -11.898 1 96.25 116 THR B O 1
ATOM 2432 N N . VAL B 1 117 ? -1.795 -25.672 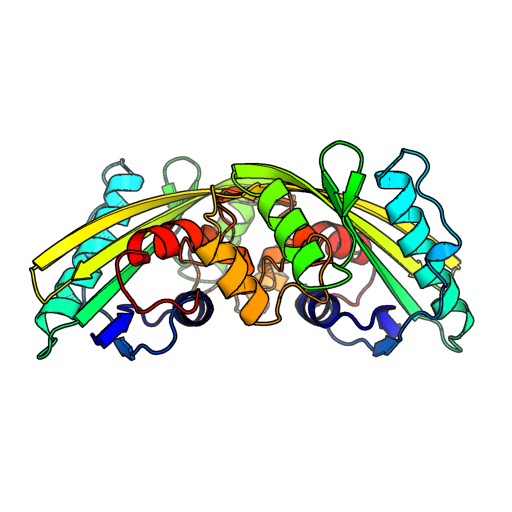-14.086 1 97.69 117 VAL B N 1
ATOM 2433 C CA . VAL B 1 117 ? -0.831 -24.594 -13.875 1 97.69 117 VAL B CA 1
ATOM 2434 C C . VAL B 1 117 ? -1.391 -23.297 -14.43 1 97.69 117 VAL B C 1
ATOM 2436 O O . VAL B 1 117 ? -1.808 -23.234 -15.586 1 97.69 117 VAL B O 1
ATOM 2439 N N . VAL B 1 118 ? -1.452 -22.25 -13.57 1 97.31 118 VAL B N 1
ATOM 2440 C CA . VAL B 1 118 ? -1.852 -20.906 -13.969 1 97.31 118 VAL B CA 1
ATOM 2441 C C . VAL B 1 118 ? -0.71 -19.938 -13.711 1 97.31 118 VAL B C 1
ATOM 2443 O O . VAL B 1 118 ? -0.166 -19.891 -12.602 1 97.31 118 VAL B O 1
ATOM 2446 N N . THR B 1 119 ? -0.265 -19.25 -14.742 1 98.06 119 THR B N 1
ATOM 2447 C CA . THR B 1 119 ? 0.771 -18.219 -14.617 1 98.06 119 THR B CA 1
ATOM 2448 C C . THR B 1 119 ? 0.264 -16.875 -15.109 1 98.06 119 THR B C 1
ATOM 2450 O O . THR B 1 119 ? -0.457 -16.797 -16.109 1 98.06 119 THR B O 1
ATOM 2453 N N . ASP B 1 120 ? 0.581 -15.812 -14.383 1 97.94 120 ASP B N 1
ATOM 2454 C CA . ASP B 1 120 ? 0.207 -14.453 -14.75 1 97.94 120 ASP B CA 1
ATOM 2455 C C . ASP B 1 120 ? 1.284 -13.453 -14.328 1 97.94 120 ASP B C 1
ATOM 2457 O O . ASP B 1 120 ? 2.287 -13.836 -13.719 1 97.94 120 ASP B O 1
ATOM 2461 N N . CYS B 1 121 ? 1.159 -12.289 -14.766 1 98.31 121 CYS B N 1
ATOM 2462 C CA . CYS B 1 121 ? 2.102 -11.227 -14.438 1 98.31 121 CYS B CA 1
ATOM 2463 C C . CYS B 1 121 ? 1.375 -9.898 -14.219 1 98.31 121 CYS B C 1
ATOM 2465 O O . CYS B 1 121 ? 0.274 -9.703 -14.734 1 98.31 121 CYS B O 1
ATOM 2467 N N . ASP B 1 122 ? 1.879 -9.07 -13.336 1 98.75 122 ASP B N 1
ATOM 2468 C CA . ASP B 1 122 ? 1.387 -7.711 -13.117 1 98.75 122 ASP B CA 1
ATOM 2469 C C . ASP B 1 122 ? 2.52 -6.691 -13.219 1 98.75 122 ASP B C 1
ATOM 2471 O O . ASP B 1 122 ? 3.68 -7.02 -12.953 1 98.75 122 ASP B O 1
ATOM 2475 N N . CYS B 1 123 ? 2.182 -5.562 -13.68 1 98.88 123 CYS B N 1
ATOM 2476 C CA . CYS B 1 123 ? 3.131 -4.461 -13.781 1 98.88 123 CYS B CA 1
ATOM 2477 C C . CYS B 1 123 ? 2.596 -3.213 -13.094 1 98.88 123 CYS B C 1
ATOM 2479 O O . CYS B 1 123 ? 1.428 -2.857 -13.258 1 98.88 123 CYS B O 1
ATOM 2481 N N . THR B 1 124 ? 3.393 -2.596 -12.266 1 98.88 124 THR B N 1
ATOM 2482 C CA . THR B 1 124 ? 3.068 -1.333 -11.609 1 98.88 124 THR B CA 1
ATOM 2483 C C . THR B 1 124 ? 4.145 -0.287 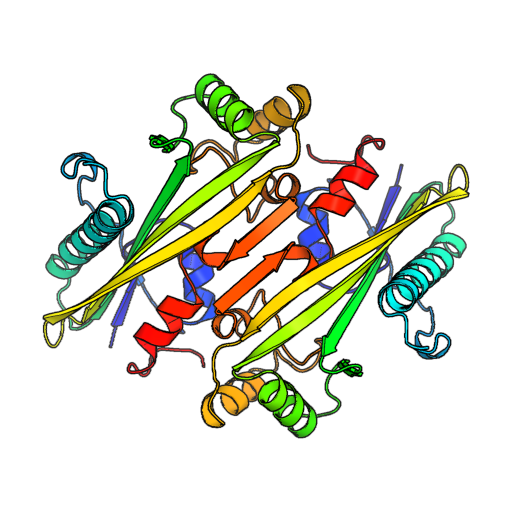-11.891 1 98.88 124 THR B C 1
ATOM 2485 O O . THR B 1 124 ? 5.336 -0.568 -11.758 1 98.88 124 THR B O 1
ATOM 2488 N N . GLU B 1 125 ? 3.754 0.877 -12.289 1 98.94 125 GLU B N 1
ATOM 2489 C CA . GLU B 1 125 ? 4.664 2.012 -12.414 1 98.94 125 GLU B CA 1
ATOM 2490 C C . GLU B 1 125 ? 4.84 2.723 -11.078 1 98.94 125 GLU B C 1
ATOM 2492 O O . GLU B 1 125 ? 3.867 2.959 -10.359 1 98.94 125 GLU B O 1
ATOM 2497 N N . VAL B 1 126 ? 6.059 3.07 -10.758 1 98.94 126 VAL B N 1
ATOM 2498 C CA . VAL B 1 126 ? 6.379 3.734 -9.5 1 98.94 126 VAL B CA 1
ATOM 2499 C C . VAL B 1 126 ? 7.141 5.031 -9.773 1 98.94 126 VAL B C 1
ATOM 2501 O O . VAL B 1 126 ? 8.148 5.027 -10.484 1 98.94 126 VAL B O 1
ATOM 2504 N N . ARG B 1 127 ? 6.668 6.098 -9.234 1 98.94 127 ARG B N 1
ATOM 2505 C CA . ARG B 1 127 ? 7.328 7.391 -9.367 1 98.94 127 ARG B CA 1
ATOM 2506 C C . ARG B 1 127 ? 8.023 7.793 -8.062 1 98.94 127 ARG B C 1
ATOM 2508 O O . ARG B 1 127 ? 7.367 7.926 -7.027 1 98.94 127 ARG B O 1
ATOM 2515 N N . PHE B 1 128 ? 9.328 8.008 -8.195 1 98.81 128 PHE B N 1
ATOM 2516 C CA . PHE B 1 128 ? 10.086 8.484 -7.043 1 98.81 128 PHE B CA 1
ATOM 2517 C C . PHE B 1 128 ? 10.188 10 -7.051 1 98.81 128 PHE B C 1
ATOM 2519 O O . PHE B 1 128 ? 10.336 10.617 -8.109 1 98.81 128 PHE B O 1
ATOM 2526 N N . SER B 1 129 ? 10.164 10.586 -5.875 1 98.5 129 SER B N 1
ATOM 2527 C CA . SER B 1 129 ? 10.609 11.961 -5.715 1 98.5 129 SER B CA 1
ATOM 2528 C C . SER B 1 129 ? 12.102 12.094 -6 1 98.5 129 SER B C 1
ATOM 2530 O O . SER B 1 129 ? 12.828 11.102 -6.027 1 98.5 129 SER B O 1
ATOM 2532 N N . GLU B 1 130 ? 12.477 13.352 -6.305 1 98.44 130 GLU B N 1
ATOM 2533 C CA . GLU B 1 130 ? 13.914 13.602 -6.344 1 98.44 130 GLU B CA 1
ATOM 2534 C C . GLU B 1 130 ? 14.547 13.445 -4.961 1 98.44 130 GLU B C 1
ATOM 2536 O O . GLU B 1 130 ? 14.055 14.023 -3.986 1 98.44 130 GLU B O 1
ATOM 2541 N N . LEU B 1 131 ? 15.516 12.625 -4.914 1 97.5 131 LEU B N 1
ATOM 2542 C CA . LEU B 1 131 ? 16.203 12.352 -3.656 1 97.5 131 LEU B CA 1
ATOM 2543 C C . LEU B 1 131 ? 17.594 12.977 -3.648 1 97.5 131 LEU B C 1
ATOM 2545 O O . LEU B 1 131 ? 18.297 12.953 -4.66 1 97.5 131 LEU B O 1
ATOM 2549 N N . ASN B 1 132 ? 17.984 13.562 -2.605 1 96 132 ASN B N 1
ATOM 2550 C CA . ASN B 1 132 ? 19.359 14.008 -2.486 1 96 132 ASN B CA 1
ATOM 2551 C C . ASN B 1 132 ? 20.266 12.922 -1.9 1 96 132 ASN B C 1
ATOM 2553 O O . ASN B 1 132 ? 19.766 11.93 -1.363 1 96 132 ASN B O 1
ATOM 2557 N N . PRO B 1 133 ? 21.547 13.062 -2 1 97.5 133 PRO B N 1
ATOM 2558 C CA . PRO B 1 133 ? 22.469 12.023 -1.549 1 97.5 133 PRO B CA 1
ATOM 2559 C C . PRO B 1 133 ? 22.328 11.703 -0.062 1 97.5 133 PRO B C 1
ATOM 2561 O O . PRO B 1 133 ? 22.484 10.555 0.344 1 97.5 133 PRO B O 1
ATOM 2564 N N . ARG B 1 134 ? 22.047 12.648 0.712 1 95.69 134 ARG B N 1
ATOM 2565 C CA . ARG B 1 134 ? 21.891 12.43 2.146 1 95.69 134 ARG B CA 1
ATOM 2566 C C . ARG B 1 134 ? 20.719 11.5 2.436 1 95.69 134 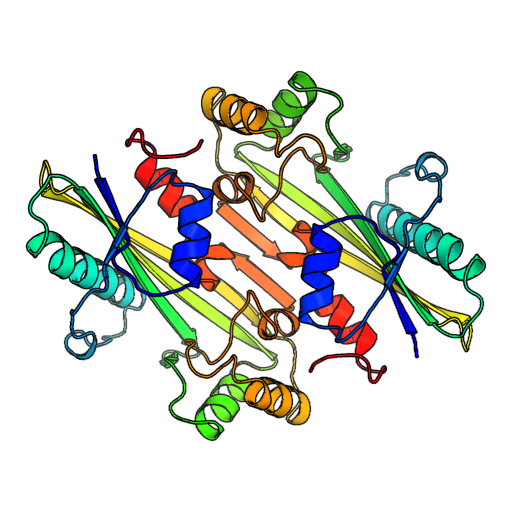ARG B C 1
ATOM 2568 O O . ARG B 1 134 ? 20.828 10.578 3.24 1 95.69 134 ARG B O 1
ATOM 2575 N N . GLN B 1 135 ? 19.594 11.742 1.854 1 95.69 135 GLN B N 1
ATOM 2576 C CA . GLN B 1 135 ? 18.406 10.898 2.002 1 95.69 135 GLN B CA 1
ATOM 2577 C C . GLN B 1 135 ? 18.719 9.453 1.606 1 95.69 135 GLN B C 1
ATOM 2579 O O . GLN B 1 135 ? 18.344 8.516 2.314 1 95.69 135 GLN B O 1
ATOM 2584 N N . ILE B 1 136 ? 19.406 9.32 0.491 1 98.06 136 ILE B N 1
ATOM 2585 C CA . ILE B 1 136 ? 19.75 7.996 -0.022 1 98.06 136 ILE B CA 1
ATOM 2586 C C . ILE B 1 136 ? 20.672 7.285 0.963 1 98.06 136 ILE B C 1
ATOM 2588 O O . ILE B 1 136 ? 20.438 6.121 1.305 1 98.06 136 ILE B O 1
ATOM 2592 N N . ARG B 1 137 ? 21.656 7.984 1.435 1 98.06 137 ARG B N 1
ATOM 2593 C CA . ARG B 1 137 ? 22.625 7.383 2.357 1 98.06 137 ARG B CA 1
ATOM 2594 C C . ARG B 1 137 ? 21.953 7.016 3.678 1 98.06 137 ARG B C 1
ATOM 2596 O O . ARG B 1 137 ? 22.234 5.957 4.25 1 98.06 137 ARG B O 1
ATOM 2603 N N . ASN B 1 138 ? 21.078 7.867 4.164 1 95.94 138 ASN B N 1
ATOM 2604 C CA . ASN B 1 138 ? 20.344 7.547 5.383 1 95.94 138 ASN B CA 1
ATOM 2605 C C . ASN B 1 138 ? 19.5 6.285 5.211 1 95.94 138 ASN B C 1
ATOM 2607 O O . ASN B 1 138 ? 19.438 5.449 6.113 1 95.94 138 ASN B O 1
ATOM 2611 N N . TYR B 1 139 ? 18.875 6.184 4.086 1 97.69 139 TYR B N 1
ATOM 2612 C CA . TYR B 1 139 ? 18.062 5.008 3.799 1 97.69 139 TYR B CA 1
ATOM 2613 C C . TYR B 1 139 ? 18.922 3.752 3.74 1 97.69 139 TYR B C 1
ATOM 2615 O O . TYR B 1 139 ? 18.562 2.721 4.312 1 97.69 139 TYR B O 1
ATOM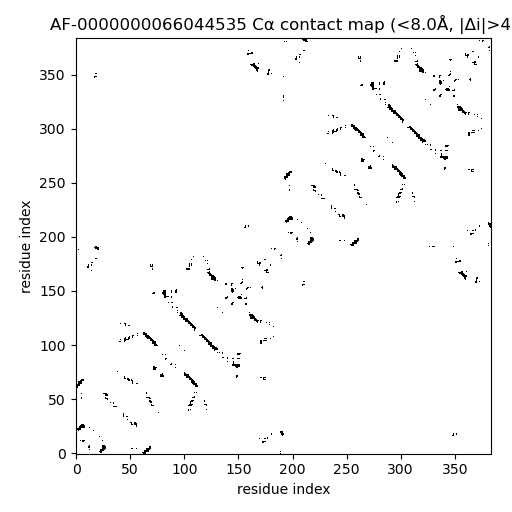 2623 N N . ILE B 1 140 ? 20.062 3.84 3.125 1 98.38 140 ILE B N 1
ATOM 2624 C CA . ILE B 1 140 ? 20.984 2.713 3.029 1 98.38 140 ILE B CA 1
ATOM 2625 C C . ILE B 1 140 ? 21.453 2.312 4.426 1 98.38 140 ILE B C 1
ATOM 2627 O O . ILE B 1 140 ? 21.547 1.124 4.742 1 98.38 140 ILE B O 1
ATOM 2631 N N . ASN B 1 141 ? 21.609 3.283 5.277 1 97.38 141 ASN B N 1
ATOM 2632 C CA . ASN B 1 141 ? 22.094 3.047 6.637 1 97.38 141 ASN B CA 1
ATOM 2633 C C . ASN B 1 141 ? 21.062 2.287 7.465 1 97.38 141 ASN B C 1
ATOM 2635 O O . ASN B 1 141 ? 21.406 1.645 8.461 1 97.38 141 ASN B O 1
ATOM 2639 N N . SER B 1 142 ? 19.828 2.402 7.109 1 96.12 142 SER B N 1
ATOM 2640 C CA . SER B 1 142 ? 18.781 1.684 7.824 1 96.12 142 SER B CA 1
ATOM 2641 C C . SER B 1 142 ? 18.875 0.181 7.59 1 96.12 142 SER B C 1
ATOM 2643 O O . SER B 1 142 ? 18.281 -0.61 8.328 1 96.12 142 SER B O 1
ATOM 2645 N N . GLY B 1 143 ? 19.516 -0.253 6.457 1 97.19 143 GLY B N 1
ATOM 2646 C CA . GLY B 1 143 ? 19.641 -1.657 6.094 1 97.19 143 GLY B CA 1
ATOM 2647 C C . GLY B 1 143 ? 18.484 -2.143 5.23 1 97.19 143 GLY B C 1
ATOM 2648 O O . GLY B 1 143 ? 18.594 -3.188 4.582 1 97.19 143 GLY B O 1
ATOM 2649 N N . GLU B 1 144 ? 17.422 -1.431 5.07 1 96.5 144 GLU B N 1
ATOM 2650 C CA . GLU B 1 144 ? 16.203 -1.864 4.406 1 96.5 144 GLU B CA 1
ATOM 2651 C C . GLU B 1 144 ? 16.453 -2.168 2.932 1 96.5 144 GLU B C 1
ATOM 2653 O O . GLU B 1 144 ? 15.875 -3.107 2.377 1 96.5 144 GLU B O 1
ATOM 2658 N N . PRO B 1 145 ? 17.312 -1.513 2.234 1 97.31 145 PRO B N 1
ATOM 2659 C CA . PRO B 1 145 ? 17.484 -1.68 0.789 1 97.31 145 PRO B CA 1
ATOM 2660 C C . PRO B 1 145 ? 18.109 -3.02 0.417 1 97.31 145 PRO B C 1
ATOM 2662 O O . PRO B 1 145 ? 17.953 -3.488 -0.713 1 97.31 145 PRO B O 1
ATOM 2665 N N . MET B 1 146 ? 18.781 -3.658 1.319 1 96.56 146 MET B N 1
ATOM 2666 C CA . MET B 1 146 ? 19.828 -4.609 0.956 1 96.56 146 MET B CA 1
ATOM 2667 C C . MET B 1 146 ? 19.234 -5.93 0.487 1 96.56 146 MET B C 1
ATOM 2669 O O . MET B 1 146 ? 19.844 -6.656 -0.291 1 96.56 146 MET B O 1
ATOM 2673 N N . ASP B 1 147 ? 18.047 -6.273 0.833 1 93.44 147 ASP B N 1
ATOM 2674 C CA . ASP B 1 147 ? 17.469 -7.555 0.44 1 93.44 147 ASP B CA 1
ATOM 2675 C C . ASP B 1 147 ? 16.297 -7.355 -0.509 1 93.44 147 ASP B C 1
ATOM 2677 O O . ASP B 1 147 ? 15.398 -8.203 -0.589 1 93.44 147 ASP B O 1
ATOM 2681 N N . LYS B 1 148 ? 16.281 -6.199 -1.207 1 95.12 148 LYS B N 1
ATOM 2682 C CA . LYS B 1 148 ? 15.148 -5.848 -2.049 1 95.12 148 LYS B CA 1
ATOM 2683 C C . LYS B 1 148 ? 15.602 -5.496 -3.465 1 95.12 148 LYS B C 1
ATOM 2685 O O . LYS B 1 148 ? 16.609 -4.816 -3.65 1 95.12 148 LYS B O 1
ATOM 2690 N N . ALA B 1 149 ? 14.781 -6 -4.398 1 94.31 149 ALA B N 1
ATOM 2691 C CA . ALA B 1 149 ? 15 -5.582 -5.781 1 94.31 149 ALA B CA 1
ATOM 2692 C C . ALA B 1 149 ? 14.875 -4.07 -5.926 1 94.31 149 ALA B C 1
ATOM 2694 O O . ALA B 1 149 ? 13.977 -3.455 -5.352 1 94.31 149 ALA B O 1
ATOM 2695 N N . GLY B 1 150 ? 15.812 -3.443 -6.652 1 97.25 150 GLY B N 1
ATOM 2696 C CA . GLY B 1 150 ? 15.773 -2.006 -6.863 1 97.25 150 GLY B CA 1
ATOM 2697 C C . GLY B 1 150 ? 16.203 -1.212 -5.645 1 97.25 150 GLY B C 1
ATOM 2698 O O . GLY B 1 150 ? 16.141 0.019 -5.641 1 97.25 150 GLY B O 1
ATOM 2699 N N . ALA B 1 151 ? 16.531 -1.929 -4.559 1 98.19 151 ALA B N 1
ATOM 2700 C CA . ALA B 1 151 ? 17.094 -1.353 -3.338 1 98.19 151 ALA B CA 1
ATOM 2701 C C . ALA B 1 151 ? 16.031 -0.54 -2.588 1 98.19 151 ALA B C 1
ATOM 2703 O O . ALA B 1 151 ? 16.344 0.5 -2.002 1 98.19 151 ALA B O 1
ATOM 2704 N N . TYR B 1 152 ? 14.82 -0.958 -2.6 1 98.5 152 TYR B N 1
ATOM 2705 C CA . TYR B 1 152 ? 13.852 -0.254 -1.768 1 98.5 152 TYR B CA 1
ATOM 2706 C C . TYR B 1 152 ? 12.656 -1.144 -1.455 1 98.5 152 TYR B C 1
ATOM 2708 O O . TYR B 1 152 ? 12.383 -2.105 -2.178 1 98.5 152 TYR B O 1
ATOM 2716 N N . GLY B 1 153 ? 12.055 -0.913 -0.381 1 97.62 153 GLY B N 1
ATOM 2717 C CA . GLY B 1 153 ? 10.773 -1.48 -0 1 97.62 153 GLY B CA 1
ATOM 2718 C C . GLY B 1 153 ? 9.68 -0.44 0.132 1 97.62 153 GLY B C 1
ATOM 2719 O O . GLY B 1 153 ? 9.773 0.467 0.961 1 97.62 153 GLY B O 1
ATOM 2720 N N . ILE B 1 154 ? 8.641 -0.645 -0.643 1 98.12 154 ILE B N 1
ATOM 2721 C CA . ILE B 1 154 ? 7.578 0.358 -0.668 1 98.12 154 ILE B CA 1
ATOM 2722 C C . ILE B 1 154 ? 6.812 0.332 0.652 1 98.12 154 ILE B C 1
ATOM 2724 O O . ILE B 1 154 ? 6.203 1.33 1.043 1 98.12 154 ILE B O 1
ATOM 2728 N N . GLN B 1 155 ? 6.789 -0.79 1.351 1 95.69 155 GLN B N 1
ATOM 2729 C CA . GLN B 1 155 ? 6.004 -0.977 2.566 1 95.69 155 GLN B CA 1
ATOM 2730 C C . GLN B 1 155 ? 6.703 -0.359 3.773 1 95.69 155 GLN B C 1
ATOM 2732 O O . GLN B 1 155 ? 6.098 -0.204 4.836 1 95.69 155 GLN B O 1
ATOM 2737 N N . GLY B 1 156 ? 7.961 -0.085 3.664 1 94.5 156 GLY B N 1
ATOM 2738 C CA . GLY B 1 156 ? 8.75 0.46 4.758 1 94.5 156 GLY B CA 1
ATOM 2739 C C . GLY B 1 156 ? 9.164 1.902 4.531 1 94.5 156 GLY B C 1
ATOM 2740 O O . GLY B 1 156 ? 8.359 2.727 4.098 1 94.5 156 GLY B O 1
ATOM 2741 N N . LEU B 1 157 ? 10.445 2.211 4.902 1 96.06 157 LEU B N 1
ATOM 2742 C CA . LEU B 1 157 ? 11 3.553 4.762 1 96.06 157 LEU B CA 1
ATOM 2743 C C . LEU B 1 157 ? 11.016 3.988 3.303 1 96.06 157 LEU B C 1
ATOM 2745 O O . LEU B 1 157 ? 10.812 5.164 2.998 1 96.06 157 LEU B O 1
ATOM 2749 N N . GLY B 1 158 ? 11.227 3.045 2.461 1 97.62 158 GLY B N 1
ATOM 2750 C CA . GLY B 1 158 ? 11.297 3.357 1.043 1 97.62 158 GLY B CA 1
ATOM 2751 C C . GLY B 1 158 ? 10.008 3.945 0.498 1 97.62 158 GLY B C 1
ATOM 2752 O O . GLY B 1 158 ? 10.016 4.617 -0.537 1 97.62 158 GLY B O 1
ATOM 2753 N N . GLY B 1 159 ? 8.906 3.629 1.194 1 98.12 159 GLY B N 1
ATOM 2754 C CA . GLY B 1 159 ? 7.621 4.18 0.799 1 98.12 159 GLY B CA 1
ATOM 2755 C C . GLY B 1 159 ? 7.582 5.695 0.835 1 98.12 159 GLY B C 1
ATOM 2756 O O . GLY B 1 159 ? 6.797 6.316 0.119 1 98.12 159 GLY B O 1
ATOM 2757 N N . ALA B 1 160 ? 8.383 6.309 1.645 1 97.69 160 ALA B N 1
ATOM 2758 C CA . ALA B 1 160 ? 8.43 7.762 1.785 1 97.69 160 ALA B CA 1
ATOM 2759 C C . ALA B 1 160 ? 8.914 8.422 0.498 1 97.69 160 ALA B C 1
ATOM 2761 O O . ALA B 1 160 ? 8.633 9.602 0.252 1 97.69 160 ALA B O 1
ATOM 2762 N N . PHE B 1 161 ? 9.648 7.66 -0.334 1 98.31 161 PHE B N 1
ATOM 2763 C CA . PHE B 1 161 ? 10.234 8.211 -1.551 1 98.31 161 PHE B CA 1
ATOM 2764 C C . PHE B 1 161 ? 9.25 8.125 -2.711 1 98.31 161 PHE B C 1
ATOM 2766 O O . PHE B 1 161 ? 9.461 8.742 -3.76 1 98.31 161 PHE B O 1
ATOM 2773 N N . VAL B 1 162 ? 8.164 7.398 -2.57 1 98.81 162 VAL B N 1
ATOM 2774 C CA . VAL B 1 162 ? 7.23 7.109 -3.658 1 98.81 162 VAL B CA 1
ATOM 2775 C C . VAL B 1 162 ? 6.141 8.172 -3.703 1 98.81 162 VAL B C 1
ATOM 2777 O O . VAL B 1 162 ? 5.281 8.234 -2.816 1 98.81 162 VAL B O 1
ATOM 2780 N N . GLU B 1 163 ? 6.098 8.953 -4.738 1 98.44 163 GLU B N 1
ATOM 2781 C CA . GLU B 1 163 ? 5.059 9.961 -4.934 1 98.44 163 GLU B CA 1
ATOM 2782 C C . GLU B 1 163 ? 3.711 9.312 -5.234 1 98.44 163 GLU B C 1
ATOM 2784 O O . GLU B 1 163 ? 2.67 9.797 -4.785 1 98.44 163 GLU B O 1
ATOM 2789 N N . GLY B 1 164 ? 3.797 8.289 -5.969 1 98.75 164 GLY B N 1
ATOM 2790 C CA . GLY B 1 164 ? 2.607 7.555 -6.367 1 98.75 164 GLY B CA 1
ATOM 2791 C C . GLY B 1 164 ? 2.912 6.375 -7.273 1 98.75 164 GLY B C 1
ATOM 2792 O O . GLY B 1 164 ? 4.043 6.223 -7.742 1 98.75 164 GLY B O 1
ATOM 2793 N N . ILE B 1 165 ? 1.931 5.59 -7.398 1 98.94 165 ILE B N 1
ATOM 2794 C CA . ILE B 1 165 ? 2.055 4.449 -8.305 1 98.94 165 ILE B CA 1
ATOM 2795 C C . ILE B 1 165 ? 0.875 4.43 -9.273 1 98.94 165 ILE B C 1
ATOM 2797 O O . ILE B 1 165 ? -0.13 5.109 -9.047 1 98.94 165 ILE B O 1
ATOM 2801 N N . LYS B 1 166 ? 1.035 3.779 -10.359 1 98.94 166 LYS B N 1
ATOM 2802 C CA . LYS B 1 166 ? -0.03 3.369 -11.273 1 98.94 166 LYS B CA 1
ATOM 2803 C C . LYS B 1 166 ? -0.07 1.851 -11.422 1 98.94 166 LYS B C 1
ATOM 2805 O O . LYS B 1 166 ? 0.734 1.273 -12.156 1 98.94 166 LYS B O 1
ATOM 2810 N N . GLY B 1 167 ? -0.997 1.231 -10.797 1 98.88 167 GLY B N 1
ATOM 2811 C CA . GLY B 1 167 ? -1.095 -0.219 -10.734 1 98.88 167 GLY B CA 1
ATOM 2812 C C . GLY B 1 167 ? -1.341 -0.742 -9.336 1 98.88 167 GLY B C 1
ATOM 2813 O O . GLY B 1 167 ? -1.98 -0.074 -8.523 1 98.88 167 GLY B O 1
ATOM 2814 N N . CYS B 1 168 ? -0.893 -1.934 -9.094 1 98.88 168 CYS B N 1
ATOM 2815 C CA . CYS B 1 168 ? -1.181 -2.643 -7.848 1 98.88 168 CYS B CA 1
ATOM 2816 C C . CYS B 1 168 ? -0.055 -2.453 -6.84 1 98.88 168 CYS B C 1
ATOM 2818 O O . CYS B 1 168 ? 1.08 -2.865 -7.082 1 98.88 168 CYS B O 1
ATOM 2820 N N . TYR B 1 169 ? -0.369 -1.903 -5.695 1 98.88 169 TYR B N 1
ATOM 2821 C CA . TYR B 1 169 ? 0.587 -1.704 -4.609 1 98.88 169 TYR B CA 1
ATOM 2822 C C . TYR B 1 169 ? 1.21 -3.027 -4.184 1 98.88 169 TYR B C 1
ATOM 2824 O O . TYR B 1 169 ? 2.426 -3.117 -3.994 1 98.88 169 TYR B O 1
ATOM 2832 N N . TYR B 1 170 ? 0.433 -4.039 -4.059 1 98.75 170 TYR B N 1
ATOM 2833 C CA . TYR B 1 170 ? 0.903 -5.32 -3.543 1 98.75 170 TYR B CA 1
ATOM 2834 C C . TYR B 1 170 ? 1.778 -6.031 -4.566 1 98.75 170 TYR B C 1
ATOM 2836 O O . TYR B 1 170 ? 2.607 -6.871 -4.211 1 98.75 170 TYR B O 1
ATOM 2844 N N . ASN B 1 171 ? 1.561 -5.676 -5.816 1 98.69 171 ASN B N 1
ATOM 2845 C CA . ASN B 1 171 ? 2.523 -6.125 -6.816 1 98.69 171 ASN B CA 1
ATOM 2846 C C . ASN B 1 171 ? 3.932 -5.621 -6.504 1 98.69 171 ASN B C 1
ATOM 2848 O O . ASN B 1 171 ? 4.895 -6.387 -6.566 1 98.69 171 ASN B O 1
ATOM 2852 N N . VAL B 1 172 ? 4.02 -4.352 -6.133 1 98.75 172 VAL B N 1
ATOM 2853 C CA . VAL B 1 172 ? 5.309 -3.74 -5.816 1 98.75 172 VAL B CA 1
ATOM 2854 C C . VAL B 1 172 ? 5.883 -4.375 -4.555 1 98.75 172 VAL B C 1
ATOM 2856 O O . VAL B 1 172 ? 7.09 -4.605 -4.461 1 98.75 172 VAL B O 1
ATOM 2859 N N . MET B 1 173 ? 4.945 -4.664 -3.643 1 98.06 173 MET B N 1
ATOM 2860 C CA . MET B 1 173 ? 5.383 -5.266 -2.387 1 98.06 173 MET B CA 1
ATOM 2861 C C . MET B 1 173 ? 5.898 -6.684 -2.611 1 98.06 173 MET B C 1
ATOM 2863 O O . MET B 1 173 ? 6.742 -7.168 -1.856 1 98.06 173 MET B O 1
ATOM 2867 N N . GLY B 1 174 ? 5.27 -7.383 -3.641 1 97.62 174 GLY B N 1
ATOM 2868 C CA . GLY B 1 174 ? 5.879 -8.672 -3.924 1 97.62 174 GLY B CA 1
ATOM 2869 C C . GLY B 1 174 ? 4.883 -9.711 -4.402 1 97.62 174 GLY B C 1
ATOM 2870 O O . GLY B 1 174 ? 5.27 -10.805 -4.812 1 97.62 174 GLY B O 1
ATOM 2871 N N . LEU B 1 175 ? 3.629 -9.414 -4.293 1 98.25 175 LEU B N 1
ATOM 2872 C CA . LEU B 1 175 ? 2.576 -10.344 -4.684 1 98.25 175 LEU B CA 1
ATOM 2873 C C . LEU B 1 175 ? 1.331 -9.594 -5.145 1 98.25 175 LEU B C 1
ATOM 2875 O O . LEU B 1 175 ? 0.673 -8.922 -4.344 1 98.25 175 LEU B O 1
ATOM 2879 N N . PRO B 1 176 ? 1.004 -9.672 -6.441 1 98.31 176 PRO B N 1
ATOM 2880 C CA . PRO B 1 176 ? -0.193 -8.969 -6.91 1 98.31 176 PRO B CA 1
ATOM 2881 C C . PRO B 1 176 ? -1.479 -9.531 -6.305 1 98.31 176 PRO B C 1
ATOM 2883 O O . PRO B 1 176 ? -2.086 -10.445 -6.871 1 98.31 176 PRO B O 1
ATOM 2886 N N . LEU B 1 177 ? -1.958 -8.938 -5.32 1 98.06 177 LEU B N 1
ATOM 2887 C CA . LEU B 1 177 ? -3.006 -9.438 -4.438 1 98.06 177 LEU B CA 1
ATOM 2888 C C . LEU B 1 177 ? -4.305 -9.656 -5.203 1 98.06 177 LEU B C 1
ATOM 2890 O O . LEU B 1 177 ? -4.93 -10.711 -5.09 1 98.06 177 LEU B O 1
ATOM 2894 N N . ASN B 1 178 ? -4.734 -8.68 -5.965 1 98.06 178 ASN B N 1
ATOM 2895 C CA . ASN B 1 178 ? -6 -8.781 -6.688 1 98.06 178 ASN B CA 1
ATOM 2896 C C . ASN B 1 178 ? -5.988 -9.938 -7.684 1 98.06 178 ASN B C 1
ATOM 2898 O O . ASN B 1 178 ? -6.938 -10.719 -7.742 1 98.06 178 ASN B O 1
ATOM 2902 N N . LYS B 1 179 ? -4.898 -10.047 -8.484 1 97.31 179 LYS B N 1
ATOM 2903 C CA . LYS B 1 179 ? -4.762 -11.133 -9.453 1 97.31 179 LYS B CA 1
ATOM 2904 C C . LYS B 1 179 ? -4.75 -12.492 -8.758 1 97.31 179 LYS B C 1
ATOM 2906 O O . LYS B 1 179 ? -5.367 -13.445 -9.234 1 97.31 179 LYS B O 1
ATOM 2911 N N . LEU B 1 180 ? -4.023 -12.516 -7.691 1 97.12 180 LEU B N 1
ATOM 2912 C CA . LEU B 1 180 ? -3.955 -13.758 -6.934 1 97.12 180 LEU B CA 1
ATOM 2913 C C . LEU B 1 180 ? -5.332 -14.156 -6.41 1 97.12 180 LEU B C 1
ATOM 2915 O O . LEU B 1 180 ? -5.73 -15.32 -6.52 1 97.12 180 LEU B O 1
ATOM 2919 N N . TYR B 1 181 ? -6.047 -13.211 -5.816 1 96.56 181 TYR B N 1
ATOM 2920 C CA . TYR B 1 181 ? -7.387 -13.461 -5.297 1 96.56 181 TYR B CA 1
ATOM 2921 C C . TYR B 1 181 ? -8.297 -14.016 -6.387 1 96.56 181 TYR B C 1
ATOM 2923 O O . TYR B 1 181 ? -9.031 -14.984 -6.16 1 96.56 181 TYR B O 1
ATOM 2931 N N . LYS B 1 182 ? -8.234 -13.445 -7.562 1 95.25 182 LYS B N 1
ATOM 2932 C CA . LYS B 1 182 ? -9.039 -13.914 -8.688 1 95.25 182 LYS B CA 1
ATOM 2933 C C . LYS B 1 182 ? -8.664 -15.336 -9.078 1 95.25 182 LYS B C 1
ATOM 2935 O O . LYS B 1 182 ? -9.531 -16.156 -9.359 1 95.25 182 LYS B O 1
ATOM 2940 N N . ALA B 1 183 ? -7.391 -15.594 -9.039 1 94.69 183 ALA B N 1
ATOM 2941 C CA . ALA B 1 183 ? -6.906 -16.922 -9.414 1 94.69 183 ALA B CA 1
ATOM 2942 C C . ALA B 1 183 ? -7.363 -17.969 -8.414 1 94.69 183 ALA B C 1
ATOM 2944 O O . ALA B 1 183 ? -7.516 -19.141 -8.758 1 94.69 183 ALA B O 1
ATOM 2945 N N . LEU B 1 184 ? -7.613 -17.562 -7.191 1 94.88 184 LEU B N 1
ATOM 2946 C CA . LEU B 1 184 ? -7.941 -18.5 -6.121 1 94.88 184 LEU B CA 1
ATOM 2947 C C . LEU B 1 184 ? -9.453 -18.625 -5.957 1 94.88 184 LEU B C 1
ATOM 2949 O O . LEU B 1 184 ? -9.922 -19.422 -5.148 1 94.88 184 LEU B O 1
ATOM 2953 N N . GLU B 1 185 ? -10.172 -17.875 -6.68 1 88.38 185 GLU B N 1
ATOM 2954 C CA . GLU B 1 185 ? -11.617 -17.781 -6.488 1 88.38 185 GLU B CA 1
ATOM 2955 C C . GLU B 1 185 ? -12.297 -19.125 -6.652 1 88.38 185 GLU B C 1
ATOM 2957 O O . GLU B 1 185 ? -13.32 -19.391 -6.023 1 88.38 185 GLU B O 1
ATOM 2962 N N . ASN B 1 186 ? -11.672 -19.953 -7.422 1 85.19 186 ASN B N 1
ATOM 2963 C CA . ASN B 1 186 ? -12.305 -21.25 -7.707 1 85.19 186 ASN B CA 1
ATOM 2964 C C . ASN B 1 186 ? -11.945 -22.297 -6.656 1 85.19 186 ASN B C 1
ATOM 2966 O O . ASN B 1 186 ? -12.414 -23.422 -6.715 1 85.19 186 ASN B O 1
ATOM 2970 N N . TYR B 1 187 ? -11.109 -21.781 -5.691 1 89.06 187 TYR B N 1
ATOM 2971 C CA . TYR B 1 187 ? -10.727 -22.688 -4.609 1 89.06 187 TYR B CA 1
ATOM 2972 C C . TYR B 1 187 ? -11.336 -22.234 -3.287 1 89.06 187 TYR B C 1
ATOM 2974 O O . TYR B 1 187 ? -11.484 -21.031 -3.039 1 89.06 187 TYR B O 1
ATOM 2982 N N . ASP B 1 188 ? -11.977 -23.094 -2.555 1 86.19 188 ASP B N 1
ATOM 2983 C CA . ASP B 1 188 ? -12.547 -22.766 -1.254 1 86.19 188 ASP B CA 1
ATOM 2984 C C . ASP B 1 188 ? -11.461 -22.641 -0.188 1 86.19 188 ASP B C 1
ATOM 2986 O O . ASP B 1 188 ? -11.461 -23.391 0.795 1 86.19 188 ASP B O 1
ATOM 2990 N N . ILE B 1 189 ? -10.539 -21.703 -0.403 1 90.75 189 ILE B N 1
ATOM 2991 C CA . ILE B 1 189 ? -9.422 -21.594 0.525 1 90.75 189 ILE B CA 1
ATOM 2992 C C . ILE B 1 189 ? -9.258 -20.125 0.949 1 90.75 189 ILE B C 1
ATOM 2994 O O . ILE B 1 189 ? -8.469 -19.828 1.847 1 90.75 189 ILE B O 1
ATOM 2998 N N . THR B 1 190 ? -10.039 -19.172 0.336 1 90.19 190 THR B N 1
ATOM 2999 C CA . THR B 1 190 ? -9.898 -17.75 0.609 1 90.19 190 THR B CA 1
ATOM 3000 C C . THR B 1 190 ? -10.773 -17.344 1.787 1 90.19 190 THR B C 1
ATOM 3002 O O . THR B 1 190 ? -11.75 -18.016 2.115 1 90.19 190 THR B O 1
ATOM 3005 N N . ILE B 1 191 ? -10.328 -16.328 2.445 1 86.12 191 ILE B N 1
ATOM 3006 C CA . ILE B 1 191 ? -11.078 -15.742 3.559 1 86.12 191 ILE B CA 1
ATOM 3007 C C . ILE B 1 191 ? -12.359 -15.109 3.043 1 86.12 191 ILE B C 1
ATOM 3009 O O . ILE B 1 191 ? -13.391 -15.133 3.721 1 86.12 191 ILE B O 1
ATOM 3013 N N . LEU B 1 192 ? -12.352 -14.578 1.865 1 87.06 192 LEU B N 1
ATOM 3014 C CA . LEU B 1 192 ? -13.492 -13.891 1.268 1 87.06 192 LEU B CA 1
ATOM 3015 C C . LEU B 1 192 ? -14.344 -14.867 0.451 1 87.06 192 LEU B C 1
ATOM 3017 O O . LEU B 1 192 ? -13.82 -15.828 -0.11 1 87.06 192 LEU B O 1
#

Secondary structure (DSSP, 8-state):
-EEEE----HHHHHHHHTTBSS-EE------GGGS---S-HHHHHHHHHHHHHHHHHTT-SS-EEEEEEEEEEEETTEEE---SSHHHHHHHHHHHTTSEEEEEEEEEEEETTTTEEEEEEEEEEEEEPP--HHHHHHHHHTSGGGGSGGG--TTTGGGGGEEEEEE-HHHHHTS-HHHHHHHHTTSTTB--/-EEEE----HHHHHHHHTTBSS-EE------GGGS---S-HHHHHHHHHHHHHHHHHTT-SS-EEEEEEEEEEEETTEEE---SSHHHHHHHHHHHTTSEEEEEEEEEEEETTTTEEEEEEEEEEEEEPP--HHHHHHHHHTSGGGGSGGG--TTTGGGGGEEEEEE-HHHHHTS-HHHHHHHHTTSTTB--

Radius of gyration: 21.64 Å; Cα contacts (8 Å, |Δi|>4): 892; chains: 2; bounding box: 54×65×50 Å

Solvent-accessible surface area (backbone atoms only — not comparable to full-atom values): 19871 Å² total; per-residue (Å²): 127,47,35,34,35,31,46,77,50,66,55,45,52,58,56,47,58,51,42,36,77,69,70,46,75,41,67,40,83,55,68,69,83,78,61,72,81,81,84,48,67,65,60,41,27,29,50,51,3,39,48,24,27,52,52,43,59,73,73,53,90,61,60,29,38,32,36,17,52,29,59,42,25,39,49,94,92,37,79,33,53,54,33,88,44,71,66,46,29,49,52,44,44,57,67,42,34,54,32,73,36,36,31,38,21,9,34,18,39,35,34,61,74,79,66,47,74,48,72,46,69,49,66,22,39,39,31,31,45,75,64,54,69,66,52,52,50,42,45,54,70,69,52,65,21,55,85,19,44,45,30,41,38,62,87,46,63,44,26,44,44,36,62,25,32,45,29,31,68,40,27,66,56,40,46,45,45,27,65,50,48,61,70,41,63,89,42,99,55,48,68,93,127,48,36,35,36,30,45,76,50,66,56,46,52,57,56,47,58,51,42,37,76,68,70,44,76,43,68,42,83,56,65,67,84,78,61,72,82,81,84,50,66,64,60,40,26,28,50,52,4,40,48,25,27,51,52,42,59,73,74,54,92,62,60,28,38,32,37,17,51,29,59,41,23,40,49,96,93,37,79,32,54,55,33,88,44,72,67,46,28,50,52,44,42,57,66,43,34,55,31,73,37,36,30,38,20,9,33,17,40,34,34,60,73,79,66,46,75,48,73,46,70,49,67,23,40,38,32,30,44,75,63,54,71,65,52,52,52,41,43,53,69,70,52,64,21,53,86,18,44,45,31,42,38,63,87,48,62,44,27,44,44,37,62,25,33,46,29,32,68,42,27,66,56,38,45,46,46,27,63,50,48,60,70,40,63,88,43,100,56,47,68,93

Sequence (384 aa):
MKVILASKSPRRVEILEKIVKEFEVVQSNFDENTIDFKGDIEKYVKDLSRNKAIEVSKRLNEPSIVISADTVVFQDGKVLEKPKNEEDAFSMLSSLSGNTHKVYSGICLINTYDDTVVTDCDCTEVRFSELNPRQIRNYINSGEPMDKAGAYGIQGLGGAFVEGIKGCYYNVMGLPLNKLYKALENYDITILMKVILASKSPRRVEILEKIVKEFEVVQSNFDENTIDFKGDIEKYVKDLSRNKAIEVSKRLNEPSIVISADTVVFQDGKVLEKPKNEEDAFSMLSSLSGNTHKVYSGICLINTYDDTVVTDCDCTEVRFSELNPRQIRNYINSGEPMDKAGAYGIQGLGGAFVEGIKGCYYNVMGLPLNKLYKALENYDITIL

Foldseek 3Di:
DAEEEQDPDPLVVVLCVQWFPDHYYHHFPDDLVVQDDPQDVFVSFQVSFQVSQVRVLVVDDDWYKYKGKDKFKADPSDTFAFAPDLVSQLVLVQVLAQHKTKMKMKMWIAGSVVGDIDIDMWMKIWHFYHDDSVRSNVLVVVVQQHHGGSRAACVPPRVVGTPDMGTAPSSSNIDRNVVVCVVCVVPPGTPD/DAEEEQDPDPLVVVLCVQWFPDYYYHHFPDDLVVQDDDQDVFVSFQVSFQRSQVRVLVVDDDWYKYKGKDKWKADPSDTFAFAPDLVSQLVLVQVLAQHKTKMKMKMWIAGSVVGDIDIDMWMKIWHFYHDDSVRSNVLVVVVQQRHGGSRAACVPPRVVGTPDMGTAPSSSNIDRNVVVCVVCVVPPGTPD

InterPro domains:
  IPR003697 Nucleoside triphosphate pyrophosphatase Maf-like protein [MF_00528] (2-189)
  IPR003697 Nucleoside triphosphate pyrophosphatase Maf-like protein [PF02545] (2-186)
  IPR003697 Nucleoside triphosphate pyrophosphatase Maf-like protein [PIRSF006305] (2-189)
  IPR003697 Nucleoside triphosphate pyrophosphatase Maf-like protein [PTHR43213] (2-186)
  IPR003697 Nucleoside triphosphate pyrophosphatase Maf-like protein [TIGR00172] (2-184)
  IPR003697 Nucleoside triphosphate pyrophosphatase Maf-like protein [cd00555] (3-184)
  IPR029001 Inosine triphosphate pyrophosphatase-like [G3DSA:3.90.950.10] (1-186)
  IPR029001 Inosine triphosphate pyrophosphatase-like [SSF52972] (1-186)